Protein AF-A0A7S4BGG2-F1 (afdb_monomer_lite)

Sequence (531 aa):
MSLPVRWYLPIGGPGSCRDGPGGQSNHGKYQLTTASLSGECRAVCLLEPECLAYEFYSIRHFAKCTIFYEAITHSIRRPGYECYIKGVPIRPPVASPNPTPPPSPPNLLWIPTAWATAHVDVFPPDERHWRGTMLQSSSCGAYGHLLGGYRLFGADAWLARTYDSLPKHNRLRVSFDFVKIDAWNNDLAVAKVDGKTVWSHRFRPTDSILMCGHPLFKDDVQTVDTAFLHSKPTATLSISTTLKLGADKQAWGIQNVHLYTADEPMPPPSPPPPPAVCSALRASLSATSRVICRGDDGFATSATTFNALRQATRTPVVVVFPASKEDVWSAMAVAAATRTRMSVRNGGHGPNGLSLVPDGMVLDTALYKMTRLVPMPARDSSEATDTGTETGEESMATEESMATEAGVTTEAGVALAVGAGALWGEVYSALRGTGLYAVGGGCPGVGVAGLVLNGGISWSSRHRGLASESVLQLTLLTPRGGEMRVDSKDGALSRLLGGGGGLSGVVWSLLLKVYAAPAGHLMGRLEWTDG

Foldseek 3Di:
DDDPWDKDDPDDDFWDLADDDPGPPDPFDKDKDDDPDPVVLVVVLVVVPQFFKKKWADDDRDIIIMTGNDDRPHTGHDPRMHIIGTDDDDDDDDDDDDDDDDDDDPDDDPDPFDWDWQDWDAPPPRLVQKDWFQQHWDQWAPVGIFRWAFQGAAQRTKMKGKDAQGDFFFKKKKKKKKKWAAAFDQKKKFKDKPNHTFDMDGDHQPDAACTDADPPTGMDIDIDIGMDTDGDNMMMIMIHMNGDDGSNHTIIGMGGITMTGHHDPDPPPDPQLDCQLQVQLVVQADPPKDKAFDVRPCLLVLLDAPQNVVSVVQPEGIEIAHQDLSSQLSNLVSCVVSVFDEAEDALRHPNNRSCGHHHGYRHYPQNFWDKAKDADDDDPPPPPDDPDDDDDDDDDDDDPDDPDDDDDDFPVRIWIKGFQRHFQLSNCVRCPPVQKDAFADPDRSHGLCVQLQQFHHGPCCVPQNTSVSFFQWWWFQANVRDIDIDGPVHPVSVVCHNRNVSPGGRTTMTIGGMHGHDPDDDDDDDDDDDD

Radius of gyration: 30.71 Å; chains: 1; bounding box: 74×66×92 Å

Organism: Chrysotila carterae (NCBI:txid13221)

Secondary structure (DSSP, 8-state):
-PPP--EE-SSSSS-BSSBSTTS-B----EEEE--SSHHHHHHHHHH-TT--EEEEEEETTEEEEEEE-S-----B--TTEEEEEEP-PPPPPPP----PPPPPPS----PPPPPEEEEEE-TTTGGGG-EESS--EEEEGGGEEEEE-TTTSSTT-EEEEEE-SPPS-SEEEEEEEEEEEE--SSEEEEEEETTEEEEEEEE-TT-SB--SS-TTS-BEEEEEEEEEE---S-EEEEEEE---S-TTTEEEEEEEEEEEEE---PPPPPPP--HHHHHHHHHHS-TTSEEEETTSTTHHHHT--S-HHHHTTS--SEEEE-SSHHHHHHHHHHHHHTT--EEEESS---TT-TT--TTSEEEEGGG---EEEEEPPPPP------------------------------TTSEEEEEETT-BHHHHHHHHTTTTEE----SSTTSBHHHHHTT----TTHHHH--GGGGEEEEEEE-TTS-EEEEETTSTHHHHHTTTTGGGS-EEEEEEEE-EEPPS------------

InterPro domains:
  IPR006094 FAD linked oxidase, N-terminal [PF01565] (317-372)
  IPR006094 FAD linked oxidase, N-terminal [PF01565] (414-484)
  IPR016166 FAD-binding domain, PCMH-type [PS51387] (312-517)
  IPR016167 FAD-binding, type PCMH, subdomain 1 [G3DSA:3.30.43.10] (290-368)
  IPR016169 FAD-binding, type PCMH, subdomain 2 [G3DSA:3.30.465.10] (411-526)
  IPR036318 FAD-binding, type PCMH-like superfamily [SSF56176] (269-518)
  IPR050416 FAD-linked Oxidoreductases in Biosynthetic Pathways [PTHR42973] (249-523)

Structure (mmCIF, N/CA/C/O backbone):
data_AF-A0A7S4BGG2-F1
#
_entry.id   AF-A0A7S4BGG2-F1
#
loop_
_atom_site.group_PDB
_atom_site.id
_atom_site.type_symbol
_atom_site.label_atom_id
_atom_site.label_alt_id
_atom_site.label_comp_id
_atom_site.label_asym_id
_atom_site.label_entity_id
_atom_site.label_seq_id
_atom_site.pdbx_PDB_ins_code
_atom_site.Cartn_x
_atom_site.Cartn_y
_atom_site.Cartn_z
_atom_site.occupancy
_atom_site.B_iso_or_equiv
_atom_site.auth_seq_id
_atom_site.auth_comp_id
_atom_site.auth_asym_id
_atom_site.auth_atom_id
_atom_site.pdbx_PDB_model_num
ATOM 1 N N . MET A 1 1 ? 31.360 24.803 -25.522 1.00 36.19 1 MET A N 1
ATOM 2 C CA . MET A 1 1 ? 30.050 24.124 -25.429 1.00 36.19 1 MET A CA 1
ATOM 3 C C . MET A 1 1 ? 29.575 24.236 -23.991 1.00 36.19 1 MET A C 1
ATOM 5 O O . MET A 1 1 ? 30.220 23.691 -23.106 1.00 36.19 1 MET A O 1
ATOM 9 N N . SER A 1 2 ? 28.551 25.048 -23.742 1.00 36.50 2 SER A N 1
ATOM 10 C CA . SER A 1 2 ? 27.957 25.254 -22.417 1.00 36.50 2 SER A CA 1
ATOM 11 C C . SER A 1 2 ? 27.162 24.010 -22.009 1.00 36.50 2 SER A C 1
ATOM 13 O O . SER A 1 2 ? 26.379 23.487 -22.796 1.00 36.50 2 SER A O 1
ATOM 15 N N . LEU A 1 3 ? 27.387 23.512 -20.791 1.00 44.44 3 LEU A N 1
ATOM 16 C CA . LEU A 1 3 ? 26.597 22.420 -20.213 1.00 44.44 3 LEU A CA 1
ATOM 17 C C . LEU A 1 3 ? 25.104 22.805 -20.176 1.00 44.44 3 LEU A C 1
ATOM 19 O O . LEU A 1 3 ? 24.799 23.984 -19.967 1.00 44.44 3 LEU A O 1
ATOM 23 N N . PRO A 1 4 ? 24.168 21.846 -20.325 1.00 53.97 4 PRO A N 1
ATOM 24 C CA . PRO A 1 4 ? 22.749 22.130 -20.166 1.00 53.97 4 PRO A CA 1
ATOM 25 C C . PRO A 1 4 ? 22.493 22.645 -18.747 1.00 53.97 4 PRO A C 1
ATOM 27 O O . PRO A 1 4 ? 22.805 21.975 -17.759 1.00 53.97 4 PRO A O 1
ATOM 30 N N . VAL A 1 5 ? 21.945 23.857 -18.657 1.00 62.84 5 VAL A N 1
ATOM 31 C CA . VAL A 1 5 ? 21.574 24.496 -17.391 1.00 62.84 5 VAL A CA 1
ATOM 32 C C . VAL A 1 5 ? 20.555 23.606 -16.682 1.00 62.84 5 VAL A C 1
ATOM 34 O O . VAL A 1 5 ? 19.442 23.399 -17.177 1.00 62.84 5 VAL A O 1
ATOM 37 N N . ARG A 1 6 ? 20.944 23.049 -15.531 1.00 68.81 6 ARG A N 1
ATOM 38 C CA . ARG A 1 6 ? 20.074 22.188 -14.724 1.00 68.81 6 ARG A CA 1
ATOM 39 C C . ARG A 1 6 ? 19.197 23.043 -13.827 1.00 68.81 6 ARG A C 1
ATOM 41 O O . ARG A 1 6 ? 19.683 23.982 -13.210 1.00 68.81 6 ARG A O 1
ATOM 48 N N . TRP A 1 7 ? 17.926 22.680 -13.736 1.00 73.00 7 TRP A N 1
ATOM 49 C CA . TRP A 1 7 ? 16.964 23.318 -12.846 1.00 73.00 7 TRP A CA 1
ATOM 50 C C . TRP A 1 7 ? 16.630 22.363 -11.712 1.00 73.00 7 TRP A C 1
ATOM 52 O O . TRP A 1 7 ? 16.413 21.177 -11.960 1.00 73.00 7 TRP A O 1
ATOM 62 N N . TYR A 1 8 ? 16.596 22.858 -10.480 1.00 71.75 8 TYR A N 1
ATOM 63 C CA . TYR A 1 8 ? 16.218 22.048 -9.326 1.00 71.75 8 TYR A CA 1
ATOM 64 C C . TYR A 1 8 ? 15.278 22.799 -8.386 1.00 71.75 8 TYR A C 1
ATOM 66 O O . TYR A 1 8 ? 15.205 24.028 -8.377 1.00 71.75 8 TYR A O 1
ATOM 74 N N . LEU A 1 9 ? 14.545 22.010 -7.604 1.00 66.44 9 LEU A N 1
ATOM 75 C CA . LEU A 1 9 ? 13.644 22.442 -6.545 1.00 66.44 9 LEU A CA 1
ATOM 76 C C . LEU A 1 9 ? 14.292 22.090 -5.198 1.00 66.44 9 LEU A C 1
ATOM 78 O O . LEU A 1 9 ? 14.617 20.918 -4.996 1.00 66.44 9 LEU A O 1
ATOM 82 N N . PRO A 1 10 ? 14.486 23.049 -4.277 1.00 56.50 10 PRO A N 1
ATOM 83 C CA . PRO A 1 10 ? 15.146 22.782 -2.997 1.00 56.50 10 PRO A CA 1
ATOM 84 C C . PRO A 1 10 ? 14.293 21.900 -2.067 1.00 56.50 10 PRO A C 1
ATOM 86 O O . PRO A 1 10 ? 14.841 21.159 -1.256 1.00 56.50 10 PRO A O 1
ATOM 89 N N . ILE A 1 11 ? 12.964 21.906 -2.233 1.00 53.44 11 ILE A N 1
ATOM 90 C CA . ILE A 1 11 ? 12.035 20.949 -1.620 1.00 53.44 11 ILE A CA 1
ATOM 91 C C . ILE A 1 11 ? 11.118 20.361 -2.707 1.00 53.44 11 ILE A C 1
ATOM 93 O O . ILE A 1 11 ? 10.507 21.086 -3.484 1.00 53.44 11 ILE A O 1
ATOM 97 N N . GLY A 1 12 ? 11.039 19.035 -2.827 1.00 49.38 12 GLY A N 1
ATOM 98 C CA . GLY A 1 12 ? 10.349 18.383 -3.950 1.00 49.38 12 GLY A CA 1
ATOM 99 C C . GLY A 1 12 ? 8.857 18.754 -4.103 1.00 49.38 12 GLY A C 1
ATOM 100 O O . GLY A 1 12 ? 8.049 18.520 -3.194 1.00 49.38 12 GLY A O 1
ATOM 101 N N . GLY A 1 13 ? 8.482 19.257 -5.289 1.00 58.97 13 GLY A N 1
ATOM 102 C CA . GLY A 1 13 ? 7.099 19.494 -5.746 1.00 58.97 13 GLY A CA 1
ATOM 103 C C . GLY A 1 13 ? 6.778 20.948 -6.163 1.00 58.97 13 GLY A C 1
ATOM 104 O O . GLY A 1 13 ? 7.645 21.809 -6.048 1.00 58.97 13 GLY A O 1
ATOM 105 N N . PRO A 1 14 ? 5.541 21.235 -6.636 1.00 64.62 14 PRO A N 1
ATOM 106 C CA . PRO A 1 14 ? 5.078 22.596 -6.941 1.00 64.62 14 PRO A CA 1
ATOM 107 C C . PRO A 1 14 ? 5.128 23.485 -5.693 1.00 64.62 14 PRO A C 1
ATOM 109 O O . PRO A 1 14 ? 4.747 23.057 -4.598 1.00 64.62 14 PRO A O 1
ATOM 112 N N . GLY A 1 15 ? 5.609 24.716 -5.843 1.00 70.88 15 GLY A N 1
ATOM 113 C CA . GLY A 1 15 ? 5.922 25.593 -4.724 1.00 70.88 15 GLY A CA 1
ATOM 114 C C . GLY A 1 15 ? 6.159 27.039 -5.135 1.00 70.88 15 GLY A C 1
ATOM 115 O O . GLY A 1 15 ? 6.448 27.333 -6.287 1.00 70.88 15 GLY A O 1
ATOM 116 N N . SER A 1 16 ? 6.017 27.933 -4.165 1.00 78.44 16 SER A N 1
ATOM 117 C CA . SER A 1 16 ? 6.347 29.354 -4.260 1.00 78.44 16 SER A CA 1
ATOM 118 C C . SER A 1 16 ? 7.812 29.552 -3.875 1.00 78.44 16 SER A C 1
ATOM 120 O O . SER A 1 16 ? 8.266 28.969 -2.889 1.00 78.44 16 SER A O 1
ATOM 122 N N . CYS A 1 17 ? 8.533 30.396 -4.616 1.00 76.00 17 CYS A N 1
ATOM 123 C CA . CYS A 1 17 ? 9.875 30.872 -4.266 1.00 76.00 17 CYS A CA 1
ATOM 124 C C . CYS A 1 17 ? 9.837 31.907 -3.121 1.00 76.00 17 CYS A C 1
ATOM 126 O O . CYS A 1 17 ? 10.837 32.564 -2.842 1.00 76.00 17 CYS A O 1
ATOM 128 N N . ARG A 1 18 ? 8.670 32.110 -2.494 1.00 72.88 18 ARG A N 1
ATOM 129 C CA . ARG A 1 18 ? 8.399 33.086 -1.429 1.00 72.88 18 ARG A CA 1
ATOM 130 C C . ARG A 1 18 ? 7.610 32.459 -0.282 1.00 72.88 18 ARG A C 1
ATOM 132 O O . ARG A 1 18 ? 6.697 31.661 -0.538 1.00 72.88 18 ARG A O 1
ATOM 139 N N . ASP A 1 19 ? 7.866 32.924 0.939 1.00 60.81 19 ASP A N 1
ATOM 140 C CA . ASP A 1 19 ? 7.187 32.442 2.141 1.00 60.81 19 ASP A CA 1
ATOM 141 C C . ASP A 1 19 ? 5.974 33.302 2.553 1.00 60.81 19 ASP A C 1
ATOM 143 O O . ASP A 1 19 ? 5.988 34.527 2.453 1.00 60.81 19 ASP A O 1
ATOM 147 N N . GLY A 1 20 ? 4.908 32.643 3.036 1.00 51.81 20 GLY A N 1
ATOM 148 C CA . GLY A 1 20 ? 3.784 33.273 3.758 1.00 51.81 20 GLY A CA 1
ATOM 149 C C . GLY A 1 20 ? 2.575 33.794 2.936 1.00 51.81 20 GLY A C 1
ATOM 150 O O . GLY A 1 20 ? 2.704 34.187 1.773 1.00 51.81 20 GLY A O 1
ATOM 151 N N . PRO A 1 21 ? 1.333 33.729 3.477 1.00 40.53 21 PRO A N 1
ATOM 152 C CA . PRO A 1 21 ? 0.153 34.322 2.844 1.00 40.53 21 PRO A CA 1
ATOM 153 C C . PRO A 1 21 ? 0.268 35.850 2.923 1.00 40.53 21 PRO A C 1
ATOM 155 O O . PRO A 1 21 ? 0.326 36.406 4.011 1.00 40.53 21 PRO A O 1
ATOM 158 N N . GLY A 1 22 ? 0.356 36.514 1.767 1.00 48.00 22 GLY A N 1
ATOM 159 C CA . GLY A 1 22 ? 0.583 37.965 1.675 1.00 48.00 22 GLY A CA 1
ATOM 160 C C . GLY A 1 22 ? 1.891 38.380 0.985 1.00 48.00 22 GLY A C 1
ATOM 161 O O . GLY A 1 22 ? 2.046 39.552 0.667 1.00 48.00 22 GLY A O 1
ATOM 162 N N . GLY A 1 23 ? 2.798 37.444 0.670 1.00 49.25 23 GLY A N 1
ATOM 163 C CA . GLY A 1 23 ? 3.909 37.683 -0.266 1.00 49.25 23 GLY A CA 1
ATOM 164 C C . GLY A 1 23 ? 5.017 38.632 0.209 1.00 49.25 23 GLY A C 1
ATOM 165 O O . GLY A 1 23 ? 5.608 39.306 -0.632 1.00 49.25 23 GLY A O 1
ATOM 166 N N . GLN A 1 24 ? 5.310 38.692 1.512 1.00 51.31 24 GLN A N 1
ATOM 167 C CA . GLN A 1 24 ? 6.228 39.689 2.086 1.00 51.31 24 GLN A CA 1
ATOM 168 C C . GLN A 1 24 ? 7.584 39.188 2.616 1.00 51.31 24 GLN A C 1
ATOM 170 O O . GLN A 1 24 ? 8.265 39.951 3.285 1.00 51.31 24 GLN A O 1
ATOM 175 N N . SER A 1 25 ? 8.077 37.992 2.284 1.00 52.16 25 SER A N 1
ATOM 176 C CA . SER A 1 25 ? 9.470 37.666 2.654 1.00 52.16 25 SER A CA 1
ATOM 177 C C . SER A 1 25 ? 10.157 36.692 1.697 1.00 52.16 25 SER A C 1
ATOM 179 O O . SER A 1 25 ? 10.273 35.501 1.954 1.00 52.16 25 SER A O 1
ATOM 181 N N . ASN A 1 26 ? 10.591 37.252 0.568 1.00 50.66 26 ASN A N 1
ATOM 182 C CA . ASN A 1 26 ? 11.911 37.070 -0.046 1.00 50.66 26 ASN A CA 1
ATOM 183 C C . ASN A 1 26 ? 12.162 38.385 -0.804 1.00 50.66 26 ASN A C 1
ATOM 185 O O . ASN A 1 26 ? 11.625 38.589 -1.890 1.00 50.66 26 ASN A O 1
ATOM 189 N N . HIS A 1 27 ? 12.876 39.325 -0.175 1.00 53.03 27 HIS A N 1
ATOM 190 C CA . HIS A 1 27 ? 13.134 40.686 -0.684 1.00 53.03 27 HIS A CA 1
ATOM 191 C C . HIS A 1 27 ? 14.188 40.743 -1.796 1.00 53.03 27 HIS A C 1
ATOM 193 O O . HIS A 1 27 ? 14.724 41.813 -2.073 1.00 53.03 27 HIS A O 1
ATOM 199 N N . GLY A 1 28 ? 14.509 39.611 -2.418 1.00 58.66 28 GLY A N 1
ATOM 200 C CA . GLY A 1 28 ? 15.537 39.607 -3.442 1.00 58.66 28 GLY A CA 1
ATOM 201 C C . GLY A 1 28 ? 15.118 40.412 -4.663 1.00 58.66 28 GLY A C 1
ATOM 202 O O . GLY A 1 28 ? 13.929 40.503 -4.974 1.00 58.66 28 GLY A O 1
ATOM 203 N N . LYS A 1 29 ? 16.080 41.006 -5.370 1.00 70.12 29 LYS A N 1
ATOM 204 C CA . LYS A 1 29 ? 15.809 41.705 -6.628 1.00 70.12 29 LYS A CA 1
ATOM 205 C C . LYS A 1 29 ? 15.085 40.756 -7.590 1.00 70.12 29 LYS A C 1
ATOM 207 O O . LYS A 1 29 ? 15.602 39.693 -7.939 1.00 70.12 29 LYS A O 1
ATOM 212 N N . TYR A 1 30 ? 13.885 41.138 -8.019 1.00 78.75 30 TYR A N 1
ATOM 213 C CA . TYR A 1 30 ? 13.103 40.392 -8.999 1.00 78.75 30 TYR A CA 1
ATOM 214 C C . TYR A 1 30 ? 12.443 41.330 -10.003 1.00 78.75 30 TYR A C 1
ATOM 216 O O . TYR A 1 30 ? 12.212 42.506 -9.721 1.00 78.75 30 TYR A O 1
ATOM 224 N N . GLN A 1 31 ? 12.103 40.793 -11.170 1.00 83.69 31 GLN A N 1
ATOM 225 C CA . GLN A 1 31 ? 11.358 41.502 -12.200 1.00 83.69 31 GLN A CA 1
ATOM 226 C C . GLN A 1 31 ? 10.117 40.710 -12.599 1.00 83.69 31 GLN A C 1
ATOM 228 O O . GLN A 1 31 ? 10.134 39.482 -12.694 1.00 83.69 31 GLN A O 1
ATOM 233 N N . LEU A 1 32 ? 9.020 41.431 -12.821 1.00 81.06 32 LEU A N 1
ATOM 234 C CA . LEU A 1 32 ? 7.797 40.867 -13.372 1.00 81.06 32 LEU A CA 1
ATOM 235 C C . LEU A 1 32 ? 7.841 40.931 -14.888 1.00 81.06 32 LEU A C 1
ATOM 237 O O . LEU A 1 32 ? 8.168 41.970 -15.458 1.00 81.06 32 LEU A O 1
ATOM 241 N N . THR A 1 33 ? 7.477 39.825 -15.522 1.00 78.31 33 THR A N 1
ATOM 242 C CA . THR A 1 33 ? 7.402 39.727 -16.976 1.00 78.31 33 THR A CA 1
ATOM 243 C C . THR A 1 33 ? 6.117 39.029 -17.405 1.00 78.31 33 THR A C 1
ATOM 245 O O . THR A 1 33 ? 5.447 38.354 -16.615 1.00 78.31 33 THR A O 1
ATOM 248 N N . THR A 1 34 ? 5.746 39.226 -18.663 1.00 72.12 34 THR A N 1
ATOM 249 C CA . THR A 1 34 ? 4.580 38.596 -19.276 1.00 72.12 34 THR A CA 1
ATOM 250 C C . THR A 1 34 ? 4.938 37.193 -19.742 1.00 72.12 34 THR A C 1
ATOM 252 O O . THR A 1 34 ? 5.807 37.024 -20.592 1.00 72.12 34 THR A O 1
ATOM 255 N N . ALA A 1 35 ? 4.244 36.193 -19.208 1.00 71.44 35 ALA A N 1
ATOM 256 C CA . ALA A 1 35 ? 4.273 34.827 -19.713 1.00 71.44 35 ALA A CA 1
ATOM 257 C C . ALA A 1 35 ? 2.916 34.173 -19.451 1.00 71.44 35 ALA A C 1
ATOM 259 O O . ALA A 1 35 ? 2.318 34.378 -18.391 1.00 71.44 35 ALA A O 1
ATOM 260 N N . SER A 1 36 ? 2.447 33.377 -20.404 1.00 74.75 36 SER A N 1
ATOM 261 C CA . SER A 1 36 ? 1.173 32.658 -20.322 1.00 74.75 36 SER A CA 1
ATOM 262 C C . SER A 1 36 ? 1.356 31.254 -19.744 1.00 74.75 36 SER A C 1
ATOM 264 O O . SER A 1 36 ? 0.400 30.658 -19.248 1.00 74.75 36 SER A O 1
ATOM 266 N N . LEU A 1 37 ? 2.587 30.728 -19.793 1.00 77.25 37 LEU A N 1
ATOM 267 C CA . LEU A 1 37 ? 2.956 29.379 -19.364 1.00 77.25 37 LEU A CA 1
ATOM 268 C C . LEU A 1 37 ? 4.302 29.369 -18.618 1.00 77.25 37 LEU A C 1
ATOM 270 O O . LEU A 1 37 ? 5.194 30.174 -18.887 1.00 77.25 37 LEU A O 1
ATOM 274 N N . SER A 1 38 ? 4.488 28.394 -17.727 1.00 77.06 38 SER A N 1
ATOM 275 C CA . SER A 1 38 ? 5.730 28.223 -16.953 1.00 77.06 38 SER A CA 1
ATOM 276 C C . SER A 1 38 ? 6.974 28.043 -17.836 1.00 77.06 38 SER A C 1
ATOM 278 O O . SER A 1 38 ? 8.026 28.627 -17.578 1.00 77.06 38 SER A O 1
ATOM 280 N N . GLY A 1 39 ? 6.844 27.317 -18.954 1.00 75.56 39 GLY A N 1
ATOM 281 C CA . GLY A 1 39 ? 7.934 27.127 -19.918 1.00 75.56 39 GLY A CA 1
ATOM 282 C C . GLY A 1 39 ? 8.406 28.423 -20.590 1.00 75.56 39 GLY A C 1
ATOM 283 O O . GLY A 1 39 ? 9.601 28.586 -20.826 1.00 75.56 39 GLY A O 1
ATOM 284 N N . GLU A 1 40 ? 7.501 29.373 -20.833 1.00 80.38 40 GLU A N 1
ATOM 285 C CA . GLU A 1 40 ? 7.851 30.707 -21.340 1.00 80.38 40 GLU A CA 1
ATOM 286 C C . GLU A 1 40 ? 8.596 31.509 -20.267 1.00 80.38 40 GLU A C 1
ATOM 288 O O . GLU A 1 40 ? 9.618 32.130 -20.551 1.00 80.38 40 GLU A O 1
ATOM 293 N N . CYS A 1 41 ? 8.152 31.413 -19.011 1.00 82.00 41 CYS A N 1
ATOM 294 C CA . CYS A 1 41 ? 8.828 32.032 -17.870 1.00 82.00 41 CYS A CA 1
ATOM 295 C C . CYS A 1 41 ? 10.272 31.516 -17.707 1.00 82.00 41 CYS A C 1
ATOM 297 O O . CYS A 1 41 ? 11.212 32.291 -17.508 1.00 82.00 41 CYS A O 1
ATOM 299 N N . ARG A 1 42 ? 10.473 30.205 -17.901 1.00 85.94 42 ARG A N 1
ATOM 300 C CA . ARG A 1 42 ? 11.800 29.577 -17.953 1.00 85.94 42 ARG A CA 1
ATOM 301 C C . ARG A 1 42 ? 12.651 30.110 -19.103 1.00 85.94 42 ARG A C 1
ATOM 303 O O . ARG A 1 42 ? 13.835 30.369 -18.899 1.00 85.94 42 ARG A O 1
ATOM 310 N N . ALA A 1 43 ? 12.081 30.237 -20.300 1.00 78.19 43 ALA A N 1
ATOM 311 C CA . ALA A 1 43 ? 12.800 30.729 -21.472 1.00 78.19 43 ALA A CA 1
ATOM 312 C C . ALA A 1 43 ? 13.289 32.170 -21.266 1.00 78.19 43 ALA A C 1
ATOM 314 O O . ALA A 1 43 ? 14.452 32.455 -21.549 1.00 78.19 43 ALA A O 1
ATOM 315 N N . VAL A 1 44 ? 12.457 33.037 -20.677 1.00 81.69 44 VAL A N 1
ATOM 316 C CA . VAL A 1 44 ? 12.859 34.401 -20.295 1.00 81.69 44 VAL A CA 1
ATOM 317 C C . VAL A 1 44 ? 14.050 34.361 -19.331 1.00 81.69 44 VAL A C 1
ATOM 319 O O . VAL A 1 44 ? 15.076 34.974 -19.598 1.00 81.69 44 VAL A O 1
ATOM 322 N N . CYS A 1 45 ? 13.986 33.560 -18.265 1.00 84.12 45 CYS A N 1
ATOM 323 C CA . CYS A 1 45 ? 15.096 33.428 -17.314 1.00 84.12 45 CYS A CA 1
ATOM 324 C C . CYS A 1 45 ? 16.381 32.812 -17.919 1.00 84.12 45 CYS A C 1
ATOM 326 O O . CYS A 1 45 ? 17.485 33.042 -17.426 1.00 84.12 45 CYS A O 1
ATOM 328 N N . LEU A 1 46 ? 16.279 32.001 -18.977 1.00 80.94 46 LEU A N 1
ATOM 329 C CA . LEU A 1 46 ? 17.453 31.468 -19.681 1.00 80.94 46 LEU A CA 1
ATOM 330 C C . LEU A 1 46 ? 18.133 32.515 -20.568 1.00 80.94 46 LEU A C 1
ATOM 332 O O . LEU A 1 46 ? 19.353 32.453 -20.724 1.00 80.94 46 LEU A O 1
ATOM 336 N N . LEU A 1 47 ? 17.359 33.447 -21.127 1.00 80.56 47 LEU A N 1
ATOM 337 C CA . LEU A 1 47 ? 17.865 34.568 -21.920 1.00 80.56 47 LEU A CA 1
ATOM 338 C C . LEU A 1 47 ? 18.452 35.679 -21.039 1.00 80.56 47 LEU A C 1
ATOM 340 O O . LEU A 1 47 ? 19.377 36.357 -21.473 1.00 80.56 47 LEU A O 1
ATOM 344 N N . GLU A 1 48 ? 17.974 35.810 -19.800 1.00 83.56 48 GLU A N 1
ATOM 345 C CA . GLU A 1 48 ? 18.502 36.736 -18.795 1.00 83.56 48 GLU A CA 1
ATOM 346 C C . GLU A 1 48 ? 19.755 36.159 -18.094 1.00 83.56 48 GLU A C 1
ATOM 348 O O . GLU A 1 48 ? 19.652 35.205 -17.308 1.00 83.56 48 GLU A O 1
ATOM 353 N N . PRO A 1 49 ? 20.965 36.713 -18.325 1.00 80.44 49 PRO A N 1
ATOM 354 C CA . PRO A 1 49 ? 22.209 36.132 -17.812 1.00 80.44 49 PRO A CA 1
ATOM 355 C C . PRO A 1 49 ? 22.277 36.106 -16.282 1.00 80.44 49 PRO A C 1
ATOM 357 O O . PRO A 1 49 ? 22.760 35.130 -15.706 1.00 80.44 49 PRO A O 1
ATOM 360 N N . GLU A 1 50 ? 21.751 37.152 -15.639 1.00 84.75 50 GLU A N 1
ATOM 361 C CA . GLU A 1 50 ? 21.744 37.332 -14.182 1.00 84.75 50 GLU A CA 1
ATOM 362 C C . GLU A 1 50 ? 20.598 36.588 -13.482 1.00 84.75 50 GLU A C 1
ATOM 364 O O . GLU A 1 50 ? 20.529 36.584 -12.254 1.00 84.75 50 GLU A O 1
ATOM 369 N N . CYS A 1 51 ? 19.683 35.957 -14.225 1.00 86.81 51 CYS A N 1
ATOM 370 C CA . CYS A 1 51 ? 18.589 35.222 -13.604 1.00 86.81 51 CYS A CA 1
ATOM 371 C C . CYS A 1 51 ? 19.112 33.988 -12.855 1.00 86.81 51 CYS A C 1
ATOM 373 O O . CYS A 1 51 ? 19.822 33.156 -13.430 1.00 86.81 51 CYS A O 1
ATOM 375 N N . LEU A 1 52 ? 18.706 33.843 -11.592 1.00 86.25 52 LEU A N 1
ATOM 376 C CA . LEU A 1 52 ? 19.055 32.732 -10.702 1.00 86.25 52 LEU A CA 1
ATOM 377 C C . LEU A 1 52 ? 17.876 31.792 -10.429 1.00 86.25 52 LEU A C 1
ATOM 379 O O . LEU A 1 52 ? 18.092 30.623 -10.111 1.00 86.25 52 LEU A O 1
ATOM 383 N N . ALA A 1 53 ? 16.636 32.260 -10.564 1.00 87.00 53 ALA A N 1
ATOM 384 C CA . ALA A 1 53 ? 15.434 31.444 -10.415 1.00 87.00 53 ALA A CA 1
ATOM 385 C C . ALA A 1 53 ? 14.235 32.091 -11.121 1.00 87.00 53 ALA A C 1
ATOM 387 O O . ALA A 1 53 ? 14.234 33.294 -11.374 1.00 87.00 53 ALA A O 1
ATOM 388 N N . TYR A 1 54 ? 13.188 31.315 -11.393 1.00 89.19 54 TYR A N 1
ATOM 389 C CA . TYR A 1 54 ? 11.896 31.865 -11.800 1.00 89.19 54 TYR A CA 1
ATOM 390 C C . TYR A 1 54 ? 10.754 31.278 -10.970 1.00 89.19 54 TYR A C 1
ATOM 392 O O . TYR A 1 54 ? 10.817 30.129 -10.526 1.00 89.19 54 TYR A O 1
ATOM 400 N N . GLU A 1 55 ? 9.706 32.078 -10.783 1.00 88.56 55 GLU A N 1
ATOM 401 C CA . GLU A 1 55 ? 8.426 31.644 -10.231 1.00 88.56 55 GLU A CA 1
ATOM 402 C C . GLU A 1 55 ? 7.314 31.908 -11.242 1.00 88.56 55 GLU A C 1
ATOM 404 O O . GLU A 1 55 ? 7.143 33.035 -11.718 1.00 88.56 55 GLU A O 1
ATOM 409 N N . PHE A 1 56 ? 6.532 30.875 -11.533 1.00 87.62 56 PHE A N 1
ATOM 410 C CA . PHE A 1 56 ? 5.330 30.972 -12.343 1.00 87.62 56 PHE A CA 1
ATOM 411 C C . PHE A 1 56 ? 4.092 30.699 -11.489 1.00 87.62 56 PHE A C 1
ATOM 413 O O . PHE A 1 56 ? 4.038 29.737 -10.726 1.00 87.62 56 PHE A O 1
ATOM 420 N N . TYR A 1 57 ? 3.089 31.555 -11.629 1.00 83.56 57 TYR A N 1
ATOM 421 C CA . TYR A 1 57 ? 1.810 31.455 -10.941 1.00 83.56 57 TYR A CA 1
ATOM 422 C C . TYR A 1 57 ? 0.678 31.531 -11.958 1.00 83.56 57 TYR A C 1
ATOM 424 O O . TYR A 1 57 ? 0.645 32.469 -12.754 1.00 83.56 57 TYR A O 1
ATOM 432 N N . SER A 1 58 ? -0.261 30.584 -11.917 1.00 78.12 58 SER A N 1
ATOM 433 C CA . SER A 1 58 ? -1.437 30.599 -12.792 1.00 78.12 58 SER A CA 1
ATOM 434 C C . SER A 1 58 ? -2.703 30.160 -12.059 1.00 78.12 58 SER A C 1
ATOM 436 O O . SER A 1 58 ? -2.800 29.028 -11.582 1.00 78.12 58 SER A O 1
ATOM 438 N N . ILE A 1 59 ? -3.695 31.056 -11.986 1.00 69.88 59 ILE A N 1
ATOM 439 C CA . ILE A 1 59 ? -5.058 30.740 -11.538 1.00 69.88 59 ILE A CA 1
ATOM 440 C C . ILE A 1 59 ? -6.064 31.292 -12.552 1.00 69.88 59 ILE A C 1
ATOM 442 O O . ILE A 1 59 ? -6.156 32.500 -12.774 1.00 69.88 59 ILE A O 1
ATOM 446 N N . ARG A 1 60 ? -6.877 30.393 -13.124 1.00 72.75 60 ARG A N 1
ATOM 447 C CA . ARG A 1 60 ? -7.910 30.681 -14.139 1.00 72.75 60 ARG A CA 1
ATOM 448 C C . ARG A 1 60 ? -7.368 31.469 -15.345 1.00 72.75 60 ARG A C 1
ATOM 450 O O . ARG A 1 60 ? -6.776 30.864 -16.226 1.00 72.75 60 ARG A O 1
ATOM 457 N N . HIS A 1 61 ? -7.593 32.787 -15.385 1.00 63.81 61 HIS A N 1
ATOM 458 C CA . HIS A 1 61 ? -7.220 33.692 -16.486 1.00 63.81 61 HIS A CA 1
ATOM 459 C C . HIS A 1 61 ? -6.042 34.611 -16.138 1.00 63.81 61 HIS A C 1
ATOM 461 O O . HIS A 1 61 ? -5.720 35.515 -16.904 1.00 63.81 61 HIS A O 1
ATOM 467 N N . PHE A 1 62 ? -5.423 34.423 -14.971 1.00 67.62 62 PHE A N 1
ATOM 468 C CA . PHE A 1 62 ? -4.322 35.251 -14.506 1.00 67.62 62 PHE A CA 1
ATOM 469 C C . PHE A 1 62 ? -3.053 34.408 -14.404 1.00 67.62 62 PHE A C 1
ATOM 471 O O . PHE A 1 62 ? -2.964 33.524 -13.551 1.00 67.62 62 PHE A O 1
ATOM 478 N N . ALA A 1 63 ? -2.086 34.702 -15.274 1.00 79.56 63 ALA A N 1
ATOM 479 C CA . ALA A 1 63 ? -0.748 34.132 -15.255 1.00 79.56 63 ALA A CA 1
ATOM 480 C C . ALA A 1 63 ? 0.267 35.221 -14.891 1.00 79.56 63 ALA A C 1
ATOM 482 O O . ALA A 1 63 ? 0.179 36.357 -15.361 1.00 79.56 63 ALA A O 1
ATOM 483 N N . LYS A 1 64 ? 1.222 34.886 -14.027 1.00 83.94 64 LYS A N 1
ATOM 484 C CA . LYS A 1 64 ? 2.261 35.801 -13.559 1.00 83.94 64 LYS A CA 1
ATOM 485 C C . LYS A 1 64 ? 3.601 35.085 -13.565 1.00 83.94 64 LYS A C 1
ATOM 487 O O . LYS A 1 64 ? 3.743 34.040 -12.935 1.00 83.94 64 LYS A O 1
ATOM 492 N N . CYS A 1 65 ? 4.578 35.679 -14.241 1.00 87.56 65 CYS A N 1
ATOM 493 C CA . CYS A 1 65 ? 5.960 35.221 -14.247 1.00 87.56 65 CYS A CA 1
ATOM 494 C C . CYS A 1 65 ? 6.848 36.213 -13.499 1.00 87.56 65 CYS A C 1
ATOM 496 O O . CYS A 1 65 ? 6.770 37.427 -13.710 1.00 87.56 65 CYS A O 1
ATOM 498 N N . THR A 1 66 ? 7.682 35.681 -12.611 1.00 88.69 66 THR A N 1
ATOM 499 C CA . THR A 1 66 ? 8.616 36.448 -11.789 1.00 88.69 66 THR A CA 1
ATOM 500 C C . THR A 1 66 ? 10.020 35.888 -11.974 1.00 88.69 66 THR A C 1
ATOM 502 O O . THR A 1 66 ? 10.238 34.695 -11.782 1.00 88.69 66 THR A O 1
ATOM 505 N N . ILE A 1 67 ? 10.963 36.749 -12.340 1.00 89.25 67 ILE A N 1
ATOM 506 C CA . ILE A 1 67 ? 12.373 36.431 -12.582 1.00 89.25 67 ILE A CA 1
ATOM 507 C C . ILE A 1 67 ? 13.172 36.916 -11.375 1.00 89.25 67 ILE A C 1
ATOM 509 O O . ILE A 1 67 ? 13.070 38.089 -11.029 1.00 89.25 67 ILE A O 1
ATOM 513 N N . PHE A 1 68 ? 13.940 36.042 -10.729 1.00 86.94 68 PHE A N 1
ATOM 514 C CA . PHE A 1 68 ? 14.728 36.365 -9.537 1.00 86.94 68 PHE A CA 1
ATOM 515 C C . PHE A 1 68 ? 16.213 36.463 -9.876 1.00 86.94 68 PHE A C 1
ATOM 517 O O . PHE A 1 68 ? 16.761 35.592 -10.552 1.00 86.94 68 PHE A O 1
ATOM 524 N N . TYR A 1 69 ? 16.865 37.493 -9.343 1.00 86.12 69 TYR A N 1
ATOM 525 C CA . TYR A 1 69 ? 18.296 37.772 -9.518 1.00 86.12 69 TYR A CA 1
ATOM 526 C C . TYR A 1 69 ? 19.110 37.493 -8.247 1.00 86.12 69 TYR A C 1
ATOM 528 O O . TYR A 1 69 ? 20.315 37.720 -8.207 1.00 86.12 69 TYR A O 1
ATOM 536 N N . GLU A 1 70 ? 18.458 36.984 -7.202 1.00 79.88 70 GLU A N 1
ATOM 537 C CA . GLU A 1 70 ? 19.080 36.597 -5.938 1.00 79.88 70 GLU A CA 1
ATOM 538 C C . GLU A 1 70 ? 18.816 35.124 -5.621 1.00 79.88 70 GLU A C 1
ATOM 540 O O . GLU A 1 70 ? 17.878 34.508 -6.133 1.00 79.88 70 GLU A O 1
ATOM 545 N N . ALA A 1 71 ? 19.688 34.544 -4.796 1.00 73.31 71 ALA A N 1
ATOM 546 C CA . ALA A 1 71 ? 19.641 33.127 -4.476 1.00 73.31 71 ALA A CA 1
ATOM 547 C C . ALA A 1 71 ? 18.390 32.782 -3.655 1.00 73.31 71 ALA A C 1
ATOM 549 O O . ALA A 1 71 ? 18.180 33.296 -2.558 1.00 73.31 71 ALA A O 1
ATOM 550 N N . ILE A 1 72 ? 17.592 31.846 -4.168 1.00 76.25 72 ILE A N 1
ATOM 551 C CA . ILE A 1 72 ? 16.447 31.285 -3.451 1.00 76.25 72 ILE A CA 1
ATOM 552 C C . ILE A 1 72 ? 16.954 30.192 -2.507 1.00 76.25 72 ILE A C 1
ATOM 554 O O . ILE A 1 72 ? 17.465 29.163 -2.947 1.00 76.25 72 ILE A O 1
ATOM 558 N N . THR A 1 73 ? 16.835 30.418 -1.200 1.00 66.12 73 THR A N 1
ATOM 559 C CA . THR A 1 73 ? 17.352 29.504 -0.164 1.00 66.12 73 THR A CA 1
ATOM 560 C C . THR A 1 73 ? 16.302 28.528 0.364 1.00 66.12 73 THR A C 1
ATOM 562 O O . THR A 1 73 ? 16.649 27.539 1.005 1.00 66.12 73 THR A O 1
ATOM 565 N N . HIS A 1 74 ? 15.025 28.774 0.075 1.00 67.38 74 HIS A N 1
ATOM 566 C CA . HIS A 1 74 ? 13.892 27.975 0.529 1.00 67.38 74 HIS A CA 1
ATOM 567 C C . HIS A 1 74 ? 12.716 28.108 -0.452 1.00 67.38 74 HIS A C 1
ATOM 569 O O . HIS A 1 74 ? 12.624 29.077 -1.204 1.00 67.38 74 HIS A O 1
ATOM 575 N N . SER A 1 75 ? 11.809 27.135 -0.453 1.00 73.00 75 SER A N 1
ATOM 576 C CA . SER A 1 75 ? 10.509 27.257 -1.116 1.00 73.00 75 SER A CA 1
ATOM 577 C C . SER A 1 75 ? 9.418 26.654 -0.236 1.00 73.00 75 SER A C 1
ATOM 579 O O . SER A 1 75 ? 9.702 25.845 0.647 1.00 73.00 75 SER A O 1
ATOM 581 N N . ILE A 1 76 ? 8.161 27.040 -0.467 1.00 71.75 76 ILE A N 1
ATOM 582 C CA . ILE A 1 76 ? 6.994 26.476 0.227 1.00 71.75 76 ILE A CA 1
ATOM 583 C C . ILE A 1 76 ? 6.056 25.850 -0.788 1.00 71.75 76 ILE A C 1
ATOM 585 O O . ILE A 1 76 ? 5.692 26.471 -1.786 1.00 71.75 76 ILE A O 1
ATOM 589 N N . ARG A 1 77 ? 5.584 24.635 -0.497 1.00 75.06 77 ARG A N 1
ATOM 590 C CA . ARG A 1 77 ? 4.579 23.955 -1.317 1.00 75.06 77 ARG A CA 1
ATOM 591 C C . ARG A 1 77 ? 3.286 24.780 -1.365 1.00 75.06 77 ARG A C 1
ATOM 593 O O . ARG A 1 77 ? 2.607 24.932 -0.351 1.00 75.06 77 ARG A O 1
ATOM 600 N N . ARG A 1 78 ? 2.929 25.284 -2.550 1.00 74.06 78 ARG A N 1
ATOM 601 C CA . ARG A 1 78 ? 1.702 26.054 -2.809 1.00 74.06 78 ARG A CA 1
ATOM 602 C C . ARG A 1 78 ? 1.050 25.590 -4.113 1.00 74.06 78 ARG A C 1
ATOM 604 O O . ARG A 1 78 ? 1.700 25.648 -5.154 1.00 74.06 78 ARG A O 1
ATOM 611 N N . PRO A 1 79 ? -0.220 25.151 -4.088 1.00 73.44 79 PRO A N 1
ATOM 612 C CA . PRO A 1 79 ? -0.949 24.814 -5.308 1.00 73.44 79 PRO A CA 1
ATOM 613 C C . PRO A 1 79 ? -1.043 26.015 -6.262 1.00 73.44 79 PRO A C 1
ATOM 615 O O . PRO A 1 79 ? -1.337 27.123 -5.821 1.00 73.44 79 PRO A O 1
ATOM 618 N N . GLY A 1 80 ? -0.800 25.793 -7.557 1.00 76.00 80 GLY A N 1
ATOM 619 C CA . GLY A 1 80 ? -0.844 26.839 -8.592 1.00 76.00 80 GLY A CA 1
ATOM 620 C C . GLY A 1 80 ? 0.429 27.686 -8.728 1.00 76.00 80 GLY A C 1
ATOM 621 O O . GLY A 1 80 ? 0.445 28.600 -9.551 1.00 76.00 80 GLY A O 1
ATOM 622 N N . TYR A 1 81 ? 1.476 27.384 -7.949 1.00 83.06 81 TYR A N 1
ATOM 623 C CA . TYR A 1 81 ? 2.800 28.004 -8.041 1.00 83.06 81 TYR A CA 1
ATOM 624 C C . TYR A 1 81 ? 3.858 26.978 -8.458 1.00 83.06 81 TYR A C 1
ATOM 626 O O . TYR A 1 81 ? 3.859 25.835 -7.994 1.00 83.06 81 TYR A O 1
ATOM 634 N N . GLU A 1 82 ? 4.792 27.419 -9.289 1.00 86.00 82 GLU A N 1
ATOM 635 C CA . GLU A 1 82 ? 5.979 26.679 -9.698 1.00 86.00 82 GLU A CA 1
ATOM 636 C C . GLU A 1 82 ? 7.216 27.536 -9.442 1.00 86.00 82 GLU A C 1
ATOM 638 O O . GLU A 1 82 ? 7.269 28.680 -9.881 1.00 86.00 82 GLU A O 1
ATOM 643 N N . CYS A 1 83 ? 8.210 26.982 -8.751 1.00 86.25 83 CYS A N 1
ATOM 644 C CA . CYS A 1 83 ? 9.462 27.650 -8.412 1.00 86.25 83 CYS A CA 1
ATOM 645 C C . CYS A 1 83 ? 10.619 26.802 -8.931 1.00 86.25 83 CYS A C 1
ATOM 647 O O . CYS A 1 83 ? 10.672 25.611 -8.644 1.00 86.25 83 CYS A O 1
ATOM 649 N N . TYR A 1 84 ? 11.561 27.378 -9.669 1.00 83.88 84 TYR A N 1
ATOM 650 C CA . TYR A 1 84 ? 12.708 26.630 -10.186 1.00 83.88 84 TYR A CA 1
ATOM 651 C C . TYR A 1 84 ? 13.991 27.443 -10.061 1.00 83.88 84 TYR A C 1
ATOM 653 O O . TYR A 1 84 ? 14.041 28.599 -10.476 1.00 83.88 84 TYR A O 1
ATOM 661 N N . ILE A 1 85 ? 15.041 26.813 -9.526 1.00 83.69 85 ILE A N 1
ATOM 662 C CA . ILE A 1 85 ? 16.352 27.433 -9.297 1.00 83.69 85 ILE A CA 1
ATOM 663 C C . ILE A 1 85 ? 17.339 26.984 -10.372 1.00 83.69 85 ILE A C 1
ATOM 665 O O . ILE A 1 85 ? 17.428 25.792 -10.685 1.00 83.69 85 ILE A O 1
ATOM 669 N N . LYS A 1 86 ? 18.084 27.941 -10.930 1.00 83.38 86 LYS A N 1
ATOM 670 C CA . LYS A 1 86 ? 19.122 27.741 -11.944 1.00 83.38 86 LYS A CA 1
ATOM 671 C C . LYS A 1 86 ? 20.378 27.190 -11.273 1.00 83.38 86 LYS A C 1
ATOM 673 O O . LYS A 1 86 ? 20.974 27.842 -10.422 1.00 83.38 86 LYS A O 1
ATOM 678 N N . GLY A 1 87 ? 20.798 25.990 -11.650 1.00 71.94 87 GLY A N 1
ATOM 679 C CA . GLY A 1 87 ? 22.008 25.363 -11.127 1.00 71.94 87 GLY A CA 1
ATOM 680 C C . GLY A 1 87 ? 23.274 25.727 -11.898 1.00 71.94 87 GLY A C 1
ATOM 681 O O . GLY A 1 87 ? 23.256 25.854 -13.122 1.00 71.94 87 GLY A O 1
ATOM 682 N N . VAL A 1 88 ? 24.390 25.824 -11.170 1.00 56.47 88 VAL A N 1
ATOM 683 C CA . VAL A 1 88 ? 25.749 26.037 -11.702 1.00 56.47 88 VAL A CA 1
ATOM 684 C C . VAL A 1 88 ? 26.578 24.751 -11.518 1.00 56.47 88 VAL A C 1
ATOM 686 O O . VAL A 1 88 ? 26.407 24.068 -10.504 1.00 56.47 88 VAL A O 1
ATOM 689 N N . PRO A 1 89 ? 27.483 24.379 -12.447 1.00 40.59 89 PRO A N 1
ATOM 690 C CA . PRO A 1 89 ? 28.464 23.320 -12.208 1.00 40.59 89 PRO A CA 1
ATOM 691 C C . PRO A 1 89 ? 29.420 23.716 -11.069 1.00 40.59 89 PRO A C 1
ATOM 693 O O . PRO A 1 89 ? 30.065 24.761 -11.110 1.00 40.59 89 PRO A O 1
ATOM 696 N N . ILE A 1 90 ? 29.496 22.878 -10.037 1.00 34.75 90 ILE A N 1
ATOM 697 C CA . ILE A 1 90 ? 30.222 23.157 -8.792 1.00 34.75 90 ILE A CA 1
ATOM 698 C C . ILE A 1 90 ? 31.740 23.072 -9.042 1.00 34.75 90 ILE A C 1
ATOM 700 O O . ILE A 1 90 ? 32.244 22.019 -9.429 1.00 34.75 90 ILE A O 1
ATOM 704 N N . ARG A 1 91 ? 32.486 24.155 -8.781 1.00 34.31 91 ARG A N 1
ATOM 705 C CA . ARG A 1 91 ? 33.943 24.105 -8.538 1.00 34.31 91 ARG A CA 1
ATOM 706 C C . ARG A 1 91 ? 34.154 23.902 -7.024 1.00 34.31 91 ARG A C 1
ATOM 708 O O . ARG A 1 91 ? 33.460 24.565 -6.254 1.00 34.31 91 ARG A O 1
ATOM 715 N N . PRO A 1 92 ? 35.042 22.996 -6.572 1.00 32.97 92 PRO A N 1
ATOM 716 C CA . PRO A 1 92 ? 35.151 22.666 -5.151 1.00 32.97 92 PRO A CA 1
ATOM 717 C C . PRO A 1 92 ? 35.733 23.841 -4.339 1.00 32.97 92 PRO A C 1
ATOM 719 O O . PRO A 1 92 ? 36.627 24.527 -4.847 1.00 32.97 92 PRO A O 1
ATOM 722 N N . PRO A 1 93 ? 35.272 24.086 -3.094 1.00 34.19 93 PRO A N 1
ATOM 723 C CA . PRO A 1 93 ? 35.809 25.155 -2.261 1.00 34.19 93 PRO A CA 1
ATOM 724 C C . PRO A 1 93 ? 37.128 24.755 -1.589 1.00 34.19 93 PRO A C 1
ATOM 726 O O . PRO A 1 93 ? 37.315 23.618 -1.155 1.00 34.19 93 PRO A O 1
ATOM 729 N N . VAL A 1 94 ? 38.023 25.737 -1.484 1.00 33.38 94 VAL A N 1
ATOM 730 C CA . VAL A 1 94 ? 39.271 25.700 -0.712 1.00 33.38 94 VAL A CA 1
ATOM 731 C C . VAL A 1 94 ? 38.950 25.704 0.786 1.00 33.38 94 VAL A C 1
ATOM 733 O O . VAL A 1 94 ? 38.078 26.446 1.236 1.00 33.38 94 VAL A O 1
ATOM 736 N N . ALA A 1 95 ? 39.654 24.867 1.548 1.00 32.81 95 ALA A N 1
ATOM 737 C CA . ALA A 1 95 ? 39.476 24.702 2.987 1.00 32.81 95 ALA A CA 1
ATOM 738 C C . ALA A 1 95 ? 40.100 25.850 3.804 1.00 32.81 95 ALA A C 1
ATOM 740 O O . ALA A 1 95 ? 41.179 26.338 3.474 1.00 32.81 95 ALA A O 1
ATOM 741 N N . SER A 1 96 ? 39.455 26.198 4.919 1.00 29.48 96 SER A N 1
ATOM 742 C CA . SER A 1 96 ? 40.054 26.913 6.054 1.00 29.48 96 SER A CA 1
ATOM 743 C C . SER A 1 96 ? 39.476 26.365 7.374 1.00 29.48 96 SER A C 1
ATOM 745 O O . SER A 1 96 ? 38.439 25.698 7.337 1.00 29.48 96 SER A O 1
ATOM 747 N N . PRO A 1 97 ? 40.177 26.531 8.514 1.00 40.66 97 PRO A N 1
ATOM 748 C CA . PRO A 1 97 ? 40.359 25.445 9.474 1.00 40.66 97 PRO A CA 1
ATOM 749 C C . PRO A 1 97 ? 39.295 25.340 10.577 1.00 40.66 97 PRO A C 1
ATOM 751 O O . PRO A 1 97 ? 38.647 26.306 10.967 1.00 40.66 97 PRO A O 1
ATOM 754 N N . ASN A 1 98 ? 39.195 24.102 11.067 1.00 33.59 98 ASN A N 1
ATOM 755 C CA . ASN A 1 98 ? 38.338 23.541 12.114 1.00 33.59 98 ASN A CA 1
ATOM 756 C C . ASN A 1 98 ? 38.059 24.415 13.349 1.00 33.59 98 ASN A C 1
ATOM 758 O O . ASN A 1 98 ? 38.972 25.027 13.904 1.00 33.59 98 ASN A O 1
ATOM 762 N N . PRO A 1 99 ? 36.891 24.166 13.967 1.00 35.88 99 PRO A N 1
ATOM 763 C CA . PRO A 1 99 ? 36.806 23.797 15.371 1.00 35.88 99 PRO A CA 1
ATOM 764 C C . PRO A 1 99 ? 36.486 22.296 15.541 1.00 35.88 99 PRO A C 1
ATOM 766 O O . PRO A 1 99 ? 36.000 21.618 14.639 1.00 35.88 99 PRO A O 1
ATOM 769 N N . THR A 1 100 ? 36.852 21.777 16.708 1.00 35.50 100 THR A N 1
ATOM 770 C CA . THR A 1 100 ? 36.895 20.371 17.142 1.00 35.50 100 THR A CA 1
ATOM 771 C C . THR A 1 100 ? 35.583 19.577 16.979 1.00 35.50 100 THR A C 1
ATOM 773 O O . THR A 1 100 ? 34.499 20.141 17.127 1.00 35.50 100 THR A O 1
ATOM 776 N N . PRO A 1 101 ? 35.651 18.252 16.713 1.00 34.53 101 PRO A N 1
ATOM 777 C CA . PRO A 1 101 ? 34.477 17.451 16.370 1.00 34.53 101 PRO A CA 1
ATOM 778 C C . PRO A 1 101 ? 33.696 16.962 17.610 1.00 34.53 101 PRO A C 1
ATOM 780 O O . PRO A 1 101 ? 34.313 16.560 18.599 1.00 34.53 101 PRO A O 1
ATOM 783 N N . PRO A 1 102 ? 32.350 16.910 17.558 1.00 38.31 102 PRO A N 1
ATOM 784 C CA . PRO A 1 102 ? 31.544 16.124 18.491 1.00 38.31 102 PRO A CA 1
ATOM 785 C C . PRO A 1 102 ? 31.662 14.611 18.193 1.00 38.31 102 PRO A C 1
ATOM 787 O O . PRO A 1 102 ? 32.072 14.229 17.091 1.00 38.31 102 PRO A O 1
ATOM 790 N N . PRO A 1 103 ? 31.322 13.730 19.158 1.00 35.22 103 PRO A N 1
ATOM 791 C CA . PRO A 1 103 ? 31.506 12.287 19.025 1.00 35.22 103 PRO A CA 1
ATOM 792 C C . PRO A 1 103 ? 30.695 11.707 17.860 1.00 35.22 103 PRO A C 1
ATOM 794 O O . PRO A 1 103 ? 29.565 12.112 17.587 1.00 35.22 103 PRO A O 1
ATOM 797 N N . SER A 1 104 ? 31.315 10.756 17.164 1.00 35.44 104 SER A N 1
ATOM 798 C CA . SER A 1 104 ? 30.884 10.216 15.877 1.00 35.44 104 SER A CA 1
ATOM 799 C C . SER A 1 104 ? 29.467 9.617 15.908 1.00 35.44 104 SER A C 1
ATOM 801 O O . SER A 1 104 ? 29.215 8.712 16.707 1.00 35.44 104 SER A O 1
ATOM 803 N N . PRO A 1 105 ? 28.553 10.016 15.001 1.00 36.56 105 PRO A N 1
ATOM 804 C CA . PRO A 1 105 ? 27.385 9.203 14.686 1.00 36.56 105 PRO A CA 1
ATOM 805 C C . PRO A 1 105 ? 27.813 7.954 13.886 1.00 36.56 105 PRO A C 1
ATOM 807 O O . PRO A 1 105 ? 28.838 7.980 13.197 1.00 36.56 105 PRO A O 1
ATOM 810 N N . PRO A 1 106 ? 27.055 6.844 13.956 1.00 37.59 106 PRO A N 1
ATOM 811 C CA . PRO A 1 106 ? 27.395 5.618 13.246 1.00 37.59 106 PRO A CA 1
ATOM 812 C C . PRO A 1 106 ? 27.353 5.850 11.730 1.00 37.59 106 PRO A C 1
ATOM 814 O O . PRO A 1 106 ? 26.334 6.277 11.193 1.00 37.59 106 PRO A O 1
ATOM 817 N N . ASN A 1 107 ? 28.488 5.573 11.079 1.00 43.06 107 ASN A N 1
ATOM 818 C CA . ASN A 1 107 ? 28.731 5.459 9.637 1.00 43.06 107 ASN A CA 1
ATOM 819 C C . ASN A 1 107 ? 27.510 5.665 8.722 1.00 43.06 107 ASN A C 1
ATOM 821 O O . ASN A 1 107 ? 26.840 4.711 8.330 1.00 43.06 107 ASN A O 1
ATOM 825 N N . LEU A 1 108 ? 27.308 6.909 8.289 1.00 41.47 108 LEU A N 1
ATOM 826 C CA . LEU A 1 108 ? 26.511 7.257 7.114 1.00 41.47 108 LEU A CA 1
ATOM 827 C C . LEU A 1 108 ? 27.251 8.331 6.311 1.00 41.47 108 LEU A C 1
ATOM 829 O O . LEU A 1 108 ? 26.896 9.502 6.324 1.00 41.47 108 LEU A O 1
ATOM 833 N N . LEU A 1 109 ? 28.289 7.910 5.592 1.00 36.88 109 LEU A N 1
ATOM 834 C CA . LEU A 1 109 ? 28.774 8.613 4.405 1.00 36.88 109 LEU A CA 1
ATOM 835 C C . LEU A 1 109 ? 28.984 7.578 3.298 1.00 36.88 109 LEU A C 1
ATOM 837 O O . LEU A 1 109 ? 30.101 7.190 2.974 1.00 36.88 109 LEU A O 1
ATOM 841 N N . TRP A 1 110 ? 27.876 7.098 2.731 1.00 32.59 110 TRP A N 1
ATOM 842 C CA . TRP A 1 110 ? 27.907 6.503 1.400 1.00 32.59 110 TRP A CA 1
ATOM 843 C C . TRP A 1 110 ? 28.018 7.657 0.403 1.00 32.59 110 TRP A C 1
ATOM 845 O O . TRP A 1 110 ? 27.056 8.392 0.181 1.00 32.59 110 TRP A O 1
ATOM 855 N N . ILE A 1 111 ? 29.197 7.847 -0.180 1.00 35.75 111 ILE A N 1
ATOM 856 C CA . ILE A 1 111 ? 29.354 8.692 -1.364 1.00 35.75 111 ILE A CA 1
ATOM 857 C C . ILE A 1 111 ? 28.668 7.934 -2.513 1.00 35.75 111 ILE A C 1
ATOM 859 O O . ILE A 1 111 ? 29.037 6.783 -2.747 1.00 35.75 111 ILE A O 1
ATOM 863 N N . PRO A 1 112 ? 27.658 8.491 -3.211 1.00 36.50 112 PRO A N 1
ATOM 864 C CA . PRO A 1 112 ? 27.035 7.796 -4.331 1.00 36.50 112 PRO A CA 1
ATOM 865 C C . PRO A 1 112 ? 28.095 7.495 -5.392 1.00 36.50 112 PRO A C 1
ATOM 867 O O . PRO A 1 112 ? 28.779 8.401 -5.873 1.00 36.50 112 PRO A O 1
ATOM 870 N N . THR A 1 113 ? 28.242 6.218 -5.744 1.00 56.41 113 THR A N 1
ATOM 871 C CA . THR A 1 113 ? 29.075 5.782 -6.861 1.00 56.41 113 THR A CA 1
ATOM 872 C C . THR A 1 113 ? 28.579 6.484 -8.125 1.00 56.41 113 THR A C 1
ATOM 874 O O . THR A 1 113 ? 27.381 6.502 -8.414 1.00 56.41 113 THR A O 1
ATOM 877 N N . ALA A 1 114 ? 29.485 7.124 -8.862 1.00 70.56 114 ALA A N 1
ATOM 878 C CA . ALA A 1 114 ? 29.132 7.834 -10.081 1.00 70.56 114 ALA A CA 1
ATOM 879 C C . ALA A 1 114 ? 28.639 6.840 -11.145 1.00 70.56 114 ALA A C 1
ATOM 881 O O . ALA A 1 114 ? 29.315 5.859 -11.450 1.00 70.56 114 ALA A O 1
ATOM 882 N N . TRP A 1 115 ? 27.468 7.105 -11.724 1.00 81.69 115 TRP A N 1
ATOM 883 C CA . TRP A 1 115 ? 26.997 6.403 -12.916 1.00 81.69 115 TRP A CA 1
ATOM 884 C C . TRP A 1 115 ? 27.996 6.600 -14.058 1.00 81.69 115 TRP A C 1
ATOM 886 O O . TRP A 1 115 ? 28.288 7.737 -14.430 1.00 81.69 115 TRP A O 1
ATOM 896 N N . ALA A 1 116 ? 28.487 5.505 -14.636 1.00 86.19 116 ALA A N 1
ATOM 897 C CA . ALA A 1 116 ? 29.306 5.547 -15.839 1.00 86.19 116 ALA A CA 1
ATOM 898 C C . ALA A 1 116 ? 28.409 5.407 -17.072 1.00 86.19 116 ALA A C 1
ATOM 900 O O . ALA A 1 116 ? 27.571 4.506 -17.132 1.00 86.19 116 ALA A O 1
ATOM 901 N N . THR A 1 117 ? 28.574 6.289 -18.057 1.00 90.94 117 THR A N 1
ATOM 902 C CA . THR A 1 117 ? 27.894 6.161 -19.352 1.00 90.94 117 THR A CA 1
ATOM 903 C C . THR A 1 117 ? 28.411 4.918 -20.068 1.00 90.94 117 THR A C 1
ATOM 905 O O . THR A 1 117 ? 29.598 4.835 -20.368 1.00 90.94 117 THR A O 1
ATOM 908 N N . ALA A 1 118 ? 27.521 3.966 -20.341 1.00 90.19 118 ALA A N 1
ATOM 909 C CA . ALA A 1 118 ? 27.824 2.763 -21.107 1.00 90.19 118 ALA A CA 1
ATOM 910 C C . ALA A 1 118 ? 27.528 2.971 -22.598 1.00 90.19 118 ALA A C 1
ATOM 912 O O . ALA A 1 118 ? 28.364 2.657 -23.438 1.00 90.19 118 ALA A O 1
ATOM 913 N N . HIS A 1 119 ? 26.367 3.548 -22.926 1.00 93.12 119 HIS A N 1
ATOM 914 C CA . HIS A 1 119 ? 25.967 3.830 -24.305 1.00 93.12 119 HIS A CA 1
ATOM 915 C C . HIS A 1 119 ? 25.182 5.134 -24.412 1.00 93.12 119 HIS A C 1
ATOM 917 O O . HIS A 1 119 ? 24.506 5.553 -23.470 1.00 93.12 119 HIS A O 1
ATOM 923 N N . VAL A 1 120 ? 25.265 5.747 -25.589 1.00 93.19 120 VAL A N 1
ATOM 924 C CA . VAL A 1 120 ? 24.460 6.894 -26.002 1.00 93.19 120 VAL A CA 1
ATOM 925 C C . VAL A 1 120 ? 24.018 6.625 -27.432 1.00 93.19 120 VAL A C 1
ATOM 927 O O . VAL A 1 120 ? 24.880 6.362 -28.266 1.00 93.19 120 VAL A O 1
ATOM 930 N N . ASP A 1 121 ? 22.716 6.687 -27.694 1.00 91.25 121 ASP A N 1
ATOM 931 C CA . ASP A 1 121 ? 22.181 6.667 -29.054 1.00 91.25 121 ASP A CA 1
ATOM 932 C C . ASP A 1 121 ? 21.595 8.050 -29.374 1.00 91.25 121 ASP A C 1
ATOM 934 O O . ASP A 1 121 ? 20.766 8.583 -28.625 1.00 91.25 121 ASP A O 1
ATOM 938 N N . VAL A 1 122 ? 22.026 8.624 -30.498 1.00 88.25 122 VAL A N 1
ATOM 939 C CA . VAL A 1 122 ? 21.493 9.871 -31.060 1.00 88.25 122 VAL A CA 1
ATOM 940 C C . VAL A 1 122 ? 20.955 9.623 -32.467 1.00 88.25 122 VAL A C 1
ATOM 942 O O . VAL A 1 122 ? 21.507 8.840 -33.239 1.00 88.25 122 VAL A O 1
ATOM 945 N N . PHE A 1 123 ? 19.856 10.288 -32.812 1.00 91.50 123 PHE A N 1
ATOM 946 C CA . PHE A 1 123 ? 19.156 10.057 -34.073 1.00 91.50 123 PHE A CA 1
ATOM 947 C C . PHE A 1 123 ? 19.149 11.338 -34.897 1.00 91.50 123 PHE A C 1
ATOM 949 O O . PHE A 1 123 ? 18.668 12.346 -34.387 1.00 91.50 123 PHE A O 1
ATOM 956 N N . PRO A 1 124 ? 19.635 11.330 -36.150 1.00 88.75 124 PRO A N 1
ATOM 957 C CA . PRO A 1 124 ? 20.519 10.325 -36.761 1.00 88.75 124 PRO A CA 1
ATOM 958 C C . PRO A 1 124 ? 21.932 10.296 -36.132 1.00 88.75 124 PRO A C 1
ATOM 960 O O . PRO A 1 124 ? 22.310 11.267 -35.471 1.00 88.75 124 PRO A O 1
ATOM 963 N N . PRO A 1 125 ? 22.755 9.243 -36.349 1.00 90.75 125 PRO A N 1
ATOM 964 C CA . PRO A 1 125 ? 22.560 8.123 -37.282 1.00 90.75 125 PRO A CA 1
ATOM 965 C C . PRO A 1 125 ? 22.254 6.770 -36.615 1.00 90.75 125 PRO A C 1
ATOM 967 O O . PRO A 1 125 ? 22.345 5.717 -37.263 1.00 90.75 125 PRO A O 1
ATOM 970 N N . ASP A 1 126 ? 22.006 6.737 -35.305 1.00 93.25 126 ASP A N 1
ATOM 971 C CA . ASP A 1 126 ? 21.971 5.483 -34.550 1.00 93.25 126 ASP A CA 1
ATOM 972 C C . ASP A 1 126 ? 20.696 4.659 -34.753 1.00 93.25 126 ASP A C 1
ATOM 974 O O . ASP A 1 126 ? 20.592 3.571 -34.210 1.00 93.25 126 ASP A O 1
ATOM 978 N N . GLU A 1 127 ? 19.762 5.053 -35.617 1.00 93.69 127 GLU A N 1
ATOM 979 C CA . GLU A 1 127 ? 18.610 4.225 -35.999 1.00 93.69 127 GLU A CA 1
ATOM 980 C C . GLU A 1 127 ? 19.020 2.845 -36.543 1.00 93.69 127 GLU A C 1
ATOM 982 O O . GLU A 1 127 ? 18.337 1.853 -36.289 1.00 93.69 127 GLU A O 1
ATOM 987 N N . ARG A 1 128 ? 20.190 2.748 -37.197 1.00 93.12 128 ARG A N 1
ATOM 988 C CA . ARG A 1 128 ? 20.767 1.499 -37.745 1.00 93.12 128 ARG A CA 1
ATOM 989 C C . ARG A 1 128 ? 21.015 0.413 -36.696 1.00 93.12 128 ARG A C 1
ATOM 991 O O . ARG A 1 128 ? 21.189 -0.759 -37.014 1.00 93.12 128 ARG A O 1
ATOM 998 N N . HIS A 1 129 ? 21.113 0.827 -35.443 1.00 93.81 129 HIS A N 1
ATOM 999 C CA . HIS A 1 129 ? 21.383 -0.023 -34.301 1.00 93.81 129 HIS A CA 1
ATOM 1000 C C . HIS A 1 129 ? 20.100 -0.599 -33.684 1.00 93.81 129 HIS A C 1
ATOM 1002 O O . HIS A 1 129 ? 20.152 -1.547 -32.893 1.00 93.81 129 HIS A O 1
ATOM 1008 N N . TRP A 1 130 ? 18.951 -0.034 -34.030 1.00 96.38 130 TRP A N 1
ATOM 1009 C CA . TRP A 1 130 ? 17.658 -0.427 -33.503 1.00 96.38 130 TRP A CA 1
ATOM 1010 C C . TRP A 1 130 ? 16.997 -1.468 -34.406 1.00 96.38 130 TRP A C 1
ATOM 1012 O O . TRP A 1 130 ? 17.357 -1.669 -35.561 1.00 96.38 130 TRP A O 1
ATOM 1022 N N . ARG A 1 131 ? 16.025 -2.175 -33.843 1.00 96.44 131 ARG A N 1
ATOM 1023 C CA . ARG A 1 131 ? 15.087 -3.061 -34.531 1.00 96.44 131 ARG A CA 1
ATOM 1024 C C . ARG A 1 131 ? 13.694 -2.521 -34.271 1.00 96.44 131 ARG A C 1
ATOM 1026 O O . ARG A 1 131 ? 13.434 -2.029 -33.178 1.00 96.44 131 ARG A O 1
ATOM 1033 N N . GLY A 1 132 ? 12.802 -2.591 -35.244 1.00 91.19 132 GLY A N 1
ATOM 1034 C CA . GLY A 1 132 ? 11.473 -2.030 -35.065 1.00 91.19 132 GLY A CA 1
ATOM 1035 C C . GLY A 1 132 ? 10.758 -1.763 -36.371 1.00 91.19 132 GLY A C 1
ATOM 1036 O O . GLY A 1 132 ? 11.214 -2.150 -37.447 1.00 91.19 132 GLY A O 1
ATOM 1037 N N . THR A 1 133 ? 9.625 -1.086 -36.254 1.00 86.38 133 THR A N 1
ATOM 1038 C CA . THR A 1 133 ? 8.799 -0.688 -37.400 1.00 86.38 133 THR A CA 1
ATOM 1039 C C . THR A 1 133 ? 9.328 0.616 -37.984 1.00 86.38 133 THR A C 1
ATOM 1041 O O . THR A 1 133 ? 9.549 1.546 -37.225 1.00 86.38 133 THR A O 1
ATOM 1044 N N . MET A 1 134 ? 9.525 0.692 -39.307 1.00 83.81 134 MET A N 1
ATOM 1045 C CA . MET A 1 134 ? 9.916 1.913 -40.042 1.00 83.81 134 MET A CA 1
ATOM 1046 C C . MET A 1 134 ? 11.026 2.748 -39.369 1.00 83.81 134 MET A C 1
ATOM 1048 O O . MET A 1 134 ? 10.823 3.923 -39.085 1.00 83.81 134 MET A O 1
ATOM 1052 N N . LEU A 1 135 ? 12.196 2.143 -39.114 1.00 88.56 135 LEU A N 1
ATOM 1053 C CA . LEU A 1 135 ? 13.360 2.768 -38.457 1.00 88.56 135 LEU A CA 1
ATOM 1054 C C . LEU A 1 135 ? 13.922 3.965 -39.243 1.00 88.56 135 LEU A C 1
ATOM 1056 O O . LEU A 1 135 ? 14.920 3.863 -39.952 1.00 88.56 135 LEU A O 1
ATOM 1060 N N . GLN A 1 136 ? 13.257 5.102 -39.115 1.00 92.12 136 GLN A N 1
ATOM 1061 C CA . GLN A 1 136 ? 13.611 6.371 -39.725 1.00 92.12 136 GLN A CA 1
ATOM 1062 C C . GLN A 1 136 ? 13.595 7.446 -38.650 1.00 92.12 136 GLN A C 1
ATOM 1064 O O . GLN A 1 136 ? 12.760 7.422 -37.742 1.00 92.12 136 GLN A O 1
ATOM 1069 N N . SER A 1 137 ? 14.531 8.383 -38.753 1.00 91.44 137 SER A N 1
ATOM 1070 C CA . SER A 1 137 ? 14.548 9.567 -37.910 1.00 91.44 137 SER A CA 1
ATOM 1071 C C . SER A 1 137 ? 13.776 10.713 -38.568 1.00 91.44 137 SER A C 1
ATOM 1073 O O . SER A 1 137 ? 13.727 10.835 -39.793 1.00 91.44 137 SER A O 1
ATOM 1075 N N . SER A 1 138 ? 13.146 11.554 -37.754 1.00 92.69 138 SER A N 1
ATOM 1076 C CA . SER A 1 138 ? 12.439 12.759 -38.196 1.00 92.69 138 SER A CA 1
ATOM 1077 C C . SER A 1 138 ? 12.764 13.942 -37.288 1.00 92.69 138 SER A C 1
ATOM 1079 O O . SER A 1 138 ? 13.416 13.784 -36.257 1.00 92.69 138 SER A O 1
ATOM 1081 N N . SER A 1 139 ? 12.344 15.145 -37.675 1.00 90.44 139 SER A N 1
ATOM 1082 C CA . SER A 1 139 ? 12.436 16.340 -36.837 1.00 90.44 139 SER A CA 1
ATOM 1083 C C . SER A 1 139 ? 11.058 16.758 -36.322 1.00 90.44 139 SER A C 1
ATOM 1085 O O . SER A 1 139 ? 10.061 16.691 -37.040 1.00 90.44 139 SER A O 1
ATOM 1087 N N . CYS A 1 140 ? 11.004 17.219 -35.073 1.00 83.94 140 CYS A N 1
ATOM 1088 C CA . CYS A 1 140 ? 9.781 17.680 -34.420 1.00 83.94 140 CYS A CA 1
ATOM 1089 C C . CYS A 1 140 ? 10.027 19.018 -33.714 1.00 83.94 140 CYS A C 1
ATOM 1091 O O . CYS A 1 140 ? 10.284 19.072 -32.511 1.00 83.94 140 CYS A O 1
ATOM 1093 N N . GLY A 1 141 ? 9.988 20.109 -34.485 1.00 82.50 141 GLY A N 1
ATOM 1094 C CA . GLY A 1 141 ? 10.103 21.476 -33.971 1.00 82.50 141 GLY A CA 1
ATOM 1095 C C . GLY A 1 141 ? 11.253 21.663 -32.969 1.00 82.50 141 GLY A C 1
ATOM 1096 O O . GLY A 1 141 ? 12.387 21.258 -33.222 1.00 82.50 141 GLY A O 1
ATOM 1097 N N . ALA A 1 142 ? 10.945 22.254 -31.812 1.00 78.38 142 ALA A N 1
ATOM 1098 C CA . ALA A 1 142 ? 11.902 22.495 -30.729 1.00 78.38 142 ALA A CA 1
ATOM 1099 C C . ALA A 1 142 ? 12.331 21.226 -29.968 1.00 78.38 142 ALA A C 1
ATOM 1101 O O . ALA A 1 142 ? 13.290 21.283 -29.200 1.00 78.38 142 ALA A O 1
ATOM 1102 N N . TYR A 1 143 ? 11.647 20.092 -30.161 1.00 79.75 143 TYR A N 1
ATOM 1103 C CA . TYR A 1 143 ? 12.052 18.825 -29.552 1.00 79.75 143 TYR A CA 1
ATOM 1104 C C . TYR A 1 143 ? 13.279 18.228 -30.235 1.00 79.75 143 TYR A C 1
ATOM 1106 O O . TYR A 1 143 ? 14.024 17.520 -29.572 1.00 79.75 143 TYR A O 1
ATOM 1114 N N . GLY A 1 144 ? 13.562 18.602 -31.485 1.00 85.38 144 GLY A N 1
ATOM 1115 C CA . GLY A 1 144 ? 14.765 18.179 -32.195 1.00 85.38 144 GLY A CA 1
ATOM 1116 C C . GLY A 1 144 ? 14.531 16.924 -33.029 1.00 85.38 144 GLY A C 1
ATOM 1117 O O . GLY A 1 144 ? 13.498 16.809 -33.692 1.00 85.38 144 GLY A O 1
ATOM 1118 N N . HIS A 1 145 ? 15.519 16.029 -33.055 1.00 89.81 145 HIS A N 1
ATOM 1119 C CA . HIS A 1 145 ? 15.506 14.841 -33.902 1.00 89.81 145 HIS A CA 1
ATOM 1120 C C . HIS A 1 145 ? 15.105 13.586 -33.127 1.00 89.81 145 HIS A C 1
ATOM 1122 O O . HIS A 1 145 ? 15.706 13.235 -32.113 1.00 89.81 145 HIS A O 1
ATOM 1128 N N . LEU A 1 146 ? 14.105 12.888 -33.655 1.00 93.56 146 LEU A N 1
ATOM 1129 C CA . LEU A 1 146 ? 13.485 11.716 -33.054 1.00 93.56 146 LEU A CA 1
ATOM 1130 C C . LEU A 1 146 ? 13.777 10.486 -33.904 1.00 93.56 146 LEU A C 1
ATOM 1132 O O . LEU A 1 146 ? 13.726 10.571 -35.127 1.00 93.56 146 LEU A O 1
ATOM 1136 N N . LEU A 1 147 ? 13.977 9.327 -33.279 1.00 96.12 147 LEU A N 1
ATOM 1137 C CA . LEU A 1 147 ? 13.688 8.052 -33.934 1.00 96.12 147 LEU A CA 1
ATOM 1138 C C . LEU A 1 147 ? 12.170 7.857 -33.928 1.00 96.12 147 LEU A C 1
ATOM 1140 O O . LEU A 1 147 ? 11.552 7.850 -32.860 1.00 96.12 147 LEU A O 1
ATOM 1144 N N . GLY A 1 148 ? 11.579 7.709 -35.112 1.00 95.25 148 GLY A N 1
ATOM 1145 C CA . GLY A 1 148 ? 10.133 7.749 -35.300 1.00 95.25 148 GLY A CA 1
ATOM 1146 C C . GLY A 1 148 ? 9.622 9.160 -35.522 1.00 95.25 148 GLY A C 1
ATOM 1147 O O . GLY A 1 148 ? 10.316 9.996 -36.091 1.00 95.25 148 GLY A O 1
ATOM 1148 N N . GLY A 1 149 ? 8.401 9.425 -35.071 1.00 92.88 149 GLY A N 1
ATOM 1149 C CA . GLY A 1 149 ? 7.719 10.703 -35.225 1.00 92.88 149 GLY A CA 1
ATOM 1150 C C . GLY A 1 149 ? 6.426 10.599 -36.031 1.00 92.88 149 GLY A C 1
ATOM 1151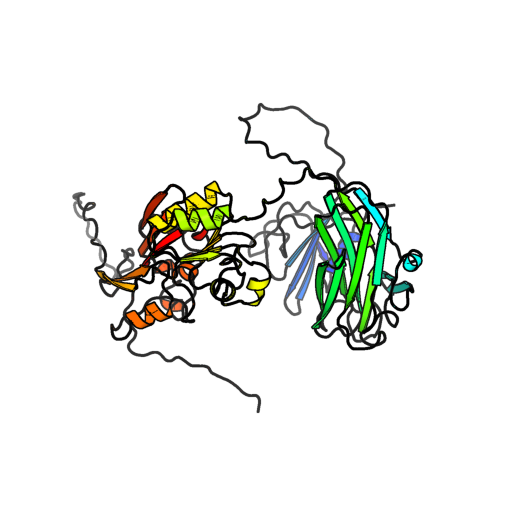 O O . GLY A 1 149 ? 5.937 9.508 -36.347 1.00 92.88 149 GLY A O 1
ATOM 1152 N N . TYR A 1 150 ? 5.865 11.762 -36.362 1.00 92.25 150 TYR A N 1
ATOM 1153 C CA . TYR A 1 150 ? 4.639 11.878 -37.150 1.00 92.25 150 TYR A CA 1
ATOM 1154 C C . TYR A 1 150 ? 4.747 11.137 -38.489 1.00 92.25 150 TYR A C 1
ATOM 1156 O O . TYR A 1 150 ? 5.750 11.255 -39.191 1.00 92.25 150 TYR A O 1
ATOM 1164 N N . ARG A 1 151 ? 3.705 10.371 -38.841 1.00 91.56 151 ARG A N 1
ATOM 1165 C CA . ARG A 1 151 ? 3.621 9.469 -40.011 1.00 91.56 151 ARG A CA 1
ATOM 1166 C C . ARG A 1 151 ? 4.617 8.306 -40.035 1.00 91.56 151 ARG A C 1
ATOM 1168 O O . ARG A 1 151 ? 4.577 7.519 -40.976 1.00 91.56 151 ARG A O 1
ATOM 1175 N N . LEU A 1 152 ? 5.441 8.153 -38.999 1.00 93.06 152 LEU A N 1
ATOM 1176 C CA . LEU A 1 152 ? 6.376 7.041 -38.862 1.00 93.06 152 LEU A CA 1
ATOM 1177 C C . LEU A 1 152 ? 5.892 6.037 -37.814 1.00 93.06 152 LEU A C 1
ATOM 1179 O O . LEU A 1 152 ? 5.632 4.889 -38.159 1.00 93.06 152 LEU A O 1
ATOM 1183 N N . PHE A 1 153 ? 5.715 6.429 -36.548 1.00 95.69 153 PHE A N 1
ATOM 1184 C CA . PHE A 1 153 ? 5.353 5.468 -35.492 1.00 95.69 153 PHE A CA 1
ATOM 1185 C C . PHE A 1 153 ? 3.928 5.662 -34.986 1.00 95.69 153 PHE A C 1
ATOM 1187 O O . PHE A 1 153 ? 3.684 6.578 -34.214 1.00 95.69 153 PHE A O 1
ATOM 1194 N N . GLY A 1 154 ? 3.010 4.772 -35.377 1.00 92.12 154 GLY A N 1
ATOM 1195 C CA . GLY A 1 154 ? 1.612 4.740 -34.918 1.00 92.12 154 GLY A CA 1
ATOM 1196 C C . GLY A 1 154 ? 1.269 3.475 -34.124 1.00 92.12 154 GLY A C 1
ATOM 1197 O O . GLY A 1 154 ? 2.117 2.972 -33.386 1.00 92.12 154 GLY A O 1
ATOM 1198 N N . ALA A 1 155 ? 0.046 2.954 -34.293 1.00 90.88 155 ALA A N 1
ATOM 1199 C CA . ALA A 1 155 ? -0.489 1.768 -33.602 1.00 90.88 155 ALA A CA 1
ATOM 1200 C C . ALA A 1 155 ? 0.456 0.558 -33.539 1.00 90.88 155 ALA A C 1
ATOM 1202 O O . ALA A 1 155 ? 0.730 0.041 -32.458 1.00 90.88 155 ALA A O 1
ATOM 1203 N N . ASP A 1 156 ? 0.990 0.140 -34.684 1.00 86.44 156 ASP A N 1
ATOM 1204 C CA . ASP A 1 156 ? 1.787 -1.090 -34.786 1.00 86.44 156 ASP A CA 1
ATOM 1205 C C . ASP A 1 156 ? 3.280 -0.869 -34.516 1.00 86.44 156 ASP A C 1
ATOM 1207 O O . ASP A 1 156 ? 4.091 -1.794 -34.609 1.00 86.44 156 ASP A O 1
ATOM 1211 N N . ALA A 1 157 ? 3.671 0.368 -34.201 1.00 94.62 157 ALA A N 1
ATOM 1212 C CA . ALA A 1 157 ? 5.069 0.701 -34.043 1.00 94.62 157 ALA A CA 1
ATOM 1213 C C . ALA A 1 157 ? 5.633 0.163 -32.727 1.00 94.62 157 ALA A C 1
ATOM 1215 O O . ALA A 1 157 ? 5.053 0.283 -31.644 1.00 94.62 157 ALA A O 1
ATOM 1216 N N . TRP A 1 158 ? 6.835 -0.384 -32.833 1.00 95.81 158 TRP A N 1
ATOM 1217 C CA . TRP A 1 158 ? 7.636 -0.848 -31.716 1.00 95.81 158 TRP A CA 1
ATOM 1218 C C . TRP A 1 158 ? 9.110 -0.660 -32.045 1.00 95.81 158 TRP A C 1
ATOM 1220 O O . TRP A 1 158 ? 9.506 -0.633 -33.214 1.00 95.81 158 TRP A O 1
ATOM 1230 N N . LEU A 1 159 ? 9.910 -0.559 -30.993 1.00 96.94 159 LEU A N 1
ATOM 1231 C CA . LEU A 1 159 ? 11.351 -0.398 -31.047 1.00 96.94 159 LEU A CA 1
ATOM 1232 C C . LEU A 1 159 ? 12.016 -1.381 -30.096 1.00 96.94 159 LEU A C 1
ATOM 1234 O O . LEU A 1 159 ? 11.501 -1.646 -29.009 1.00 96.94 159 LEU A O 1
ATOM 1238 N N . ALA A 1 160 ? 13.191 -1.869 -30.468 1.00 97.19 160 ALA A N 1
ATOM 1239 C CA . ALA A 1 160 ? 14.096 -2.552 -29.569 1.00 97.19 160 ALA A CA 1
ATOM 1240 C C . ALA A 1 160 ? 15.560 -2.300 -29.929 1.00 97.19 160 ALA A C 1
ATOM 1242 O O . ALA A 1 160 ? 15.952 -2.376 -31.092 1.00 97.19 160 ALA A O 1
ATOM 1243 N N . ARG A 1 161 ? 16.393 -2.102 -28.914 1.00 96.56 161 ARG A N 1
ATOM 1244 C CA . ARG A 1 161 ? 17.847 -2.020 -29.018 1.00 96.56 161 ARG A CA 1
ATOM 1245 C C . ARG A 1 161 ? 18.468 -2.988 -28.033 1.00 96.56 161 ARG A C 1
ATOM 1247 O O . ARG A 1 161 ? 18.146 -2.960 -26.848 1.00 96.56 161 ARG A O 1
ATOM 1254 N N . THR A 1 162 ? 19.352 -3.841 -28.536 1.00 97.19 162 THR A N 1
ATOM 1255 C CA . THR A 1 162 ? 20.188 -4.706 -27.704 1.00 97.19 162 THR A CA 1
ATOM 1256 C C . THR A 1 162 ? 21.560 -4.057 -27.581 1.00 97.19 162 THR A C 1
ATOM 1258 O O . THR A 1 162 ? 22.187 -3.734 -28.588 1.00 97.19 162 THR A O 1
ATOM 1261 N N . TYR A 1 163 ? 21.974 -3.819 -26.342 1.00 95.75 163 TYR A N 1
ATOM 1262 C CA . TYR A 1 163 ? 23.290 -3.325 -25.972 1.00 95.75 163 TYR A CA 1
ATOM 1263 C C . TYR A 1 163 ? 24.122 -4.516 -25.521 1.00 95.75 163 TYR A C 1
ATOM 1265 O O . TYR A 1 163 ? 23.781 -5.152 -24.522 1.00 95.75 163 TYR A O 1
ATOM 1273 N N . ASP A 1 164 ? 25.181 -4.815 -26.262 1.00 93.00 164 ASP A N 1
ATOM 1274 C CA . ASP A 1 164 ? 26.124 -5.885 -25.954 1.00 93.00 164 ASP A CA 1
ATOM 1275 C C . ASP A 1 164 ? 27.399 -5.312 -25.327 1.00 93.00 164 ASP A C 1
ATOM 1277 O O . ASP A 1 164 ? 27.724 -4.141 -25.517 1.00 93.00 164 ASP A O 1
ATOM 1281 N N . SER A 1 165 ? 28.161 -6.149 -24.622 1.00 91.56 165 SER A N 1
ATOM 1282 C CA . SER A 1 165 ? 29.441 -5.769 -23.998 1.00 91.56 165 SER A CA 1
ATOM 1283 C C . SER A 1 165 ? 29.332 -4.662 -22.936 1.00 91.56 165 SER A C 1
ATOM 1285 O O . SER A 1 165 ? 30.215 -3.811 -22.825 1.00 91.56 165 SER A O 1
ATOM 1287 N N . LEU A 1 166 ? 28.274 -4.679 -22.121 1.00 93.00 166 LEU A N 1
ATOM 1288 C CA . LEU A 1 166 ? 28.136 -3.754 -20.996 1.00 93.00 166 LEU A CA 1
ATOM 1289 C C . LEU A 1 166 ? 29.288 -3.940 -19.990 1.00 93.00 166 LEU A C 1
ATOM 1291 O O . LEU A 1 166 ? 29.601 -5.086 -19.641 1.00 93.00 166 LEU A O 1
ATOM 1295 N N . PRO A 1 167 ? 29.885 -2.846 -19.469 1.00 91.56 167 PRO A N 1
ATOM 1296 C CA . PRO A 1 167 ? 30.879 -2.920 -18.399 1.00 91.56 167 PRO A CA 1
ATOM 1297 C C . PRO A 1 167 ? 30.359 -3.727 -17.211 1.00 91.56 167 PRO A C 1
ATOM 1299 O O . PRO A 1 167 ? 29.153 -3.773 -16.985 1.00 91.56 167 PRO A O 1
ATOM 1302 N N . LYS A 1 168 ? 31.237 -4.337 -16.408 1.00 90.88 168 LYS A N 1
ATOM 1303 C CA . LYS A 1 168 ? 30.806 -5.030 -15.183 1.00 90.88 168 LYS A CA 1
ATOM 1304 C C . LYS A 1 168 ? 30.017 -4.068 -14.288 1.00 90.88 168 LYS A C 1
ATOM 1306 O O . LYS A 1 168 ? 30.477 -2.968 -13.999 1.00 90.88 168 LYS A O 1
ATOM 1311 N N . HIS A 1 169 ? 28.832 -4.494 -13.866 1.00 90.38 169 HIS A N 1
ATOM 1312 C CA . HIS A 1 169 ? 27.921 -3.677 -13.079 1.00 90.38 169 HIS A CA 1
ATOM 1313 C C . HIS A 1 169 ? 26.945 -4.547 -12.291 1.00 90.38 169 HIS A C 1
ATOM 1315 O O . HIS A 1 169 ? 26.801 -5.746 -12.545 1.00 90.38 169 HIS A O 1
ATOM 1321 N N . ASN A 1 170 ? 26.251 -3.920 -11.349 1.00 84.62 170 ASN A N 1
ATOM 1322 C CA . ASN A 1 170 ? 25.114 -4.514 -10.645 1.00 84.62 170 ASN A CA 1
ATOM 1323 C C . ASN A 1 170 ? 23.860 -3.629 -10.673 1.00 84.62 170 ASN A C 1
ATOM 1325 O O . ASN A 1 170 ? 22.781 -4.044 -10.234 1.00 84.62 170 ASN A O 1
ATOM 1329 N N . ARG A 1 171 ? 23.975 -2.435 -11.262 1.00 87.94 171 ARG A N 1
ATOM 1330 C CA . ARG A 1 171 ? 22.855 -1.563 -11.587 1.00 87.94 171 ARG A CA 1
ATOM 1331 C C . ARG A 1 171 ? 22.956 -1.055 -13.008 1.00 87.94 171 ARG A C 1
ATOM 1333 O O . ARG A 1 171 ? 24.033 -0.686 -13.477 1.00 87.94 171 ARG A O 1
ATOM 1340 N N . LEU A 1 172 ? 21.798 -0.976 -13.644 1.00 89.12 172 LEU A N 1
ATOM 1341 C CA . LEU A 1 172 ? 21.622 -0.355 -14.943 1.00 89.12 172 LEU A CA 1
ATOM 1342 C C . LEU A 1 172 ? 20.625 0.789 -14.797 1.00 89.12 172 LEU A C 1
ATOM 1344 O O . LEU A 1 172 ? 19.627 0.672 -14.079 1.00 89.12 172 LEU A O 1
ATOM 1348 N N . ARG A 1 173 ? 20.905 1.899 -15.469 1.00 89.56 173 ARG A N 1
ATOM 1349 C CA . ARG A 1 173 ? 20.008 3.042 -15.578 1.00 89.56 173 ARG A CA 1
ATOM 1350 C C . ARG A 1 173 ? 19.775 3.348 -17.043 1.00 89.56 173 ARG A C 1
ATOM 1352 O O . ARG A 1 173 ? 20.724 3.425 -17.817 1.00 89.56 173 ARG A O 1
ATOM 1359 N N . VAL A 1 174 ? 18.512 3.518 -17.404 1.00 88.88 174 VAL A N 1
ATOM 1360 C CA . VAL A 1 174 ? 18.087 3.877 -18.755 1.00 88.88 174 VAL A CA 1
ATOM 1361 C C . VAL A 1 174 ? 17.418 5.235 -18.683 1.00 88.88 174 VAL A C 1
ATOM 1363 O O . VAL A 1 174 ? 16.472 5.411 -17.911 1.00 88.88 174 VAL A O 1
ATOM 1366 N N . SER A 1 175 ? 17.921 6.167 -19.486 1.00 91.75 175 SER A N 1
ATOM 1367 C CA . SER A 1 175 ? 17.360 7.501 -19.652 1.00 91.75 175 SER A CA 1
ATOM 1368 C C . SER A 1 175 ? 17.022 7.726 -21.119 1.00 91.75 175 SER A C 1
ATOM 1370 O O . SER A 1 175 ? 17.831 7.384 -21.970 1.00 91.75 175 SER A O 1
ATOM 1372 N N . PHE A 1 176 ? 15.852 8.271 -21.428 1.00 93.00 176 PHE A N 1
ATOM 1373 C CA . PHE A 1 176 ? 15.477 8.695 -22.781 1.00 93.00 176 PHE A CA 1
ATOM 1374 C C . PHE A 1 176 ? 14.282 9.636 -22.722 1.00 93.00 176 PHE A C 1
ATOM 1376 O O . PHE A 1 176 ? 13.513 9.601 -21.765 1.00 93.00 176 PHE A O 1
ATOM 1383 N N . ASP A 1 177 ? 14.082 10.435 -23.759 1.00 90.50 177 ASP A N 1
ATOM 1384 C CA . ASP A 1 177 ? 12.864 11.222 -23.911 1.00 90.50 177 ASP A CA 1
ATOM 1385 C C . ASP A 1 177 ? 11.868 10.455 -24.777 1.00 90.50 177 ASP A C 1
ATOM 1387 O O . ASP A 1 177 ? 12.186 10.045 -25.895 1.00 90.50 177 ASP A O 1
ATOM 1391 N N . PHE A 1 178 ? 10.659 10.257 -24.256 1.00 94.31 178 PHE A N 1
ATOM 1392 C CA . PHE A 1 178 ? 9.520 9.750 -25.009 1.00 94.31 178 PHE A CA 1
ATOM 1393 C C . PHE A 1 178 ? 8.688 10.928 -25.507 1.00 94.31 178 PHE A C 1
ATOM 1395 O O . PHE A 1 178 ? 8.210 11.725 -24.699 1.00 94.31 178 PHE A O 1
ATOM 1402 N N . VAL A 1 179 ? 8.482 11.017 -26.817 1.00 92.75 179 VAL A N 1
ATOM 1403 C CA . VAL A 1 179 ? 7.713 12.095 -27.441 1.00 92.75 179 VAL A CA 1
ATOM 1404 C C . VAL A 1 179 ? 6.369 11.548 -27.893 1.00 92.75 179 VAL A C 1
ATOM 1406 O O . VAL A 1 179 ? 6.297 10.714 -28.793 1.00 92.75 179 VAL A O 1
ATOM 1409 N N . LYS A 1 180 ? 5.304 12.015 -27.250 1.00 92.56 180 LYS A N 1
ATOM 1410 C CA . LYS A 1 180 ? 3.912 11.781 -27.625 1.00 92.56 180 LYS A CA 1
ATOM 1411 C C . LYS A 1 180 ? 3.524 12.813 -28.675 1.00 92.56 180 LYS A C 1
ATOM 1413 O O . LYS A 1 180 ? 3.694 14.002 -28.429 1.00 92.56 180 LYS A O 1
ATOM 1418 N N . ILE A 1 181 ? 2.974 12.367 -29.802 1.00 91.06 181 ILE A N 1
ATOM 1419 C CA . ILE A 1 181 ? 2.572 13.237 -30.911 1.00 91.06 181 ILE A CA 1
ATOM 1420 C C . ILE A 1 181 ? 1.098 12.985 -31.245 1.00 91.06 181 ILE A C 1
ATOM 1422 O O . ILE A 1 181 ? 0.646 11.836 -31.315 1.00 91.06 181 ILE A O 1
ATOM 1426 N N . ASP A 1 182 ? 0.341 14.056 -31.447 1.00 88.94 182 ASP A N 1
ATOM 1427 C CA . ASP A 1 182 ? -1.072 14.031 -31.834 1.00 88.94 182 ASP A CA 1
ATOM 1428 C C . ASP A 1 182 ? -2.052 13.395 -30.814 1.00 88.94 182 ASP A C 1
ATOM 1430 O O . ASP A 1 182 ? -1.926 13.521 -29.589 1.00 88.94 182 ASP A O 1
ATOM 1434 N N . ALA A 1 183 ? -3.127 12.776 -31.316 1.00 85.62 183 ALA A N 1
ATOM 1435 C CA . ALA A 1 183 ? -4.385 12.541 -30.617 1.00 85.62 183 ALA A CA 1
ATOM 1436 C C . ALA A 1 183 ? -4.384 11.259 -29.771 1.00 85.62 183 ALA A C 1
ATOM 1438 O O . ALA A 1 183 ? -5.092 10.295 -30.066 1.00 85.62 183 ALA A O 1
ATOM 1439 N N . TRP A 1 184 ? -3.598 11.227 -28.699 1.00 89.94 184 TRP A N 1
ATOM 1440 C CA . TRP A 1 184 ? -3.610 10.104 -27.755 1.00 89.94 184 TRP A CA 1
ATOM 1441 C C . TRP A 1 184 ? -4.849 10.130 -26.855 1.00 89.94 184 TRP A C 1
ATOM 1443 O O . TRP A 1 184 ? -5.141 11.140 -26.216 1.00 89.94 184 TRP A O 1
ATOM 1453 N N . ASN A 1 185 ? -5.549 8.997 -26.747 1.00 86.56 185 ASN A N 1
ATOM 1454 C CA . ASN A 1 185 ? -6.852 8.900 -26.088 1.00 86.56 185 ASN A CA 1
ATOM 1455 C C . ASN A 1 185 ? -6.812 7.916 -24.915 1.00 86.56 185 ASN A C 1
ATOM 1457 O O . ASN A 1 185 ? -7.418 6.846 -24.960 1.00 86.56 185 ASN A O 1
ATOM 1461 N N . ASN A 1 186 ? -6.117 8.292 -23.835 1.00 86.50 186 ASN A N 1
ATOM 1462 C CA . ASN A 1 186 ? -5.828 7.403 -22.702 1.00 86.50 186 ASN A CA 1
ATOM 1463 C C . ASN A 1 186 ? -5.004 6.170 -23.104 1.00 86.50 186 ASN A C 1
ATOM 1465 O O . ASN A 1 186 ? -5.097 5.127 -22.453 1.00 86.50 186 ASN A O 1
ATOM 1469 N N . ASP A 1 187 ? -4.179 6.289 -24.139 1.00 90.38 187 ASP A N 1
ATOM 1470 C CA . ASP A 1 187 ? -3.290 5.229 -24.604 1.00 90.38 187 ASP A CA 1
ATOM 1471 C C . ASP A 1 187 ? -2.018 5.151 -23.739 1.00 90.38 187 ASP A C 1
ATOM 1473 O O . ASP A 1 187 ? -1.613 6.123 -23.093 1.00 90.38 187 ASP A O 1
ATOM 1477 N N . LEU A 1 188 ? -1.415 3.965 -23.672 1.00 92.56 188 LEU A N 1
ATOM 1478 C CA . LEU A 1 188 ? -0.274 3.661 -22.813 1.00 92.56 188 LEU A CA 1
ATOM 1479 C C . LEU A 1 188 ? 1.008 3.571 -23.645 1.00 92.56 188 LEU A C 1
ATOM 1481 O O . LEU A 1 188 ? 1.058 2.821 -24.615 1.00 92.56 188 LEU A O 1
ATOM 1485 N N . ALA A 1 189 ? 2.056 4.268 -23.218 1.00 93.19 189 ALA A N 1
ATOM 1486 C CA . ALA A 1 189 ? 3.427 4.022 -23.646 1.00 93.19 189 ALA A CA 1
ATOM 1487 C C . ALA A 1 189 ? 4.123 3.120 -22.620 1.00 93.19 189 ALA A C 1
ATOM 1489 O O . ALA A 1 189 ? 3.940 3.294 -21.412 1.00 93.19 189 ALA A O 1
ATOM 1490 N N . VAL A 1 190 ? 4.906 2.147 -23.085 1.00 94.12 190 VAL A N 1
ATOM 1491 C CA . VAL A 1 190 ? 5.585 1.162 -22.233 1.00 94.12 190 VAL A CA 1
ATOM 1492 C C . VAL A 1 190 ? 7.019 0.976 -22.698 1.00 94.12 190 VAL A C 1
ATOM 1494 O O . VAL A 1 190 ? 7.259 0.675 -23.866 1.00 94.12 190 VAL A O 1
ATOM 1497 N N . ALA A 1 191 ? 7.958 1.066 -21.757 1.00 92.81 191 ALA A N 1
ATOM 1498 C CA . ALA A 1 191 ? 9.349 0.697 -21.960 1.00 92.81 191 ALA A CA 1
ATOM 1499 C C . ALA A 1 191 ? 9.725 -0.493 -21.073 1.00 92.81 191 ALA A C 1
ATOM 1501 O O . ALA A 1 191 ? 9.412 -0.543 -19.877 1.00 92.81 191 ALA A O 1
ATOM 1502 N N . LYS A 1 192 ? 10.410 -1.464 -21.670 1.00 94.56 192 LYS A N 1
ATOM 1503 C CA . LYS A 1 192 ? 10.870 -2.686 -21.019 1.00 94.56 192 LYS A CA 1
ATOM 1504 C C . LYS A 1 192 ? 12.363 -2.867 -21.226 1.00 94.56 192 LYS A C 1
ATOM 1506 O O . LYS A 1 192 ? 12.857 -2.624 -22.321 1.00 94.56 192 LYS A O 1
ATOM 1511 N N . VAL A 1 193 ? 13.051 -3.375 -20.211 1.00 93.00 193 VAL A N 1
ATOM 1512 C CA . VAL A 1 193 ? 14.436 -3.845 -20.322 1.00 93.00 193 VAL A CA 1
ATOM 1513 C C . VAL A 1 193 ? 14.455 -5.337 -20.041 1.00 93.00 193 VAL A C 1
ATOM 1515 O O . VAL A 1 193 ? 13.884 -5.788 -19.047 1.00 93.00 193 VAL A O 1
ATOM 1518 N N . ASP A 1 194 ? 15.035 -6.115 -20.952 1.00 93.25 194 ASP A N 1
ATOM 1519 C CA . ASP A 1 194 ? 15.030 -7.582 -20.904 1.00 93.25 194 ASP A CA 1
ATOM 1520 C C . ASP A 1 194 ? 13.613 -8.167 -20.741 1.00 93.25 194 ASP A C 1
ATOM 1522 O O . ASP A 1 194 ? 13.379 -9.122 -19.998 1.00 93.25 194 ASP A O 1
ATOM 1526 N N . GLY A 1 195 ? 12.628 -7.543 -21.394 1.00 87.19 195 GLY A N 1
ATOM 1527 C CA . GLY A 1 195 ? 11.219 -7.938 -21.322 1.00 87.19 195 GLY A CA 1
ATOM 1528 C C . GLY A 1 195 ? 10.484 -7.533 -20.036 1.00 87.19 195 GLY A C 1
ATOM 1529 O O . GLY A 1 195 ? 9.263 -7.692 -19.975 1.00 87.19 195 GLY A O 1
ATOM 1530 N N . LYS A 1 196 ? 11.163 -6.957 -19.034 1.00 86.56 196 LYS A N 1
ATOM 1531 C CA . LYS A 1 196 ? 10.537 -6.430 -17.809 1.00 86.56 196 LYS A CA 1
ATOM 1532 C C . LYS A 1 196 ? 10.191 -4.956 -17.967 1.00 86.56 196 LYS A C 1
ATOM 1534 O O . LYS A 1 196 ? 11.054 -4.166 -18.327 1.00 86.56 196 LYS A O 1
ATOM 1539 N N . THR A 1 197 ? 8.955 -4.569 -17.661 1.00 88.81 197 THR A N 1
ATOM 1540 C CA . THR A 1 197 ? 8.534 -3.160 -17.688 1.00 88.81 197 THR A CA 1
ATOM 1541 C C . THR A 1 197 ? 9.308 -2.341 -16.661 1.00 88.81 197 THR A C 1
ATOM 1543 O O . THR A 1 197 ? 9.222 -2.614 -15.466 1.00 88.81 197 THR A O 1
ATOM 1546 N N . VAL A 1 198 ? 10.038 -1.333 -17.138 1.00 83.69 198 VAL A N 1
ATOM 1547 C CA . VAL A 1 198 ? 10.800 -0.386 -16.304 1.00 83.69 198 VAL A CA 1
ATOM 1548 C C . VAL A 1 198 ? 10.116 0.975 -16.227 1.00 83.69 198 VAL A C 1
ATOM 1550 O O . VAL A 1 198 ? 10.278 1.691 -15.245 1.00 83.69 198 VAL A O 1
ATOM 1553 N N . TRP A 1 199 ? 9.296 1.305 -17.225 1.00 92.50 199 TRP A N 1
ATOM 1554 C CA . TRP A 1 199 ? 8.501 2.524 -17.256 1.00 92.50 199 TRP A CA 1
ATOM 1555 C C . TRP A 1 199 ? 7.211 2.309 -18.048 1.00 92.50 199 TRP A C 1
ATOM 1557 O O . TRP A 1 199 ? 7.174 1.554 -19.023 1.00 92.50 199 TRP A O 1
ATOM 1567 N N . SER A 1 200 ? 6.147 2.989 -17.633 1.00 90.56 200 SER A N 1
ATOM 1568 C CA . SER A 1 200 ? 4.917 3.098 -18.409 1.00 90.56 200 SER A CA 1
ATOM 1569 C C . SER A 1 200 ? 4.194 4.392 -18.071 1.00 90.56 200 SER A C 1
ATOM 1571 O O . SER A 1 200 ? 4.147 4.766 -16.897 1.00 90.56 200 SER A O 1
ATOM 1573 N N . HIS A 1 201 ? 3.567 5.022 -19.056 1.00 88.12 201 HIS A N 1
ATOM 1574 C CA . HIS A 1 201 ? 2.802 6.247 -18.855 1.00 88.12 201 HIS A CA 1
ATOM 1575 C C . HIS A 1 201 ? 1.550 6.267 -19.726 1.00 88.12 201 HIS A C 1
ATOM 1577 O O . HIS A 1 201 ? 1.573 5.793 -20.861 1.00 88.12 201 HIS A O 1
ATOM 1583 N N . ARG A 1 202 ? 0.447 6.793 -19.181 1.00 89.94 202 ARG A N 1
ATOM 1584 C CA . ARG A 1 202 ? -0.830 6.917 -19.889 1.00 89.94 202 ARG A CA 1
ATOM 1585 C C . ARG A 1 202 ? -1.064 8.376 -20.257 1.00 89.94 202 ARG A C 1
ATOM 1587 O O . ARG A 1 202 ? -1.273 9.180 -19.354 1.00 89.94 202 ARG A O 1
ATOM 1594 N N . PHE A 1 203 ? -1.089 8.670 -21.551 1.00 84.50 203 PHE A N 1
ATOM 1595 C CA . PHE A 1 203 ? -1.271 10.029 -22.062 1.00 84.50 203 PHE A CA 1
ATOM 1596 C C . PHE A 1 203 ? -2.741 10.347 -22.323 1.00 84.50 203 PHE A C 1
ATOM 1598 O O . PHE A 1 203 ? -3.512 9.491 -22.767 1.00 84.50 203 PHE A O 1
ATOM 1605 N N . ARG A 1 204 ? -3.130 11.593 -22.053 1.00 77.25 204 ARG A N 1
ATOM 1606 C CA . ARG A 1 204 ? -4.480 12.125 -22.248 1.00 77.25 204 ARG A CA 1
ATOM 1607 C C . ARG A 1 204 ? -4.539 13.051 -23.476 1.00 77.25 204 ARG A C 1
ATOM 1609 O O . ARG A 1 204 ? -3.513 13.579 -23.906 1.00 77.25 204 ARG A O 1
ATOM 1616 N N . PRO A 1 205 ? -5.744 13.317 -24.017 1.00 66.88 205 PRO A N 1
ATOM 1617 C CA . PRO A 1 205 ? -5.903 14.156 -25.211 1.00 66.88 205 PRO A CA 1
ATOM 1618 C C . PRO A 1 205 ? -5.405 15.599 -25.048 1.00 66.88 205 PRO A C 1
ATOM 1620 O O . PRO A 1 205 ? -5.049 16.247 -26.027 1.00 66.88 205 PRO A O 1
ATOM 1623 N N . THR A 1 206 ? -5.394 16.116 -23.818 1.00 60.56 206 THR A N 1
ATOM 1624 C CA . THR A 1 206 ? -5.130 17.530 -23.509 1.00 60.56 206 THR A CA 1
ATOM 1625 C C . THR A 1 206 ? -3.680 17.843 -23.150 1.00 60.56 206 THR A C 1
ATOM 1627 O O . THR A 1 206 ? -3.385 18.993 -22.822 1.00 60.56 206 THR A O 1
ATOM 1630 N N . ASP A 1 207 ? -2.787 16.856 -23.161 1.00 56.00 207 ASP A N 1
ATOM 1631 C CA . ASP A 1 207 ? -1.436 17.040 -22.637 1.00 56.00 207 ASP A CA 1
ATOM 1632 C C . ASP A 1 207 ? -0.597 17.915 -23.598 1.00 56.00 207 ASP A C 1
ATOM 1634 O O . ASP A 1 207 ? -0.373 17.545 -24.748 1.00 56.00 207 ASP A O 1
ATOM 1638 N N . SER A 1 208 ? -0.161 19.080 -23.087 1.00 61.06 208 SER A N 1
ATOM 1639 C CA . SER A 1 208 ? 0.975 19.906 -23.551 1.00 61.06 208 SER A CA 1
ATOM 1640 C C . SER A 1 208 ? 0.792 20.815 -24.803 1.00 61.06 208 SER A C 1
ATOM 1642 O O . SER A 1 208 ? -0.226 21.520 -24.903 1.00 61.06 208 SER A O 1
ATOM 1644 N N . ILE A 1 209 ? 1.824 20.960 -25.648 1.00 65.31 209 ILE A N 1
ATOM 1645 C CA . ILE A 1 209 ? 2.069 22.034 -26.638 1.00 65.31 209 ILE A CA 1
ATOM 1646 C C . ILE A 1 209 ? 2.023 21.446 -28.051 1.00 65.31 209 ILE A C 1
ATOM 1648 O O . ILE A 1 209 ? 2.559 20.376 -28.285 1.00 65.31 209 ILE A O 1
ATOM 1652 N N . LEU A 1 210 ? 1.424 22.145 -29.016 1.00 80.62 210 LEU A N 1
ATOM 1653 C CA . LEU A 1 210 ? 1.504 21.753 -30.427 1.00 80.62 210 LEU A CA 1
ATOM 1654 C C . LEU A 1 210 ? 2.915 22.038 -30.964 1.00 80.62 210 LEU A C 1
ATOM 1656 O O . LEU A 1 210 ? 3.313 23.203 -31.008 1.00 80.62 210 LEU A O 1
ATOM 1660 N N . MET A 1 211 ? 3.653 21.010 -31.377 1.00 83.25 211 MET A N 1
ATOM 1661 C CA . MET A 1 211 ? 5.047 21.140 -31.806 1.00 83.25 211 MET A CA 1
ATOM 1662 C C . MET A 1 211 ? 5.347 20.467 -33.148 1.00 83.25 211 MET A C 1
ATOM 1664 O O . MET A 1 211 ? 6.123 21.005 -33.941 1.00 83.25 211 MET A O 1
ATOM 1668 N N . CYS A 1 212 ? 4.715 19.339 -33.451 1.00 82.31 212 CYS A N 1
ATOM 1669 C CA . CYS A 1 212 ? 4.731 18.708 -34.764 1.00 82.31 212 CYS A CA 1
ATOM 1670 C C . CYS A 1 212 ? 3.456 17.873 -34.981 1.00 82.31 212 CYS A C 1
ATOM 1672 O O . CYS A 1 212 ? 2.588 17.814 -34.127 1.00 82.31 212 CYS A O 1
ATOM 1674 N N . GLY A 1 213 ? 3.298 17.267 -36.159 1.00 84.62 213 GLY A N 1
ATOM 1675 C CA . GLY A 1 213 ? 2.079 16.518 -36.470 1.00 84.62 213 GLY A CA 1
ATOM 1676 C C . GLY A 1 213 ? 0.905 17.404 -36.893 1.00 84.62 213 GLY A C 1
ATOM 1677 O O . GLY A 1 213 ? 1.062 18.345 -37.676 1.00 84.62 213 GLY A O 1
ATOM 1678 N N . HIS A 1 214 ? -0.295 17.044 -36.461 1.00 82.31 214 HIS A N 1
ATOM 1679 C CA . HIS A 1 214 ? -1.554 17.658 -36.846 1.00 82.31 214 HIS A CA 1
ATOM 1680 C C . HIS A 1 214 ? -1.852 18.922 -36.016 1.00 82.31 214 HIS A C 1
ATOM 1682 O O . HIS A 1 214 ? -1.862 18.875 -34.789 1.00 82.31 214 HIS A O 1
ATOM 1688 N N . PRO A 1 215 ? -2.265 20.044 -36.640 1.00 77.81 215 PRO A N 1
ATOM 1689 C CA . PRO A 1 215 ? -2.357 21.365 -35.995 1.00 77.81 215 PRO A CA 1
ATOM 1690 C C . PRO A 1 215 ? -3.422 21.523 -34.892 1.00 77.81 215 PRO A C 1
ATOM 1692 O O . PRO A 1 215 ? -3.593 22.613 -34.356 1.00 77.81 215 PRO A O 1
ATOM 1695 N N . LEU A 1 216 ? -4.171 20.468 -34.569 1.00 78.88 216 LEU A N 1
ATOM 1696 C CA . LEU A 1 216 ? -5.255 20.492 -33.574 1.00 78.88 216 LEU A CA 1
ATOM 1697 C C . LEU A 1 216 ? -4.951 19.658 -32.329 1.00 78.88 216 LEU A C 1
ATOM 1699 O O . LEU A 1 216 ? -5.669 19.775 -31.336 1.00 78.88 216 LEU A O 1
ATOM 1703 N N . PHE A 1 217 ? -3.922 18.814 -32.370 1.00 81.12 217 PHE A N 1
ATOM 1704 C CA . PHE A 1 217 ? -3.604 17.895 -31.288 1.00 81.12 217 PHE A CA 1
ATOM 1705 C C . PHE A 1 217 ? -2.251 18.260 -30.701 1.00 81.12 217 PHE A C 1
ATOM 1707 O O . PHE A 1 217 ? -1.309 18.557 -31.415 1.00 81.12 217 PHE A O 1
ATOM 1714 N N . LYS A 1 218 ? -2.189 18.312 -29.377 1.00 81.19 218 LYS A N 1
ATOM 1715 C CA . LYS A 1 218 ? -0.994 18.745 -28.656 1.00 81.19 218 LYS A CA 1
ATOM 1716 C C . LYS A 1 218 ? -0.012 17.590 -28.517 1.00 81.19 218 LYS A C 1
ATOM 1718 O O . LYS A 1 218 ? -0.439 16.441 -28.440 1.00 81.19 218 LYS A O 1
ATOM 1723 N N . ASP A 1 219 ? 1.266 17.901 -28.404 1.00 85.38 219 ASP A N 1
ATOM 1724 C CA . ASP A 1 219 ? 2.360 16.950 -28.236 1.00 85.38 219 ASP A CA 1
ATOM 1725 C C . ASP A 1 219 ? 2.948 17.084 -26.840 1.00 85.38 219 ASP A C 1
ATOM 1727 O O . ASP A 1 219 ? 2.858 18.145 -26.227 1.00 85.38 219 ASP A O 1
ATOM 1731 N N . ASP A 1 220 ? 3.566 16.021 -26.336 1.00 84.06 220 ASP A N 1
ATOM 1732 C CA . ASP A 1 220 ? 4.190 16.022 -25.016 1.00 84.06 220 ASP A CA 1
ATOM 1733 C C . ASP A 1 220 ? 5.528 15.287 -25.021 1.00 84.06 220 ASP A C 1
ATOM 1735 O O . ASP A 1 220 ? 5.746 14.367 -25.809 1.00 84.06 220 ASP A O 1
ATOM 1739 N N . VAL A 1 221 ? 6.421 15.669 -24.109 1.00 85.06 221 VAL A N 1
ATOM 1740 C CA . VAL A 1 221 ? 7.717 15.011 -23.926 1.00 85.06 221 VAL A CA 1
ATOM 1741 C C . VAL A 1 221 ? 7.852 14.567 -22.483 1.00 85.06 221 VAL A C 1
ATOM 1743 O O . VAL A 1 221 ? 7.818 15.377 -21.559 1.00 85.06 221 VAL A O 1
ATOM 1746 N N . GLN A 1 222 ? 8.059 13.268 -22.295 1.00 84.69 222 GLN A N 1
ATOM 1747 C CA . GLN A 1 222 ? 8.322 12.669 -20.995 1.00 84.69 222 GLN A CA 1
ATOM 1748 C C . GLN A 1 222 ? 9.762 12.173 -20.951 1.00 84.69 222 GLN A C 1
ATOM 1750 O O . GLN A 1 222 ? 10.108 11.196 -21.616 1.00 84.69 222 GLN A O 1
ATOM 1755 N N . THR A 1 223 ? 10.592 12.816 -20.131 1.00 85.88 223 THR A N 1
ATOM 1756 C CA . THR A 1 223 ? 11.928 12.303 -19.820 1.00 85.88 223 THR A CA 1
ATOM 1757 C C . THR A 1 223 ? 11.793 11.101 -18.894 1.00 85.88 223 THR A C 1
ATOM 1759 O O . THR A 1 223 ? 11.424 11.212 -17.722 1.00 85.88 223 THR A O 1
ATOM 1762 N N . VAL A 1 224 ? 12.088 9.929 -19.437 1.00 80.00 224 VAL A N 1
ATOM 1763 C CA . VAL A 1 224 ? 12.171 8.669 -18.713 1.00 80.00 224 VAL A CA 1
ATOM 1764 C C . VAL A 1 224 ? 13.566 8.554 -18.134 1.00 80.00 224 VAL A C 1
ATOM 1766 O O . VAL A 1 224 ? 14.542 8.649 -18.865 1.00 80.00 224 VAL A O 1
ATOM 1769 N N . ASP A 1 225 ? 13.659 8.321 -16.829 1.00 84.62 225 ASP A N 1
ATOM 1770 C CA . ASP A 1 225 ? 14.929 8.108 -16.147 1.00 84.62 225 ASP A CA 1
ATOM 1771 C C . ASP A 1 225 ? 14.751 7.084 -15.023 1.00 84.62 225 ASP A C 1
ATOM 1773 O O . ASP A 1 225 ? 14.167 7.371 -13.976 1.00 84.62 225 ASP A O 1
ATOM 1777 N N . THR A 1 226 ? 15.183 5.846 -15.266 1.00 73.75 226 THR A N 1
ATOM 1778 C CA . THR A 1 226 ? 14.921 4.719 -14.358 1.00 73.75 226 THR A CA 1
ATOM 1779 C C . THR A 1 226 ? 16.189 3.931 -14.085 1.00 73.75 226 THR A C 1
ATOM 1781 O O . THR A 1 226 ? 16.962 3.664 -15.000 1.00 73.75 226 THR A O 1
ATOM 1784 N N . ALA A 1 227 ? 16.393 3.530 -12.830 1.00 81.38 227 ALA A N 1
ATOM 1785 C CA . ALA A 1 227 ? 17.523 2.713 -12.400 1.00 81.38 227 ALA A CA 1
ATOM 1786 C C . ALA A 1 227 ? 17.034 1.449 -11.686 1.00 81.38 227 ALA A C 1
ATOM 1788 O O . ALA A 1 227 ? 16.159 1.516 -10.822 1.00 81.38 227 ALA A O 1
ATOM 1789 N N . PHE A 1 228 ? 17.621 0.300 -12.005 1.00 83.19 228 PHE A N 1
ATOM 1790 C CA . PHE A 1 228 ? 17.220 -1.004 -11.471 1.00 83.19 228 PHE A CA 1
ATOM 1791 C C . PHE A 1 228 ? 18.417 -1.961 -11.381 1.00 83.19 228 PHE A C 1
ATOM 1793 O O . PHE A 1 228 ? 19.497 -1.690 -11.906 1.00 83.19 228 PHE A O 1
ATOM 1800 N N . LEU A 1 229 ? 18.234 -3.076 -10.669 1.00 83.75 229 LEU A N 1
ATOM 1801 C CA . LEU A 1 229 ? 19.250 -4.123 -10.550 1.00 83.75 229 LEU A CA 1
ATOM 1802 C C . LEU A 1 229 ? 19.401 -4.868 -11.877 1.00 83.75 229 LEU A C 1
ATOM 1804 O O . LEU A 1 229 ? 18.413 -5.321 -12.458 1.00 83.75 229 LEU A O 1
ATOM 1808 N N . HIS A 1 230 ? 20.640 -5.012 -12.330 1.00 88.00 230 HIS A N 1
ATOM 1809 C CA . HIS A 1 230 ? 20.988 -5.684 -13.575 1.00 88.00 230 HIS A CA 1
ATOM 1810 C C . HIS A 1 230 ? 22.485 -6.004 -13.562 1.00 88.00 230 HIS A C 1
ATOM 1812 O O . HIS A 1 230 ? 23.274 -5.191 -13.095 1.00 88.00 230 HIS A O 1
ATOM 1818 N N . SER A 1 231 ? 22.874 -7.180 -14.047 1.00 91.38 231 SER A N 1
ATOM 1819 C CA . SER A 1 231 ? 24.275 -7.629 -14.042 1.00 91.38 231 SER A CA 1
ATOM 1820 C C . SER A 1 231 ? 24.678 -8.393 -15.300 1.00 91.38 231 SER A C 1
ATOM 1822 O O . SER A 1 231 ? 25.820 -8.838 -15.419 1.00 91.38 231 SER A O 1
ATOM 1824 N N . LYS A 1 232 ? 23.747 -8.582 -16.245 1.00 91.62 232 LYS A N 1
ATOM 1825 C CA . LYS A 1 232 ? 24.063 -9.259 -17.500 1.00 91.62 232 LYS A CA 1
ATOM 1826 C C . LYS A 1 232 ? 24.992 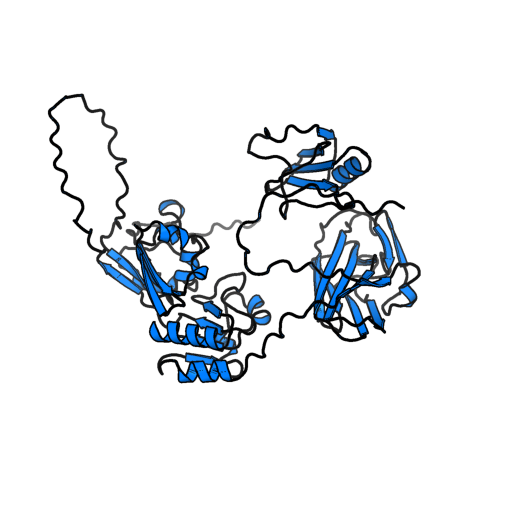-8.373 -18.335 1.00 91.62 232 LYS A C 1
ATOM 1828 O O . LYS A 1 232 ? 24.819 -7.155 -18.338 1.00 91.62 232 LYS A O 1
ATOM 1833 N N . PRO A 1 233 ? 25.909 -8.966 -19.113 1.00 94.00 233 PRO A N 1
ATOM 1834 C CA . PRO A 1 233 ? 26.755 -8.218 -20.043 1.00 94.00 233 PRO A CA 1
ATOM 1835 C C . PRO A 1 233 ? 25.972 -7.658 -21.244 1.00 94.00 233 PRO A C 1
ATOM 1837 O O . PRO A 1 233 ? 26.539 -6.947 -22.066 1.00 94.00 233 PRO A O 1
ATOM 1840 N N . THR A 1 234 ? 24.684 -7.982 -21.359 1.00 96.31 234 THR A N 1
ATOM 1841 C CA . THR A 1 234 ? 23.788 -7.538 -22.427 1.00 96.31 234 THR A CA 1
ATOM 1842 C C . THR A 1 234 ? 22.492 -7.003 -21.828 1.00 96.31 234 THR A C 1
ATOM 1844 O O . THR A 1 234 ? 21.995 -7.607 -20.877 1.00 96.31 234 THR A O 1
ATOM 1847 N N . ALA A 1 235 ? 21.901 -5.960 -22.409 1.00 96.56 235 ALA A N 1
ATOM 1848 C CA . ALA A 1 235 ? 20.563 -5.482 -22.048 1.00 96.56 235 ALA A CA 1
ATOM 1849 C C . ALA A 1 235 ? 19.750 -5.149 -23.301 1.00 96.56 235 ALA A C 1
ATOM 1851 O O . ALA A 1 235 ? 20.265 -4.517 -24.220 1.00 96.56 235 ALA A O 1
ATOM 1852 N N . THR A 1 236 ? 18.473 -5.532 -23.346 1.00 98.00 236 THR A N 1
ATOM 1853 C CA . THR A 1 236 ? 17.579 -5.159 -24.456 1.00 98.00 236 THR A CA 1
ATOM 1854 C C . THR A 1 236 ? 16.511 -4.177 -24.001 1.00 98.00 236 THR A C 1
ATOM 1856 O O . THR A 1 236 ? 15.577 -4.571 -23.305 1.00 98.00 236 THR A O 1
ATOM 1859 N N . LEU A 1 237 ? 16.620 -2.917 -24.425 1.00 97.75 237 LEU A N 1
ATOM 1860 C CA . LEU A 1 237 ? 15.567 -1.913 -24.283 1.00 97.75 237 LEU A CA 1
ATOM 1861 C C . LEU A 1 237 ? 14.530 -2.128 -25.384 1.00 97.75 237 LEU A C 1
ATOM 1863 O O . LEU A 1 237 ? 14.891 -2.219 -26.549 1.00 97.75 237 LEU A O 1
ATOM 1867 N N . SER A 1 238 ? 13.251 -2.197 -25.031 1.00 97.62 238 SER A N 1
ATOM 1868 C CA . SER A 1 238 ? 12.138 -2.250 -25.980 1.00 97.62 238 SER A CA 1
ATOM 1869 C C . SER A 1 238 ? 11.052 -1.260 -25.592 1.00 97.62 238 SER A C 1
ATOM 1871 O O . SER A 1 238 ? 10.749 -1.104 -24.410 1.00 97.62 238 SER A O 1
ATOM 1873 N N . ILE A 1 239 ? 10.487 -0.573 -26.579 1.00 97.69 239 ILE A N 1
ATOM 1874 C CA . ILE A 1 239 ? 9.502 0.492 -26.390 1.00 97.69 239 ILE A CA 1
ATOM 1875 C C . ILE A 1 239 ? 8.335 0.237 -27.339 1.00 97.69 239 ILE A C 1
ATOM 1877 O O . ILE A 1 239 ? 8.526 -0.104 -28.505 1.00 97.69 239 ILE A O 1
ATOM 1881 N N . SER A 1 240 ? 7.121 0.353 -26.814 1.00 96.38 240 SER A N 1
ATOM 1882 C CA . SER A 1 240 ? 5.877 0.086 -27.540 1.00 96.38 240 SER A CA 1
ATOM 1883 C C . SER A 1 240 ? 4.737 0.918 -26.964 1.00 96.38 240 SER A C 1
ATOM 1885 O O . SER A 1 240 ? 4.861 1.487 -25.873 1.00 96.38 240 SER A O 1
ATOM 1887 N N . THR A 1 241 ? 3.619 0.970 -27.681 1.00 96.38 241 THR A N 1
ATOM 1888 C CA . THR A 1 241 ? 2.429 1.713 -27.261 1.00 96.38 241 THR A CA 1
ATOM 1889 C C . THR A 1 241 ? 1.166 0.868 -27.416 1.00 96.38 241 THR A C 1
ATOM 1891 O O . THR A 1 241 ? 1.212 -0.228 -27.970 1.00 96.38 241 THR A O 1
ATOM 1894 N N . THR A 1 242 ? 0.036 1.358 -26.906 1.00 94.69 242 THR A N 1
ATOM 1895 C CA . THR A 1 242 ? -1.295 0.769 -27.146 1.00 94.69 242 THR A CA 1
ATOM 1896 C C . THR A 1 242 ? -2.125 1.582 -28.136 1.00 94.69 242 THR A C 1
ATOM 1898 O O . THR A 1 242 ? -3.355 1.511 -28.086 1.00 94.69 242 THR A O 1
ATOM 1901 N N . LEU A 1 243 ? -1.472 2.404 -28.964 1.00 92.94 243 LEU A N 1
ATOM 1902 C CA . LEU A 1 243 ? -2.142 3.215 -29.973 1.00 92.94 243 LEU A CA 1
ATOM 1903 C C . LEU A 1 243 ? -2.986 2.332 -30.900 1.00 92.94 243 LEU A C 1
ATOM 1905 O O . LEU A 1 243 ? -2.658 1.175 -31.152 1.00 92.94 243 LEU A O 1
ATOM 1909 N N . LYS A 1 244 ? -4.093 2.884 -31.399 1.00 91.19 244 LYS A N 1
ATOM 1910 C CA . LYS A 1 244 ? -5.048 2.148 -32.248 1.00 91.19 244 LYS A CA 1
ATOM 1911 C C . LYS A 1 244 ? -5.142 2.701 -33.660 1.00 91.19 244 LYS A C 1
ATOM 1913 O O . LYS A 1 244 ? -5.688 2.040 -34.536 1.00 91.19 244 LYS A O 1
ATOM 1918 N N . LEU A 1 245 ? -4.667 3.926 -33.867 1.00 90.44 245 LEU A N 1
ATOM 1919 C CA . LEU A 1 245 ? -4.736 4.614 -35.147 1.00 90.44 245 LEU A CA 1
ATOM 1920 C C . LEU A 1 245 ? -3.353 4.710 -35.798 1.00 90.44 245 LEU A C 1
ATOM 1922 O O . LEU A 1 245 ? -2.315 4.571 -35.148 1.00 90.44 245 LEU A O 1
ATOM 1926 N N . GLY A 1 246 ? -3.360 4.945 -37.110 1.00 88.62 246 GLY A N 1
ATOM 1927 C CA . GLY A 1 246 ? -2.151 5.140 -37.900 1.00 88.62 246 GLY A CA 1
ATOM 1928 C C . GLY A 1 246 ? -1.329 6.349 -37.450 1.00 88.62 246 GLY A C 1
ATOM 1929 O O . GLY A 1 246 ? -1.821 7.250 -36.765 1.00 88.62 246 GLY A O 1
ATOM 1930 N N . ALA A 1 247 ? -0.066 6.364 -37.878 1.00 90.56 247 ALA A N 1
ATOM 1931 C CA . ALA A 1 247 ? 0.919 7.385 -37.524 1.00 90.56 247 ALA A CA 1
ATOM 1932 C C . ALA A 1 247 ? 0.569 8.801 -38.033 1.00 90.56 247 ALA A C 1
ATOM 1934 O O . ALA A 1 247 ? 1.226 9.768 -37.666 1.00 90.56 247 ALA A O 1
ATOM 1935 N N . ASP A 1 248 ? -0.441 8.938 -38.893 1.00 88.69 248 ASP A N 1
ATOM 1936 C CA . ASP A 1 248 ? -1.025 10.204 -39.351 1.00 88.69 248 ASP A CA 1
ATOM 1937 C C . ASP A 1 248 ? -2.042 10.806 -38.363 1.00 88.69 248 ASP A C 1
ATOM 1939 O O . ASP A 1 248 ? -2.459 11.949 -38.535 1.00 88.69 248 ASP A O 1
ATOM 1943 N N . LYS A 1 249 ? -2.466 10.040 -37.348 1.00 88.88 249 LYS A N 1
ATOM 1944 C CA . LYS A 1 249 ? -3.466 10.452 -36.346 1.00 88.88 249 LYS A CA 1
ATOM 1945 C C . LYS A 1 249 ? -2.965 10.335 -34.913 1.00 88.88 249 LYS A C 1
ATOM 1947 O O . LYS A 1 249 ? -3.349 11.127 -34.058 1.00 88.88 249 LYS A O 1
ATOM 1952 N N . GLN A 1 250 ? -2.180 9.300 -34.638 1.00 91.50 250 GLN A N 1
ATOM 1953 C CA . GLN A 1 250 ? -1.574 9.037 -33.341 1.00 91.50 250 GLN A CA 1
ATOM 1954 C C . GLN A 1 250 ? -0.126 8.652 -33.583 1.00 91.50 250 GLN A C 1
ATOM 1956 O O . GLN A 1 250 ? 0.125 7.631 -34.220 1.00 91.50 250 GLN A O 1
ATOM 1961 N N . ALA A 1 251 ? 0.809 9.457 -33.087 1.00 94.31 251 ALA A N 1
ATOM 1962 C CA . ALA A 1 251 ? 2.218 9.243 -33.356 1.00 94.31 251 ALA A CA 1
ATOM 1963 C C . ALA A 1 251 ? 3.091 9.308 -32.102 1.00 94.31 251 ALA A C 1
ATOM 1965 O O . ALA A 1 251 ? 2.672 9.785 -31.045 1.00 94.31 251 ALA A O 1
ATOM 1966 N N . TRP A 1 252 ? 4.319 8.808 -32.209 1.00 95.44 252 TRP A N 1
ATOM 1967 C CA . TRP A 1 252 ? 5.339 8.974 -31.177 1.00 95.44 252 TRP A CA 1
ATOM 1968 C C . TRP A 1 252 ? 6.757 8.882 -31.720 1.00 95.44 252 TRP A C 1
ATOM 1970 O O . TRP A 1 252 ? 6.984 8.483 -32.856 1.00 95.44 252 TRP A O 1
ATOM 1980 N N . GLY A 1 253 ? 7.725 9.233 -30.888 1.00 96.00 253 GLY A N 1
ATOM 1981 C CA . GLY A 1 253 ? 9.138 9.008 -31.153 1.00 96.00 253 GLY A CA 1
ATOM 1982 C C . GLY A 1 253 ? 9.942 8.959 -29.863 1.00 96.00 253 GLY A C 1
ATOM 1983 O O . GLY A 1 253 ? 9.406 9.173 -28.773 1.00 96.00 253 GLY A O 1
ATOM 1984 N N . ILE A 1 254 ? 11.234 8.671 -29.986 1.00 96.88 254 ILE A N 1
ATOM 1985 C CA . ILE A 1 254 ? 12.180 8.732 -28.868 1.00 96.88 254 ILE A CA 1
ATOM 1986 C C . ILE A 1 254 ? 13.432 9.514 -29.247 1.00 96.88 254 ILE A C 1
ATOM 1988 O O . ILE A 1 254 ? 13.814 9.555 -30.417 1.00 96.88 254 ILE A O 1
ATOM 1992 N N . GLN A 1 255 ? 14.103 10.077 -28.250 1.00 92.69 255 GLN A N 1
ATOM 1993 C CA . GLN A 1 255 ? 15.416 10.699 -28.412 1.00 92.69 255 GLN A CA 1
ATOM 1994 C C . GLN A 1 255 ? 16.225 10.654 -27.112 1.00 92.69 255 GLN A C 1
ATOM 1996 O O . GLN A 1 255 ? 15.728 10.197 -26.082 1.00 92.69 255 GLN A O 1
ATOM 2001 N N . ASN A 1 256 ? 17.468 11.141 -27.163 1.00 88.50 256 ASN A N 1
ATOM 2002 C CA . ASN A 1 256 ? 18.355 11.281 -26.004 1.00 88.50 256 ASN A CA 1
ATOM 2003 C C . ASN A 1 256 ? 18.503 9.978 -25.203 1.00 88.50 256 ASN A C 1
ATOM 2005 O O . ASN A 1 256 ? 18.388 9.977 -23.977 1.00 88.50 256 ASN A O 1
ATOM 2009 N N . VAL A 1 257 ? 18.708 8.849 -25.891 1.00 94.75 257 VAL A N 1
ATOM 2010 C CA . VAL A 1 257 ? 18.781 7.546 -25.228 1.00 94.75 257 VAL A CA 1
ATOM 2011 C C . VAL A 1 257 ? 20.171 7.363 -24.631 1.00 94.75 257 VAL A C 1
ATOM 2013 O O . VAL A 1 257 ? 21.176 7.327 -25.337 1.00 94.75 257 VAL A O 1
ATOM 2016 N N . HIS A 1 258 ? 20.223 7.203 -23.316 1.00 92.12 258 HIS A N 1
ATOM 2017 C CA . HIS A 1 258 ? 21.429 6.941 -22.555 1.00 92.12 258 HIS A CA 1
ATOM 2018 C C . HIS A 1 258 ? 21.270 5.683 -21.711 1.00 92.12 258 HIS A C 1
ATOM 2020 O O . HIS A 1 258 ? 20.279 5.492 -20.999 1.00 92.12 258 HIS A O 1
ATOM 2026 N N . LEU A 1 259 ? 22.311 4.860 -21.733 1.00 93.69 259 LEU A N 1
ATOM 2027 C CA . LEU A 1 259 ? 22.459 3.712 -20.860 1.00 93.69 259 LEU A CA 1
ATOM 2028 C C . LEU A 1 259 ? 23.636 3.955 -19.922 1.00 93.69 259 LEU A C 1
ATOM 2030 O O . LEU A 1 259 ? 24.743 4.246 -20.377 1.00 93.69 259 LEU A O 1
ATOM 2034 N N . TYR A 1 260 ? 23.412 3.806 -18.621 1.00 91.31 260 TYR A N 1
ATOM 2035 C CA . TYR A 1 260 ? 24.448 3.942 -17.605 1.00 91.31 260 TYR A CA 1
ATOM 2036 C C . TYR A 1 260 ? 24.573 2.672 -16.780 1.00 91.31 260 TYR A C 1
ATOM 2038 O O . TYR A 1 260 ? 23.578 2.026 -16.452 1.00 91.31 260 TYR A O 1
ATOM 2046 N N . THR A 1 261 ? 25.795 2.371 -16.370 1.00 92.38 261 THR A N 1
ATOM 2047 C CA . THR A 1 261 ? 26.122 1.260 -15.481 1.00 92.38 261 THR A CA 1
ATOM 2048 C C . THR A 1 261 ? 26.729 1.779 -14.187 1.00 92.38 261 THR A C 1
ATOM 2050 O O . THR A 1 261 ? 27.494 2.746 -14.200 1.00 92.38 261 THR A O 1
ATOM 2053 N N . ALA A 1 262 ? 26.422 1.121 -13.073 1.00 85.50 262 ALA A N 1
ATOM 2054 C CA . ALA A 1 262 ? 27.103 1.339 -11.803 1.00 85.50 262 ALA A CA 1
ATOM 2055 C C . ALA A 1 262 ? 27.405 -0.003 -11.125 1.00 85.50 262 ALA A C 1
ATOM 2057 O O . ALA A 1 262 ? 26.597 -0.937 -11.167 1.00 85.50 262 ALA A O 1
ATOM 2058 N N . ASP A 1 263 ? 28.581 -0.086 -10.508 1.00 82.50 263 ASP A N 1
ATOM 2059 C CA . ASP A 1 263 ? 28.978 -1.185 -9.629 1.00 82.50 263 ASP A CA 1
ATOM 2060 C C . ASP A 1 263 ? 28.947 -0.649 -8.190 1.00 82.50 263 ASP A C 1
ATOM 2062 O O . ASP A 1 263 ? 29.925 -0.119 -7.665 1.00 82.50 263 ASP A O 1
ATOM 2066 N N . GLU A 1 264 ? 27.757 -0.659 -7.590 1.00 69.81 264 GLU A N 1
ATOM 2067 C CA . GLU A 1 264 ? 27.545 -0.221 -6.207 1.00 69.81 264 GLU A CA 1
ATOM 2068 C C . GLU A 1 264 ? 27.758 -1.407 -5.261 1.00 69.81 264 GLU A C 1
ATOM 2070 O O . GLU A 1 264 ? 27.281 -2.489 -5.576 1.00 69.81 264 GLU A O 1
ATOM 2075 N N . PRO A 1 265 ? 28.405 -1.279 -4.091 1.00 61.75 265 PRO A N 1
ATOM 2076 C CA . PRO A 1 265 ? 28.418 -2.357 -3.101 1.00 61.75 265 PRO A CA 1
ATOM 2077 C C . PRO A 1 265 ? 26.991 -2.868 -2.867 1.00 61.75 265 PRO A C 1
ATOM 2079 O O . PRO A 1 265 ? 26.161 -2.155 -2.308 1.00 61.75 265 PRO A O 1
ATOM 2082 N N . MET A 1 266 ? 26.651 -4.060 -3.370 1.00 51.91 266 MET A N 1
ATOM 2083 C CA . MET A 1 266 ? 25.253 -4.474 -3.327 1.00 51.91 266 MET A CA 1
ATOM 2084 C C . MET A 1 266 ? 24.797 -4.468 -1.865 1.00 51.91 266 MET A C 1
ATOM 2086 O O . MET A 1 266 ? 25.501 -5.040 -1.022 1.00 51.91 266 MET A O 1
ATOM 2090 N N . PRO A 1 267 ? 23.637 -3.867 -1.531 1.00 52.91 267 PRO A N 1
ATOM 2091 C CA . PRO A 1 267 ? 22.992 -4.240 -0.288 1.00 52.91 267 PRO A CA 1
ATOM 2092 C C . PRO A 1 267 ? 22.898 -5.771 -0.302 1.00 52.91 267 PRO A C 1
ATOM 2094 O O . PRO A 1 267 ? 22.638 -6.343 -1.371 1.00 52.91 267 PRO A O 1
ATOM 2097 N N . PRO A 1 268 ? 23.184 -6.446 0.825 1.00 47.81 268 PRO A N 1
ATOM 2098 C CA . PRO A 1 268 ? 23.188 -7.901 0.861 1.00 47.81 268 PRO A CA 1
ATOM 2099 C C . PRO A 1 268 ? 21.902 -8.411 0.199 1.00 47.81 268 PRO A C 1
ATOM 2101 O O . PRO A 1 268 ? 20.842 -7.815 0.439 1.00 47.81 268 PRO A O 1
ATOM 2104 N N . PRO A 1 269 ? 21.979 -9.438 -0.674 1.00 46.25 269 PRO A N 1
ATOM 2105 C CA . PRO A 1 269 ? 20.805 -9.941 -1.371 1.00 46.25 269 PRO A CA 1
ATOM 2106 C C . PRO A 1 269 ? 19.704 -10.166 -0.342 1.00 46.25 269 PRO A C 1
ATOM 2108 O O . PRO A 1 269 ? 19.960 -10.735 0.723 1.00 46.25 269 PRO A O 1
ATOM 2111 N N . SER A 1 270 ? 18.496 -9.674 -0.628 1.00 48.97 270 SER A N 1
ATOM 2112 C CA . SER A 1 270 ? 17.348 -10.010 0.210 1.00 48.97 270 SER A CA 1
ATOM 2113 C C . SER A 1 270 ? 17.310 -11.536 0.282 1.00 48.97 270 SER A C 1
ATOM 2115 O O . SER A 1 270 ? 17.292 -12.164 -0.783 1.00 48.97 270 SER A O 1
ATOM 2117 N N . PRO A 1 271 ? 17.385 -12.144 1.480 1.00 49.84 271 PRO A N 1
ATOM 2118 C CA . PRO A 1 271 ? 17.322 -13.590 1.564 1.00 49.84 271 PRO A CA 1
ATOM 2119 C C . PRO A 1 271 ? 16.011 -14.031 0.900 1.00 49.84 271 PRO A C 1
ATOM 2121 O O . PRO A 1 271 ? 15.005 -13.319 1.029 1.00 49.84 271 PRO A O 1
ATOM 2124 N N . PRO A 1 272 ? 15.983 -15.168 0.179 1.00 47.53 272 PRO A N 1
ATOM 2125 C CA . PRO A 1 272 ? 14.697 -15.753 -0.178 1.00 47.53 272 PRO A CA 1
ATOM 2126 C C . PRO A 1 272 ? 13.919 -15.905 1.135 1.00 47.53 272 PRO A C 1
ATOM 2128 O O . PRO A 1 272 ? 14.550 -16.281 2.116 1.00 47.53 272 PRO A O 1
ATOM 2131 N N . PRO A 1 273 ? 12.620 -15.596 1.232 1.00 55.66 273 PRO A N 1
ATOM 2132 C CA . PRO A 1 273 ? 11.851 -15.951 2.417 1.00 55.66 273 PRO A CA 1
ATOM 2133 C C . PRO A 1 273 ? 11.569 -17.460 2.343 1.00 55.66 273 PRO A C 1
ATOM 2135 O O . PRO A 1 273 ? 10.735 -17.872 1.532 1.00 55.66 273 PRO A O 1
ATOM 2138 N N . PRO A 1 274 ? 12.272 -18.316 3.112 1.00 54.84 274 PRO A N 1
ATOM 2139 C CA . PRO A 1 274 ? 12.183 -19.759 2.974 1.00 54.84 274 PRO A CA 1
ATOM 2140 C C . PRO A 1 274 ? 11.306 -20.347 4.098 1.00 54.84 274 PRO A C 1
ATOM 2142 O O . PRO A 1 274 ? 10.917 -19.623 5.022 1.00 54.84 274 PRO A O 1
ATOM 2145 N N . PRO A 1 275 ? 11.041 -21.670 4.068 1.00 58.00 275 PRO A N 1
ATOM 2146 C CA . PRO A 1 275 ? 10.258 -22.426 5.052 1.00 58.00 275 PRO A CA 1
ATOM 2147 C C . PRO A 1 275 ? 10.461 -22.047 6.522 1.00 58.00 275 PRO A C 1
ATOM 2149 O O . PRO A 1 275 ? 9.518 -22.180 7.288 1.00 58.00 275 PRO A O 1
ATOM 2152 N N . ALA A 1 276 ? 11.633 -21.520 6.894 1.00 78.62 276 ALA A N 1
ATOM 2153 C CA . ALA A 1 276 ? 11.972 -21.081 8.242 1.00 78.62 276 ALA A CA 1
ATOM 2154 C C . ALA A 1 276 ? 10.951 -20.120 8.876 1.00 78.62 276 ALA A C 1
ATOM 2156 O O . ALA A 1 276 ? 10.581 -20.344 10.022 1.00 78.62 276 ALA A O 1
ATOM 2157 N N . VAL A 1 277 ? 10.463 -19.082 8.174 1.00 90.19 277 VAL A N 1
ATOM 2158 C CA . VAL A 1 277 ? 9.483 -18.156 8.788 1.00 90.19 277 VAL A CA 1
ATOM 2159 C C . VAL A 1 277 ? 8.145 -18.853 9.019 1.00 90.19 277 VAL A C 1
ATOM 2161 O O . VAL A 1 277 ? 7.560 -18.738 10.088 1.00 90.19 277 VAL A O 1
ATOM 2164 N N . CYS A 1 278 ? 7.699 -19.654 8.054 1.00 91.88 278 CYS A N 1
ATOM 2165 C CA . CYS A 1 278 ? 6.456 -20.411 8.132 1.00 91.88 278 CYS A CA 1
ATOM 2166 C C . CYS A 1 278 ? 6.492 -21.496 9.210 1.00 91.88 278 CYS A C 1
ATOM 2168 O O . CYS A 1 278 ? 5.565 -21.601 10.010 1.00 91.88 278 CYS A O 1
ATOM 2170 N N . SER A 1 279 ? 7.562 -22.289 9.256 1.00 92.00 279 SER A N 1
ATOM 2171 C CA . SER A 1 279 ? 7.750 -23.328 10.265 1.00 92.00 279 SER A CA 1
ATOM 2172 C C . SER A 1 279 ? 7.934 -22.726 11.654 1.00 92.00 279 SER A C 1
ATOM 2174 O O . SER A 1 279 ? 7.343 -23.235 12.599 1.00 92.00 279 SER A O 1
ATOM 2176 N N . ALA A 1 280 ? 8.685 -21.624 11.784 1.00 93.25 280 ALA A N 1
ATOM 2177 C CA . ALA A 1 280 ? 8.846 -20.926 13.057 1.00 93.25 280 ALA A CA 1
ATOM 2178 C C . ALA A 1 280 ? 7.509 -20.368 13.556 1.00 93.25 280 ALA A C 1
ATOM 2180 O O . ALA A 1 280 ? 7.142 -20.612 14.697 1.00 93.25 280 ALA A O 1
ATOM 2181 N N . LEU A 1 281 ? 6.728 -19.706 12.697 1.00 95.56 281 LEU A N 1
ATOM 2182 C CA . LEU A 1 281 ? 5.397 -19.217 13.067 1.00 95.56 281 LEU A CA 1
ATOM 2183 C C . LEU A 1 281 ? 4.471 -20.361 13.501 1.00 95.56 281 LEU A C 1
ATOM 2185 O O . LEU A 1 281 ? 3.824 -20.260 14.536 1.00 95.56 281 LEU A O 1
ATOM 2189 N N . ARG A 1 282 ? 4.429 -21.474 12.758 1.00 95.06 282 ARG A N 1
ATOM 2190 C CA . ARG A 1 282 ? 3.599 -22.635 13.126 1.00 95.06 282 ARG A CA 1
ATOM 2191 C C . ARG A 1 282 ? 4.035 -23.298 14.438 1.00 95.06 282 ARG A C 1
ATOM 2193 O O . ARG A 1 282 ? 3.195 -23.873 15.114 1.00 95.06 282 ARG A O 1
ATOM 2200 N N . ALA A 1 283 ? 5.319 -23.225 14.787 1.00 94.50 283 ALA A N 1
ATOM 2201 C CA . ALA A 1 283 ? 5.849 -23.778 16.032 1.00 94.50 283 ALA A CA 1
ATOM 2202 C C . ALA A 1 283 ? 5.706 -22.827 17.235 1.00 94.50 283 ALA A C 1
ATOM 2204 O O . ALA A 1 283 ? 5.657 -23.289 18.370 1.00 94.50 283 ALA A O 1
ATOM 2205 N N . SER A 1 284 ? 5.683 -21.512 17.002 1.00 94.94 284 SER A N 1
ATOM 2206 C CA . SER A 1 284 ? 5.703 -20.492 18.061 1.00 94.94 284 SER A CA 1
ATOM 2207 C C . SER A 1 284 ? 4.335 -19.917 18.422 1.00 94.94 284 SER A C 1
ATOM 2209 O O . SER A 1 284 ? 4.231 -19.229 19.436 1.00 94.94 284 SER A O 1
ATOM 2211 N N . LEU A 1 285 ? 3.309 -20.138 17.598 1.00 96.44 285 LEU A N 1
ATOM 2212 C CA . LEU A 1 285 ? 1.967 -19.600 17.823 1.00 96.44 285 LEU A CA 1
ATOM 2213 C C . LEU A 1 285 ? 1.015 -20.648 18.398 1.00 96.44 285 LEU A C 1
ATOM 2215 O O . LEU A 1 285 ? 1.178 -21.850 18.192 1.00 96.44 285 LEU A O 1
ATOM 2219 N N . SER A 1 286 ? -0.005 -20.171 19.106 1.00 95.50 286 SER A N 1
ATOM 2220 C CA . SER A 1 286 ? -1.069 -21.002 19.657 1.00 95.50 286 SER A CA 1
ATOM 2221 C C . SER A 1 286 ? -1.830 -21.762 18.563 1.00 95.50 286 SER A C 1
ATOM 2223 O O . SER A 1 286 ? -1.963 -21.300 17.429 1.00 95.50 286 SER A O 1
ATOM 2225 N N . ALA A 1 287 ? -2.419 -22.908 18.917 1.00 92.75 287 ALA A N 1
ATOM 2226 C CA . ALA A 1 287 ? -3.224 -23.712 17.989 1.00 92.75 287 ALA A CA 1
ATOM 2227 C C . ALA A 1 287 ? -4.478 -22.983 17.462 1.00 92.75 287 ALA A C 1
ATOM 2229 O O . ALA A 1 287 ? -5.052 -23.378 16.450 1.00 92.75 287 ALA A O 1
ATOM 2230 N N . THR A 1 288 ? -4.914 -21.923 18.148 1.00 94.31 288 THR A N 1
ATOM 2231 C CA . THR A 1 288 ? -6.033 -21.066 17.732 1.00 94.31 288 THR A CA 1
ATOM 2232 C C . THR A 1 288 ? -5.631 -19.994 16.720 1.00 94.31 288 THR A C 1
ATOM 2234 O O . THR A 1 288 ? -6.502 -19.409 16.074 1.00 94.31 288 THR A O 1
ATOM 2237 N N . SER A 1 289 ? -4.330 -19.735 16.560 1.00 96.06 289 SER A N 1
ATOM 2238 C CA . SER A 1 289 ? -3.813 -18.869 15.503 1.00 96.06 289 SER A CA 1
ATOM 2239 C C . SER A 1 289 ? -3.849 -19.562 14.145 1.00 96.06 289 SER A C 1
ATOM 2241 O O . SER A 1 289 ? -3.773 -20.784 14.036 1.00 96.06 289 SER A O 1
ATOM 2243 N N . ARG A 1 290 ? -3.911 -18.772 13.069 1.00 96.88 290 ARG A N 1
ATOM 2244 C CA . ARG A 1 290 ? -3.781 -19.290 11.698 1.00 96.88 290 ARG A CA 1
ATOM 2245 C C . ARG A 1 290 ? -2.540 -18.726 11.031 1.00 96.88 290 ARG A C 1
ATOM 2247 O O . ARG A 1 290 ? -2.356 -17.515 10.986 1.00 96.88 290 ARG A O 1
ATOM 2254 N N . VAL A 1 291 ? -1.731 -19.601 10.445 1.00 96.75 291 VAL A N 1
ATOM 2255 C CA . VAL A 1 291 ? -0.542 -19.238 9.664 1.00 96.75 291 VAL A CA 1
ATOM 2256 C C . VAL A 1 291 ? -0.734 -19.770 8.253 1.00 96.75 291 VAL A C 1
ATOM 2258 O O . VAL A 1 291 ? -0.691 -20.981 8.050 1.00 96.75 291 VAL A O 1
ATOM 2261 N N . ILE A 1 292 ? -0.971 -18.873 7.295 1.00 95.62 292 ILE A N 1
ATOM 2262 C CA . ILE A 1 292 ? -1.242 -19.224 5.896 1.00 95.62 292 ILE A CA 1
ATOM 2263 C C . ILE A 1 292 ? -0.078 -18.737 5.046 1.00 95.62 292 ILE A C 1
ATOM 2265 O O . ILE A 1 292 ? 0.087 -17.540 4.800 1.00 95.62 292 ILE A O 1
ATOM 2269 N N . CYS A 1 293 ? 0.756 -19.673 4.631 1.00 93.50 293 CYS A N 1
ATOM 2270 C CA . CYS A 1 293 ? 1.951 -19.428 3.849 1.00 93.50 293 CYS A CA 1
ATOM 2271 C C . CYS A 1 293 ? 1.667 -19.453 2.353 1.00 93.50 293 CYS A C 1
ATOM 2273 O O . CYS A 1 293 ? 0.714 -20.068 1.881 1.00 93.50 293 CYS A O 1
ATOM 2275 N N . ARG A 1 294 ? 2.517 -18.774 1.582 1.00 87.44 294 ARG A N 1
ATOM 2276 C CA . ARG A 1 294 ? 2.472 -18.818 0.121 1.00 87.44 294 ARG A CA 1
ATOM 2277 C C . ARG A 1 294 ? 2.630 -20.274 -0.336 1.00 87.44 294 ARG A C 1
ATOM 2279 O O . ARG A 1 294 ? 3.655 -20.887 -0.061 1.00 87.44 294 ARG A O 1
ATOM 2286 N N . GLY A 1 295 ? 1.623 -20.797 -1.033 1.00 85.44 295 GLY A N 1
ATOM 2287 C CA . GLY A 1 295 ? 1.553 -22.201 -1.455 1.00 85.44 295 GLY A CA 1
ATOM 2288 C C . GLY A 1 295 ? 0.578 -23.054 -0.639 1.00 85.44 295 GLY A C 1
ATOM 2289 O O . GLY A 1 295 ? 0.192 -24.113 -1.118 1.00 85.44 295 GLY A O 1
ATOM 2290 N N . ASP A 1 296 ? 0.132 -22.585 0.531 1.00 87.12 296 ASP A N 1
ATOM 2291 C CA . ASP A 1 296 ? -0.967 -23.218 1.261 1.00 87.12 296 ASP A CA 1
ATOM 2292 C C . ASP A 1 296 ? -2.313 -22.944 0.568 1.00 87.12 296 ASP A C 1
ATOM 2294 O O . ASP A 1 296 ? -2.528 -21.888 -0.051 1.00 87.12 296 ASP A O 1
ATOM 2298 N N . ASP A 1 297 ? -3.264 -23.854 0.769 1.00 89.00 297 ASP A N 1
ATOM 2299 C CA . ASP A 1 297 ? -4.651 -23.651 0.366 1.00 89.00 297 ASP A CA 1
ATOM 2300 C C . ASP A 1 297 ? -5.242 -22.396 1.023 1.00 89.00 297 ASP A C 1
ATOM 2302 O O . ASP A 1 297 ? -5.058 -22.110 2.209 1.00 89.00 297 ASP A O 1
ATOM 2306 N N . GLY A 1 298 ? -5.964 -21.604 0.229 1.00 83.62 298 GLY A N 1
ATOM 2307 C CA . GLY A 1 298 ? -6.575 -20.360 0.698 1.00 83.62 298 GLY A CA 1
ATOM 2308 C C . GLY A 1 298 ? -5.607 -19.183 0.870 1.00 83.62 298 GLY A C 1
ATOM 2309 O O . GLY A 1 298 ? -6.055 -18.102 1.264 1.00 83.62 298 GLY A O 1
ATOM 2310 N N . PHE A 1 299 ? -4.319 -19.320 0.519 1.00 89.00 299 PHE A N 1
ATOM 2311 C CA . PHE A 1 299 ? -3.368 -18.204 0.567 1.00 89.00 299 PHE A CA 1
ATOM 2312 C C . PHE A 1 299 ? -3.836 -17.000 -0.262 1.00 89.00 299 PHE A C 1
ATOM 2314 O O . PHE A 1 299 ? -3.861 -15.880 0.250 1.00 89.00 299 PHE A O 1
ATOM 2321 N N . ALA A 1 300 ? -4.268 -17.218 -1.509 1.00 83.31 300 ALA A N 1
ATOM 2322 C CA . ALA A 1 300 ? -4.723 -16.142 -2.393 1.00 83.31 300 ALA A CA 1
ATOM 2323 C C . ALA A 1 300 ? -5.881 -15.336 -1.777 1.00 83.31 300 ALA A C 1
ATOM 2325 O O . ALA A 1 300 ? -5.837 -14.103 -1.737 1.00 83.31 300 ALA A O 1
ATOM 2326 N N . THR A 1 301 ? -6.871 -16.029 -1.210 1.00 86.31 301 THR A N 1
ATOM 2327 C CA . THR A 1 301 ? -7.990 -15.412 -0.486 1.00 86.31 301 THR A CA 1
ATOM 2328 C C . THR A 1 301 ? -7.495 -14.665 0.746 1.00 86.31 301 THR A C 1
ATOM 2330 O O . THR A 1 301 ? -7.849 -13.506 0.945 1.00 86.31 301 THR A O 1
ATOM 2333 N N . SER A 1 302 ? -6.608 -15.275 1.537 1.00 88.00 302 SER A N 1
ATOM 2334 C CA . SER A 1 302 ? -6.050 -14.637 2.731 1.00 88.00 302 SER A CA 1
ATOM 2335 C C . SER A 1 302 ? -5.263 -13.366 2.403 1.00 88.00 302 SER A C 1
ATOM 2337 O O . SER A 1 302 ? -5.341 -12.402 3.149 1.00 88.00 302 SER A O 1
ATOM 2339 N N . ALA A 1 303 ? -4.573 -13.292 1.266 1.00 87.81 303 ALA A N 1
ATOM 2340 C CA . ALA A 1 303 ? -3.813 -12.115 0.845 1.00 87.81 303 ALA A CA 1
ATOM 2341 C C . ALA A 1 303 ? -4.677 -11.028 0.168 1.00 87.81 303 ALA A C 1
ATOM 2343 O O . ALA A 1 303 ? -4.155 -9.983 -0.223 1.00 87.81 303 ALA A O 1
ATOM 2344 N N . THR A 1 304 ? -5.989 -11.249 0.029 1.00 87.06 304 THR A N 1
ATOM 2345 C CA . THR A 1 304 ? -6.895 -10.307 -0.641 1.00 87.06 304 THR A CA 1
ATOM 2346 C C . THR A 1 304 ? -7.121 -9.056 0.205 1.00 87.06 304 THR A C 1
ATOM 2348 O O . THR A 1 304 ? -7.193 -9.102 1.432 1.00 87.06 304 THR A O 1
ATOM 2351 N N . THR A 1 305 ? -7.194 -7.905 -0.460 1.00 86.94 305 THR A N 1
ATOM 2352 C CA . THR A 1 305 ? -7.498 -6.603 0.152 1.00 86.94 305 THR A CA 1
ATOM 2353 C C . THR A 1 305 ? -8.550 -5.884 -0.680 1.00 86.94 305 THR A C 1
ATOM 2355 O O . THR A 1 305 ? -8.829 -6.299 -1.803 1.00 86.94 305 THR A O 1
ATOM 2358 N N . PHE A 1 306 ? -9.116 -4.792 -0.158 1.00 84.38 306 PHE A N 1
ATOM 2359 C CA . PHE A 1 306 ? -10.125 -4.014 -0.882 1.00 84.38 306 PHE A CA 1
ATOM 2360 C C . PHE A 1 306 ? -9.618 -3.534 -2.251 1.00 84.38 306 PHE A C 1
ATOM 2362 O O . PHE A 1 306 ? -10.341 -3.584 -3.241 1.00 84.38 306 PHE A O 1
ATOM 2369 N N . ASN A 1 307 ? -8.353 -3.101 -2.324 1.00 80.50 307 ASN A N 1
ATOM 2370 C CA . ASN A 1 307 ? -7.724 -2.701 -3.578 1.00 80.50 307 ASN A CA 1
ATOM 2371 C C . ASN A 1 307 ? -6.934 -3.862 -4.202 1.00 80.50 307 ASN A C 1
ATOM 2373 O O . ASN A 1 307 ? -5.709 -3.948 -4.065 1.00 80.50 307 ASN A O 1
ATOM 2377 N N . ALA A 1 308 ? -7.636 -4.722 -4.942 1.00 73.00 308 ALA A N 1
ATOM 2378 C CA . ALA A 1 308 ? -7.056 -5.885 -5.617 1.00 73.00 308 ALA A CA 1
ATOM 2379 C C . ALA A 1 308 ? -5.897 -5.535 -6.577 1.00 73.00 308 ALA A C 1
ATOM 2381 O O . ALA A 1 308 ? -4.971 -6.328 -6.736 1.00 73.00 308 ALA A O 1
ATOM 2382 N N . LEU A 1 309 ? -5.863 -4.323 -7.154 1.00 71.69 309 LEU A N 1
ATOM 2383 C CA . LEU A 1 309 ? -4.770 -3.893 -8.044 1.00 71.69 309 LEU A CA 1
ATOM 2384 C C . LEU A 1 309 ? -3.412 -3.830 -7.327 1.00 71.69 309 LEU A C 1
ATOM 2386 O O . LEU A 1 309 ? -2.363 -3.990 -7.951 1.00 71.69 309 LEU A O 1
ATOM 2390 N N . ARG A 1 310 ? -3.407 -3.597 -6.008 1.00 73.88 310 ARG A N 1
ATOM 2391 C CA . ARG A 1 310 ? -2.173 -3.572 -5.208 1.00 73.88 310 ARG A CA 1
ATOM 2392 C C . ARG A 1 310 ? -1.725 -4.963 -4.772 1.00 73.88 310 ARG A C 1
ATOM 2394 O O . ARG A 1 310 ? -0.536 -5.146 -4.532 1.00 73.88 310 ARG A O 1
ATOM 2401 N N . GLN A 1 311 ? -2.627 -5.944 -4.733 1.00 68.62 311 GLN A N 1
ATOM 2402 C CA . GLN A 1 311 ? -2.316 -7.314 -4.318 1.00 68.62 311 GLN A CA 1
ATOM 2403 C C . GLN A 1 311 ? -1.259 -7.960 -5.219 1.00 68.62 311 GLN A C 1
ATOM 2405 O O . GLN A 1 311 ? -0.286 -8.505 -4.708 1.00 68.62 311 GLN A O 1
ATOM 2410 N N . ALA A 1 312 ? -1.380 -7.803 -6.542 1.00 68.12 312 ALA A N 1
ATOM 2411 C CA . ALA A 1 312 ? -0.446 -8.385 -7.513 1.00 68.12 312 ALA A CA 1
ATOM 2412 C C . ALA A 1 312 ? 0.997 -7.853 -7.397 1.00 68.12 312 ALA A C 1
ATOM 2414 O O . ALA A 1 312 ? 1.940 -8.521 -7.810 1.00 68.12 312 ALA A O 1
ATOM 2415 N N . THR A 1 313 ? 1.183 -6.655 -6.836 1.00 74.50 313 THR A N 1
ATOM 2416 C CA . THR A 1 313 ? 2.498 -5.994 -6.725 1.00 74.50 313 THR A CA 1
ATOM 2417 C C . THR A 1 313 ? 3.064 -6.012 -5.305 1.00 74.50 313 THR A C 1
ATOM 2419 O O . THR A 1 313 ? 4.177 -5.540 -5.080 1.00 74.50 313 THR A O 1
ATOM 2422 N N . ARG A 1 314 ? 2.312 -6.542 -4.328 1.00 85.50 314 ARG A N 1
ATOM 2423 C CA . ARG A 1 314 ? 2.677 -6.540 -2.902 1.00 85.50 314 ARG A CA 1
ATOM 2424 C C . ARG A 1 314 ? 2.414 -7.879 -2.214 1.00 85.50 314 ARG A C 1
ATOM 2426 O O . ARG A 1 314 ? 2.047 -7.911 -1.045 1.00 85.50 314 ARG A O 1
ATOM 2433 N N . THR A 1 315 ? 2.599 -8.982 -2.931 1.00 86.75 315 THR A N 1
ATOM 2434 C CA . THR A 1 315 ? 2.313 -10.332 -2.434 1.00 86.75 315 THR A CA 1
ATOM 2435 C C . THR A 1 315 ? 3.190 -10.691 -1.222 1.00 86.75 315 THR A C 1
ATOM 2437 O O . THR A 1 315 ? 4.417 -10.733 -1.359 1.00 86.75 315 THR A O 1
ATOM 2440 N N . PRO A 1 316 ? 2.607 -10.999 -0.048 1.00 92.50 316 PRO A N 1
ATOM 2441 C CA . PRO A 1 316 ? 3.370 -11.439 1.118 1.00 92.50 316 PRO A CA 1
ATOM 2442 C C . PRO A 1 316 ? 3.850 -12.884 0.967 1.00 92.50 316 PRO A C 1
ATOM 2444 O O . PRO A 1 316 ? 3.542 -13.561 -0.017 1.00 92.50 316 PRO A O 1
ATOM 2447 N N . VAL A 1 317 ? 4.639 -13.360 1.924 1.00 92.00 317 VAL A N 1
ATOM 2448 C CA . VAL A 1 317 ? 5.051 -14.775 2.007 1.00 92.00 317 VAL A CA 1
ATOM 2449 C C . VAL A 1 317 ? 4.214 -15.561 2.995 1.00 92.00 317 VAL A C 1
ATOM 2451 O O . VAL A 1 317 ? 4.087 -16.773 2.860 1.00 92.00 317 VAL A O 1
ATOM 2454 N N . VAL A 1 318 ? 3.615 -14.870 3.961 1.00 94.81 318 VAL A N 1
ATOM 2455 C CA . VAL A 1 318 ? 2.744 -15.460 4.968 1.00 94.81 318 VAL A CA 1
ATOM 2456 C C . VAL A 1 318 ? 1.750 -14.419 5.468 1.00 94.81 318 VAL A C 1
ATOM 2458 O O . VAL A 1 318 ? 2.084 -13.238 5.606 1.00 94.81 318 VAL A O 1
ATOM 2461 N N . VAL A 1 319 ? 0.528 -14.867 5.732 1.00 96.88 319 VAL A N 1
ATOM 2462 C CA . VAL A 1 319 ? -0.493 -14.121 6.464 1.00 96.88 319 VAL A CA 1
ATOM 2463 C C . VAL A 1 319 ? -0.728 -14.839 7.789 1.00 96.88 319 VAL A C 1
ATOM 2465 O O . VAL A 1 319 ? -1.055 -16.026 7.814 1.00 96.88 319 VAL A O 1
ATOM 2468 N N . VAL A 1 320 ? -0.527 -14.120 8.886 1.00 97.88 320 VAL A N 1
ATOM 2469 C CA . VAL A 1 320 ? -0.656 -14.614 10.256 1.00 97.88 320 VAL A CA 1
ATOM 2470 C C . VAL A 1 320 ? -1.881 -13.979 10.883 1.00 97.88 320 VAL A C 1
ATOM 2472 O O . VAL A 1 320 ? -1.978 -12.760 10.924 1.00 97.88 320 VAL A O 1
ATOM 2475 N N . PHE A 1 321 ? -2.781 -14.798 11.404 1.00 97.62 321 PHE A N 1
ATOM 2476 C CA . PHE A 1 321 ? -3.937 -14.373 12.177 1.00 97.62 321 PHE A CA 1
ATOM 2477 C C . PHE A 1 321 ? -3.700 -14.772 13.641 1.00 97.62 321 PHE A C 1
ATOM 2479 O O . PHE A 1 321 ? -3.983 -15.922 13.990 1.00 97.62 321 PHE A O 1
ATOM 2486 N N . PRO A 1 322 ? -3.121 -13.888 14.474 1.00 96.56 322 PRO A N 1
ATOM 2487 C CA . PRO A 1 322 ? -2.876 -14.167 15.882 1.00 96.56 322 PRO A CA 1
ATOM 2488 C C . PRO A 1 322 ? -4.193 -14.231 16.664 1.00 96.56 322 PRO A C 1
ATOM 2490 O O . PRO A 1 322 ? -5.093 -13.418 16.438 1.00 96.56 322 PRO A O 1
ATOM 2493 N N . ALA A 1 323 ? -4.299 -15.174 17.599 1.00 94.31 323 ALA A N 1
ATOM 2494 C CA . ALA A 1 323 ? -5.477 -15.334 18.452 1.00 94.31 323 ALA A CA 1
ATOM 2495 C C . ALA A 1 323 ? -5.361 -14.583 19.791 1.00 94.31 323 ALA A C 1
ATOM 2497 O O . ALA A 1 323 ? -6.381 -14.257 20.400 1.00 94.31 323 ALA A O 1
ATOM 2498 N N . SER A 1 324 ? -4.140 -14.268 20.238 1.00 93.94 324 SER A N 1
ATOM 2499 C CA . SER A 1 324 ? -3.878 -13.559 21.497 1.00 93.94 324 SER A CA 1
ATOM 2500 C C . SER A 1 324 ? -2.769 -12.501 21.380 1.00 93.94 324 SER A C 1
ATOM 2502 O O . SER A 1 324 ? -2.139 -12.341 20.331 1.00 93.94 324 SER A O 1
ATOM 2504 N N . LYS A 1 325 ? -2.517 -11.765 22.472 1.00 94.56 325 LYS A N 1
ATOM 2505 C CA . LYS A 1 325 ? -1.399 -10.809 22.560 1.00 94.56 325 LYS A CA 1
ATOM 2506 C C . LYS A 1 325 ? -0.051 -11.530 22.486 1.00 94.56 325 LYS A C 1
ATOM 2508 O O . LYS A 1 325 ? 0.865 -11.064 21.814 1.00 94.56 325 LYS A O 1
ATOM 2513 N N . GLU A 1 326 ? 0.038 -12.692 23.125 1.00 94.81 326 GLU A N 1
ATOM 2514 C CA . GLU A 1 326 ? 1.202 -13.578 23.114 1.00 94.81 326 GLU A CA 1
ATOM 2515 C C . GLU A 1 326 ? 1.521 -14.024 21.689 1.00 94.81 326 GLU A C 1
ATOM 2517 O O . GLU A 1 326 ? 2.674 -13.944 21.276 1.00 94.81 326 GLU A O 1
ATOM 2522 N N . ASP A 1 327 ? 0.505 -14.367 20.894 1.00 95.88 327 ASP A N 1
ATOM 2523 C CA . ASP A 1 327 ? 0.696 -14.698 19.482 1.00 95.88 327 ASP A CA 1
ATOM 2524 C C . ASP A 1 327 ? 1.218 -13.508 18.664 1.00 95.88 327 ASP A C 1
ATOM 2526 O O . ASP A 1 327 ? 2.060 -13.678 17.781 1.00 95.88 327 ASP A O 1
ATOM 2530 N N . VAL A 1 328 ? 0.769 -12.283 18.962 1.00 96.12 328 VAL A N 1
ATOM 2531 C CA . VAL A 1 328 ? 1.303 -11.072 18.319 1.00 96.12 328 VAL A CA 1
ATOM 2532 C C . VAL A 1 328 ? 2.783 -10.881 18.657 1.00 96.12 328 VAL A C 1
ATOM 2534 O O . VAL A 1 328 ? 3.589 -10.667 17.748 1.00 96.12 328 VAL A O 1
ATOM 2537 N N . TRP A 1 329 ? 3.167 -10.974 19.933 1.00 95.12 329 TRP A N 1
ATOM 2538 C CA . TRP A 1 329 ? 4.570 -10.849 20.339 1.00 95.12 329 TRP A CA 1
ATOM 2539 C C . TRP A 1 329 ? 5.439 -11.966 19.762 1.00 95.12 329 TRP A C 1
ATOM 2541 O O . TRP A 1 329 ? 6.505 -11.669 19.223 1.00 95.12 329 TRP A O 1
ATOM 2551 N N . SER A 1 330 ? 4.971 -13.214 19.784 1.00 94.94 330 SER A N 1
ATOM 2552 C CA . SER A 1 330 ? 5.654 -14.351 19.162 1.00 94.94 330 SER A CA 1
ATOM 2553 C C . SER A 1 330 ? 5.835 -14.148 17.658 1.00 94.94 330 SER A C 1
ATOM 2555 O O . SER A 1 330 ? 6.935 -14.340 17.143 1.00 94.94 330 SER A O 1
ATOM 2557 N N . ALA A 1 331 ? 4.808 -13.681 16.942 1.00 95.69 331 ALA A N 1
ATOM 2558 C CA . ALA A 1 331 ? 4.918 -13.385 15.515 1.00 95.69 331 ALA A CA 1
ATOM 2559 C C . ALA A 1 331 ? 5.930 -12.260 15.238 1.00 95.69 331 ALA A C 1
ATOM 2561 O O . ALA A 1 331 ? 6.759 -12.387 14.336 1.00 95.69 331 ALA A O 1
ATOM 2562 N N . MET A 1 332 ? 5.919 -11.181 16.031 1.00 94.25 332 MET A N 1
ATOM 2563 C CA . MET A 1 332 ? 6.911 -10.102 15.923 1.00 94.25 332 MET A CA 1
ATOM 2564 C C . MET A 1 332 ? 8.332 -10.594 16.222 1.00 94.25 332 MET A C 1
ATOM 2566 O O . MET A 1 332 ? 9.264 -10.229 15.504 1.00 94.25 332 MET A O 1
ATOM 2570 N N . ALA A 1 333 ? 8.503 -11.448 17.232 1.00 92.12 333 ALA A N 1
ATOM 2571 C CA . ALA A 1 333 ? 9.788 -12.047 17.577 1.00 92.12 333 ALA A CA 1
ATOM 2572 C C . ALA A 1 333 ? 10.309 -12.948 16.448 1.00 92.12 333 ALA A C 1
ATOM 2574 O O . ALA A 1 333 ? 11.471 -12.830 16.057 1.00 92.12 333 ALA A O 1
ATOM 2575 N N . VAL A 1 334 ? 9.447 -13.780 15.852 1.00 93.12 334 VAL A N 1
ATOM 2576 C CA . VAL A 1 334 ? 9.797 -14.602 14.683 1.00 93.12 334 VAL A CA 1
ATOM 2577 C C . VAL A 1 334 ? 10.159 -13.724 13.486 1.00 93.12 334 VAL A C 1
ATOM 2579 O O . VAL A 1 334 ? 11.159 -13.985 12.815 1.00 93.12 334 VAL A O 1
ATOM 2582 N N . ALA A 1 335 ? 9.408 -12.653 13.223 1.00 92.19 335 ALA A N 1
ATOM 2583 C CA . ALA A 1 335 ? 9.726 -11.721 12.147 1.00 92.19 335 ALA A CA 1
ATOM 2584 C C . ALA A 1 335 ? 11.083 -11.036 12.366 1.00 92.19 335 ALA A C 1
ATOM 2586 O O . ALA A 1 335 ? 11.877 -10.952 11.432 1.00 92.19 335 ALA A O 1
ATOM 2587 N N . ALA A 1 336 ? 11.397 -10.626 13.597 1.00 89.25 336 ALA A N 1
ATOM 2588 C CA . ALA A 1 336 ? 12.698 -10.060 13.944 1.00 89.25 336 ALA A CA 1
ATOM 2589 C C . ALA A 1 336 ? 13.835 -11.083 13.769 1.00 89.25 336 ALA A C 1
ATOM 2591 O O . ALA A 1 336 ? 14.827 -10.791 13.099 1.00 89.25 336 ALA A O 1
ATOM 2592 N N . ALA A 1 337 ? 13.668 -12.298 14.301 1.00 87.38 337 ALA A N 1
ATOM 2593 C CA . ALA A 1 337 ? 14.662 -13.370 14.225 1.00 87.38 337 ALA A CA 1
ATOM 2594 C C . ALA A 1 337 ? 14.949 -13.806 12.780 1.00 87.38 337 ALA A C 1
ATOM 2596 O O . ALA A 1 337 ? 16.095 -14.048 12.409 1.00 87.38 337 ALA A O 1
ATOM 2597 N N . THR A 1 338 ? 13.912 -13.852 11.943 1.00 87.38 338 THR A N 1
ATOM 2598 C CA . THR A 1 338 ? 14.023 -14.220 10.522 1.00 87.38 338 THR A CA 1
ATOM 2599 C C . THR A 1 338 ? 14.302 -13.027 9.608 1.00 87.38 338 THR A C 1
ATOM 2601 O O . THR A 1 338 ? 14.438 -13.206 8.400 1.00 87.38 338 THR A O 1
ATOM 2604 N N . ARG A 1 339 ? 14.399 -11.808 10.162 1.00 87.38 339 ARG A N 1
ATOM 2605 C CA . ARG A 1 339 ? 14.536 -10.542 9.418 1.00 87.38 339 ARG A CA 1
ATOM 2606 C C . ARG A 1 339 ? 13.442 -10.351 8.357 1.00 87.38 339 ARG A C 1
ATOM 2608 O O . ARG A 1 339 ? 13.669 -9.753 7.305 1.00 87.38 339 ARG A O 1
ATOM 2615 N N . THR A 1 340 ? 12.243 -10.846 8.643 1.00 89.75 340 THR A N 1
ATOM 2616 C CA . THR A 1 340 ? 11.076 -10.740 7.770 1.00 89.75 340 THR A CA 1
ATOM 2617 C C . THR A 1 340 ? 10.401 -9.389 7.980 1.00 89.75 340 THR A C 1
ATOM 2619 O O . THR A 1 340 ? 9.982 -9.053 9.087 1.00 89.75 340 THR A O 1
ATOM 2622 N N . ARG A 1 341 ? 10.255 -8.599 6.908 1.00 91.19 341 ARG A N 1
ATOM 2623 C CA . ARG A 1 341 ? 9.495 -7.338 6.965 1.00 91.19 341 ARG A CA 1
ATOM 2624 C C . ARG A 1 341 ? 8.041 -7.622 7.319 1.00 91.19 341 ARG A C 1
ATOM 2626 O O . ARG A 1 341 ? 7.457 -8.555 6.774 1.00 91.19 341 ARG A O 1
ATOM 2633 N N . MET A 1 342 ? 7.447 -6.782 8.158 1.00 90.69 342 MET A N 1
ATOM 2634 C CA . MET A 1 342 ? 6.069 -6.953 8.609 1.00 90.69 342 MET A CA 1
ATOM 2635 C C . MET A 1 342 ? 5.171 -5.812 8.124 1.00 90.69 342 MET A C 1
ATOM 2637 O O . MET A 1 342 ? 5.596 -4.660 8.054 1.00 90.69 342 MET A O 1
ATOM 2641 N N . SER A 1 343 ? 3.917 -6.136 7.821 1.00 93.50 343 SER A N 1
ATOM 2642 C CA . SER A 1 343 ? 2.813 -5.179 7.746 1.00 93.50 343 SER A CA 1
ATOM 2643 C C . SER A 1 343 ? 1.683 -5.644 8.660 1.00 93.50 343 SER A C 1
ATOM 2645 O O . SER A 1 343 ? 1.429 -6.841 8.764 1.00 93.50 343 SER A O 1
ATOM 2647 N N . VAL A 1 344 ? 1.013 -4.704 9.323 1.00 93.38 344 VAL A N 1
ATOM 2648 C CA . VAL A 1 344 ? -0.166 -4.985 10.147 1.00 93.38 344 VAL A CA 1
ATOM 2649 C C . VAL A 1 344 ? -1.413 -4.720 9.315 1.00 93.38 344 VAL A C 1
ATOM 2651 O O . VAL A 1 344 ? -1.547 -3.665 8.688 1.00 93.38 344 VAL A O 1
ATOM 2654 N N . ARG A 1 345 ? -2.350 -5.665 9.326 1.00 94.19 345 ARG A N 1
ATOM 2655 C CA . ARG A 1 345 ? -3.622 -5.555 8.620 1.00 94.19 345 ARG A CA 1
ATOM 2656 C C . ARG A 1 345 ? -4.786 -5.678 9.593 1.00 94.19 345 ARG A C 1
ATOM 2658 O O . ARG A 1 345 ? -4.852 -6.606 10.379 1.00 94.19 345 ARG A O 1
ATOM 2665 N N . ASN A 1 346 ? -5.717 -4.736 9.477 1.00 92.75 346 ASN A N 1
ATOM 2666 C CA . ASN A 1 346 ? -7.064 -4.837 10.032 1.00 92.75 346 ASN A CA 1
ATOM 2667 C C . ASN A 1 346 ? -8.051 -5.043 8.862 1.00 92.75 346 ASN A C 1
ATOM 2669 O O . ASN A 1 346 ? -8.051 -6.110 8.267 1.00 92.75 346 ASN A O 1
ATOM 2673 N N . GLY A 1 347 ? -8.807 -4.031 8.418 1.00 90.81 347 GLY A N 1
ATOM 2674 C CA . GLY A 1 347 ? -9.771 -4.206 7.308 1.00 90.81 347 GLY A CA 1
ATOM 2675 C C . GLY A 1 347 ? -9.190 -4.224 5.881 1.00 90.81 347 GLY A C 1
ATOM 2676 O O . GLY A 1 347 ? -9.911 -4.483 4.927 1.00 90.81 347 GLY A O 1
ATOM 2677 N N . GLY A 1 348 ? -7.906 -3.897 5.679 1.00 90.06 348 GLY A N 1
ATOM 2678 C CA . GLY A 1 348 ? -7.277 -3.940 4.343 1.00 90.06 348 GLY A CA 1
ATOM 2679 C C . GLY A 1 348 ? -7.806 -2.922 3.312 1.00 90.06 348 GLY A C 1
ATOM 2680 O O . GLY A 1 348 ? -7.629 -3.116 2.112 1.00 90.06 348 GLY A O 1
ATOM 2681 N N . HIS A 1 349 ? -8.450 -1.838 3.760 1.00 89.44 349 HIS A N 1
ATOM 2682 C CA . HIS A 1 349 ? -9.078 -0.816 2.904 1.00 89.44 349 HIS A CA 1
ATOM 2683 C C . HIS A 1 349 ? -8.141 0.310 2.424 1.00 89.44 349 HIS A C 1
ATOM 2685 O O . HIS A 1 349 ? -8.573 1.206 1.700 1.00 89.44 349 HIS A O 1
ATOM 2691 N N . GLY A 1 350 ? -6.863 0.291 2.815 1.00 83.75 350 GLY A N 1
ATOM 2692 C CA . GLY A 1 350 ? -5.902 1.330 2.437 1.00 83.75 350 GLY A CA 1
ATOM 2693 C C . GLY A 1 350 ? -5.664 1.357 0.917 1.00 83.75 350 GLY A C 1
ATOM 2694 O O . GLY A 1 350 ? -5.166 0.369 0.374 1.00 83.75 350 GLY A O 1
ATOM 2695 N N . PRO A 1 351 ? -5.944 2.467 0.204 1.00 77.88 351 PRO A N 1
ATOM 2696 C CA . PRO A 1 351 ? -5.867 2.509 -1.264 1.00 77.88 351 PRO A CA 1
ATOM 2697 C C . PRO A 1 351 ? -4.435 2.357 -1.803 1.00 77.88 351 PRO A C 1
ATOM 2699 O O . PRO A 1 351 ? -4.229 1.982 -2.959 1.00 77.88 351 PRO A O 1
ATOM 2702 N N . ASN A 1 352 ? -3.437 2.615 -0.958 1.00 79.25 352 ASN A N 1
ATOM 2703 C CA . ASN A 1 352 ? -2.012 2.457 -1.239 1.00 79.25 352 ASN A CA 1
ATOM 2704 C C . ASN A 1 352 ? -1.490 1.022 -1.016 1.00 79.25 352 ASN A C 1
ATOM 2706 O O . ASN A 1 352 ? -0.340 0.742 -1.349 1.00 79.25 352 ASN A O 1
ATOM 2710 N N . GLY A 1 353 ? -2.311 0.105 -0.487 1.00 82.62 353 GLY A N 1
ATOM 2711 C CA . GLY A 1 353 ? -1.932 -1.293 -0.266 1.00 82.62 353 GLY A CA 1
ATOM 2712 C C . GLY A 1 353 ? -0.915 -1.504 0.860 1.00 82.62 353 GLY A C 1
ATOM 2713 O O . GLY A 1 353 ? -0.217 -2.517 0.861 1.00 82.62 353 GLY A O 1
ATOM 2714 N N . LEU A 1 354 ? -0.798 -0.567 1.811 1.00 86.38 354 LEU A N 1
ATOM 2715 C CA . LEU A 1 354 ? 0.152 -0.681 2.929 1.00 86.38 354 LEU A CA 1
ATOM 2716 C C . LEU A 1 354 ? -0.166 -1.818 3.902 1.00 86.38 354 LEU A C 1
ATOM 2718 O O . LEU A 1 354 ? 0.737 -2.276 4.591 1.00 86.38 354 LEU A O 1
ATOM 2722 N N . SER A 1 355 ? -1.401 -2.325 3.901 1.00 89.38 355 SER A N 1
ATOM 2723 C CA . SER A 1 355 ? -1.796 -3.550 4.611 1.00 89.38 355 SER A CA 1
ATOM 2724 C C . SER A 1 355 ? -1.198 -4.831 4.014 1.00 89.38 355 SER A C 1
ATOM 2726 O O . SER A 1 355 ? -1.507 -5.926 4.474 1.00 89.38 355 SER A O 1
ATOM 2728 N N . LEU A 1 356 ? -0.398 -4.703 2.953 1.00 90.81 356 LEU A N 1
ATOM 2729 C CA . LEU A 1 356 ? 0.391 -5.765 2.351 1.00 90.81 356 LEU A CA 1
ATOM 2730 C C . LEU A 1 356 ? 1.867 -5.364 2.308 1.00 90.81 356 LEU A C 1
ATOM 2732 O O . LEU A 1 356 ? 2.230 -4.192 2.128 1.00 90.81 356 LEU A O 1
ATOM 2736 N N . VAL A 1 357 ? 2.727 -6.371 2.398 1.00 90.62 357 VAL A N 1
ATOM 2737 C CA . VAL A 1 357 ? 4.179 -6.229 2.319 1.00 90.62 357 VAL A CA 1
ATOM 2738 C C . VAL A 1 357 ? 4.729 -7.223 1.291 1.00 90.62 357 VAL A C 1
ATOM 2740 O O . VAL A 1 357 ? 4.507 -8.422 1.444 1.00 90.62 357 VAL A O 1
ATOM 2743 N N . PRO A 1 358 ? 5.442 -6.761 0.244 1.00 88.44 358 PRO A N 1
ATOM 2744 C CA . PRO A 1 358 ? 6.091 -7.664 -0.700 1.00 88.44 358 PRO A CA 1
ATOM 2745 C C . PRO A 1 358 ? 7.106 -8.548 0.025 1.00 88.44 358 PRO A C 1
ATOM 2747 O O . PRO A 1 358 ? 7.960 -8.035 0.754 1.00 88.44 358 PRO A O 1
ATOM 2750 N N . ASP A 1 359 ? 7.005 -9.860 -0.170 1.00 88.12 359 ASP A N 1
ATOM 2751 C CA . ASP A 1 359 ? 7.937 -10.857 0.372 1.00 88.12 359 ASP A CA 1
ATOM 2752 C C . ASP A 1 359 ? 8.141 -10.778 1.897 1.00 88.12 359 ASP A C 1
ATOM 2754 O O . ASP A 1 359 ? 9.193 -11.126 2.427 1.00 88.12 3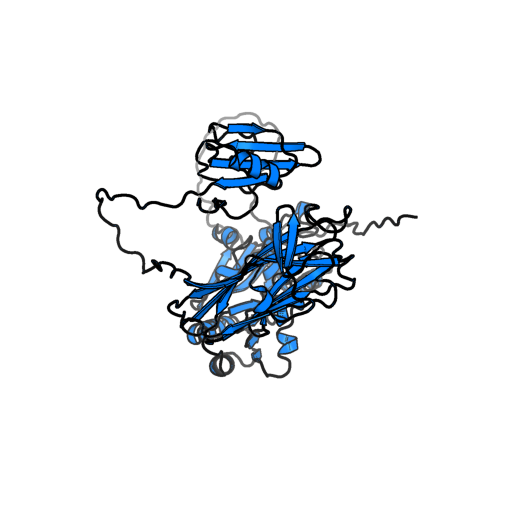59 ASP A O 1
ATOM 2758 N N . GLY A 1 360 ? 7.121 -10.291 2.608 1.00 91.75 360 GLY A N 1
ATOM 2759 C CA . GLY A 1 360 ? 7.110 -10.163 4.062 1.00 91.75 360 GLY A CA 1
ATOM 2760 C C . GLY A 1 360 ? 5.932 -10.882 4.718 1.00 91.75 360 GLY A C 1
ATOM 2761 O O . GLY A 1 360 ? 5.152 -11.578 4.067 1.00 91.75 360 GLY A O 1
ATOM 2762 N N . MET A 1 361 ? 5.793 -10.680 6.021 1.00 93.75 361 MET A N 1
ATOM 2763 C CA . MET A 1 361 ? 4.706 -11.200 6.841 1.00 93.75 361 MET A CA 1
ATOM 2764 C C . MET A 1 361 ? 3.598 -10.158 6.986 1.00 93.75 361 MET A C 1
ATOM 2766 O O . MET A 1 361 ? 3.850 -9.019 7.379 1.00 93.75 361 MET A O 1
ATOM 2770 N N . VAL A 1 362 ? 2.357 -10.557 6.727 1.00 96.44 362 VAL A N 1
ATOM 2771 C CA . VAL A 1 362 ? 1.182 -9.781 7.136 1.00 96.44 362 VAL A CA 1
ATOM 2772 C C . VAL A 1 362 ? 0.703 -10.311 8.482 1.00 96.44 362 VAL A C 1
ATOM 2774 O O . VAL A 1 362 ? 0.368 -11.486 8.584 1.00 96.44 362 VAL A O 1
ATOM 2777 N N . LEU A 1 363 ? 0.663 -9.452 9.496 1.00 96.81 363 LEU A N 1
ATOM 2778 C CA . LEU A 1 363 ? 0.025 -9.717 10.781 1.00 96.81 363 LEU A CA 1
ATOM 2779 C C . LEU A 1 363 ? -1.410 -9.180 10.725 1.00 96.81 363 LEU A C 1
ATOM 2781 O O . LEU A 1 363 ? -1.626 -7.970 10.783 1.00 96.81 363 LEU A O 1
ATOM 2785 N N . ASP A 1 364 ? -2.380 -10.069 10.558 1.00 96.81 364 ASP A N 1
ATOM 2786 C CA . ASP A 1 364 ? -3.792 -9.745 10.396 1.00 96.81 364 ASP A CA 1
ATOM 2787 C C . ASP A 1 364 ? -4.578 -9.907 11.700 1.00 96.81 364 ASP A C 1
ATOM 2789 O O . ASP A 1 364 ? -4.808 -11.011 12.182 1.00 96.81 364 ASP A O 1
ATOM 2793 N N . THR A 1 365 ? -5.073 -8.802 12.239 1.00 95.56 365 THR A N 1
ATOM 2794 C CA . THR A 1 365 ? -5.765 -8.751 13.528 1.00 95.56 365 THR A CA 1
ATOM 2795 C C . THR A 1 365 ? -7.212 -9.257 13.497 1.00 95.56 365 THR A C 1
ATOM 2797 O O . THR A 1 365 ? -7.890 -9.188 14.522 1.00 95.56 365 THR A O 1
ATOM 2800 N N . ALA A 1 366 ? -7.709 -9.781 12.370 1.00 94.19 366 ALA A N 1
ATOM 2801 C CA . ALA A 1 366 ? -9.114 -10.138 12.148 1.00 94.19 366 ALA A CA 1
ATOM 2802 C C . ALA A 1 366 ? -9.726 -11.150 13.135 1.00 94.19 366 ALA A C 1
ATOM 2804 O O . ALA A 1 366 ? -10.950 -11.262 13.168 1.00 94.19 366 ALA A O 1
ATOM 2805 N N . LEU A 1 367 ? -8.939 -11.880 13.933 1.00 93.62 367 LEU A N 1
ATOM 2806 C CA . LEU A 1 367 ? -9.491 -12.760 14.976 1.00 93.62 367 LEU A CA 1
ATOM 2807 C C . LEU A 1 367 ? -9.932 -11.995 16.233 1.00 93.62 367 LEU A C 1
ATOM 2809 O O . LEU A 1 367 ? -10.830 -12.454 16.937 1.00 93.62 367 LEU A O 1
ATOM 2813 N N . TYR A 1 368 ? -9.376 -10.811 16.508 1.00 93.31 368 TYR A N 1
ATOM 2814 C CA . TYR A 1 368 ? -9.692 -10.045 17.716 1.00 93.31 368 TYR A CA 1
ATOM 2815 C C . TYR A 1 368 ? -10.718 -8.931 17.451 1.00 93.31 368 TYR A C 1
ATOM 2817 O O . TYR A 1 368 ? -10.392 -7.744 17.378 1.00 93.31 368 TYR A O 1
ATOM 2825 N N . LYS A 1 369 ? -11.988 -9.327 17.310 1.00 91.38 369 LYS A N 1
ATOM 2826 C CA . LYS A 1 369 ? -13.128 -8.463 16.924 1.00 91.38 369 LYS A CA 1
ATOM 2827 C C . LYS A 1 369 ? -14.004 -7.979 18.084 1.00 91.38 369 LYS A C 1
ATOM 2829 O O . LYS A 1 369 ? -15.155 -7.596 17.884 1.00 91.38 369 LYS A O 1
ATOM 2834 N N . MET A 1 370 ? -13.479 -8.013 19.310 1.00 93.62 370 MET A N 1
ATOM 2835 C CA . MET A 1 370 ? -14.203 -7.566 20.505 1.00 93.62 370 MET A CA 1
ATOM 2836 C C . MET A 1 370 ? -14.841 -6.194 20.260 1.00 93.62 370 MET A C 1
ATOM 2838 O O . MET A 1 370 ? -14.154 -5.276 19.833 1.00 93.62 370 MET A O 1
ATOM 2842 N N . THR A 1 371 ? -16.147 -6.073 20.485 1.00 95.81 371 THR A N 1
ATOM 2843 C CA . THR A 1 371 ? -16.893 -4.825 20.296 1.00 95.81 371 THR A CA 1
ATOM 2844 C C . THR A 1 371 ? -18.020 -4.789 21.319 1.00 95.81 371 THR A C 1
ATOM 2846 O O . THR A 1 371 ? -18.970 -5.562 21.210 1.00 95.81 371 THR A O 1
ATOM 2849 N N . ARG A 1 372 ? -17.910 -3.941 22.345 1.00 95.25 372 ARG A N 1
ATOM 2850 C CA . ARG A 1 372 ? -18.938 -3.830 23.395 1.00 95.25 372 ARG A CA 1
ATOM 2851 C C . ARG A 1 372 ? -18.906 -2.484 24.103 1.00 95.25 372 ARG A C 1
ATOM 2853 O O . ARG A 1 372 ? -17.849 -1.869 24.226 1.00 95.25 372 ARG A O 1
ATOM 2860 N N . LEU A 1 373 ? -20.056 -2.069 24.625 1.00 94.94 373 LEU A N 1
ATOM 2861 C CA . LEU A 1 373 ? -20.131 -0.951 25.559 1.00 94.94 373 LEU A CA 1
ATOM 2862 C C . LEU A 1 373 ? -19.558 -1.363 26.920 1.00 94.94 373 LEU A C 1
ATOM 2864 O O . LEU A 1 373 ? -19.769 -2.486 27.384 1.00 94.94 373 LEU A O 1
ATOM 2868 N N . VAL A 1 374 ? -18.823 -0.455 27.549 1.00 94.06 374 VAL A N 1
ATOM 2869 C CA . VAL A 1 374 ? -18.260 -0.602 28.893 1.00 94.06 374 VAL A CA 1
ATOM 2870 C C . VAL A 1 37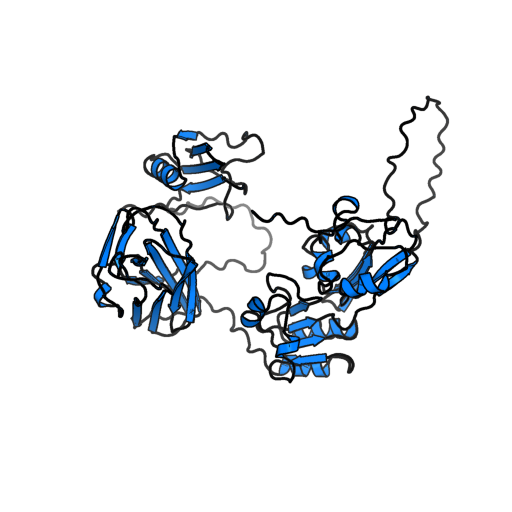4 ? -18.523 0.671 29.701 1.00 94.06 374 VAL A C 1
ATOM 2872 O O . VAL A 1 374 ? -18.628 1.745 29.104 1.00 94.06 374 VAL A O 1
ATOM 2875 N N . PRO A 1 375 ? -18.616 0.590 31.040 1.00 90.38 375 PRO A N 1
ATOM 2876 C CA . PRO A 1 375 ? -18.662 1.784 31.879 1.00 90.38 375 PRO A CA 1
ATOM 2877 C C . PRO A 1 375 ? -17.458 2.691 31.611 1.00 90.38 375 PRO A C 1
ATOM 2879 O O . PRO A 1 375 ? -16.356 2.199 31.347 1.00 90.38 375 PRO A O 1
ATOM 2882 N N . MET A 1 376 ? -17.658 4.008 31.683 1.00 82.38 376 MET A N 1
ATOM 2883 C CA . MET A 1 376 ? -16.540 4.949 31.624 1.00 82.38 376 MET A CA 1
ATOM 2884 C C . MET A 1 376 ? -15.535 4.666 32.756 1.00 82.38 376 MET A C 1
ATOM 2886 O O . MET A 1 376 ? -15.960 4.384 33.880 1.00 82.38 376 MET A O 1
ATOM 2890 N N . PRO A 1 377 ? -14.215 4.742 32.498 1.00 71.94 377 PRO A N 1
ATOM 2891 C CA . PRO A 1 377 ? -13.211 4.641 33.554 1.00 71.94 377 PRO A CA 1
ATOM 2892 C C . PRO A 1 377 ? -13.460 5.698 34.642 1.00 71.94 377 PRO A C 1
ATOM 2894 O O . PRO A 1 377 ? -13.778 6.845 34.322 1.00 71.94 377 PRO A O 1
ATOM 2897 N N . ALA A 1 378 ? -13.328 5.319 35.917 1.00 61.19 378 ALA A N 1
ATOM 2898 C CA . ALA A 1 378 ? -13.504 6.242 37.039 1.00 61.19 378 ALA A CA 1
ATOM 2899 C C . ALA A 1 378 ? -12.488 7.398 36.967 1.00 61.19 378 ALA A C 1
ATOM 2901 O O . ALA A 1 378 ? -11.338 7.201 36.572 1.00 61.19 378 ALA A O 1
ATOM 2902 N N . ARG A 1 379 ? -12.911 8.611 37.353 1.00 53.91 379 ARG A N 1
ATOM 2903 C CA . ARG A 1 379 ? -11.988 9.735 37.559 1.00 53.91 379 ARG A CA 1
ATOM 2904 C C . ARG A 1 379 ? -11.070 9.387 38.730 1.00 53.91 379 ARG A C 1
ATOM 2906 O O . ARG A 1 379 ? -11.571 9.104 39.812 1.00 53.91 379 ARG A O 1
ATOM 2913 N N . ASP A 1 380 ? -9.759 9.426 38.512 1.00 42.84 380 ASP A N 1
ATOM 2914 C CA . ASP A 1 380 ? -8.795 9.354 39.609 1.00 42.84 380 ASP A CA 1
ATOM 2915 C C . ASP A 1 380 ? -8.972 10.607 40.479 1.00 42.84 380 ASP A C 1
ATOM 2917 O O . ASP A 1 380 ? -8.899 11.730 39.977 1.00 42.84 380 ASP A O 1
ATOM 2921 N N . SER A 1 381 ? -9.318 10.422 41.751 1.00 36.12 381 SER A N 1
ATOM 2922 C CA . SER A 1 381 ? -9.722 11.485 42.679 1.00 36.12 381 SER A CA 1
ATOM 2923 C C . SER A 1 381 ? -8.548 12.067 43.476 1.00 36.12 381 SER A C 1
ATOM 2925 O O . SER A 1 381 ? -8.745 12.550 44.587 1.00 36.12 381 SER A O 1
ATOM 2927 N N . SER A 1 382 ? -7.319 11.989 42.958 1.00 36.88 382 SER A N 1
ATOM 2928 C CA . SER A 1 382 ? -6.106 12.354 43.705 1.00 36.88 382 SER A CA 1
ATOM 2929 C C . SER A 1 382 ? -5.656 13.815 43.566 1.00 36.88 382 SER A C 1
ATOM 2931 O O . SER A 1 382 ? -4.600 14.159 44.081 1.00 36.88 382 SER A O 1
ATOM 2933 N N . GLU A 1 383 ? -6.430 14.690 42.923 1.00 36.78 383 GLU A N 1
ATOM 2934 C CA . GLU A 1 383 ? -6.157 16.138 42.864 1.00 36.78 383 GLU A CA 1
ATOM 2935 C C . GLU A 1 383 ? -7.374 16.927 43.358 1.00 36.78 383 GLU A C 1
ATOM 2937 O O . GLU A 1 383 ? -8.126 17.518 42.590 1.00 36.78 383 GLU A O 1
ATOM 2942 N N . ALA A 1 384 ? -7.603 16.892 44.669 1.00 36.09 384 ALA A N 1
ATOM 2943 C CA . ALA A 1 384 ? -8.495 17.827 45.348 1.00 36.09 384 ALA A CA 1
ATOM 2944 C C . ALA A 1 384 ? -8.065 18.000 46.809 1.00 36.09 384 ALA A C 1
ATOM 2946 O O . ALA A 1 384 ? -8.802 17.662 47.728 1.00 36.09 384 ALA A O 1
ATOM 2947 N N . THR A 1 385 ? -6.862 18.530 47.023 1.00 33.22 385 THR A N 1
ATOM 2948 C CA . THR A 1 385 ? -6.515 19.227 48.267 1.00 33.22 385 THR A CA 1
ATOM 2949 C C . THR A 1 385 ? -5.540 20.348 47.940 1.00 33.22 385 THR A C 1
ATOM 2951 O O . THR A 1 385 ? -4.330 20.166 48.021 1.00 33.22 385 THR A O 1
ATOM 2954 N N . ASP A 1 386 ? -6.079 21.507 47.585 1.00 29.62 386 ASP A N 1
ATOM 2955 C CA . ASP A 1 386 ? -5.480 22.760 48.023 1.00 29.62 386 ASP A CA 1
ATOM 2956 C C . ASP A 1 386 ? -6.609 23.701 48.445 1.00 29.62 386 ASP A C 1
ATOM 2958 O O . ASP A 1 386 ? -7.273 24.348 47.637 1.00 29.62 386 ASP A O 1
ATOM 2962 N N . THR A 1 387 ? -6.917 23.673 49.740 1.00 36.53 387 THR A N 1
ATOM 2963 C CA . THR A 1 387 ? -7.747 24.686 50.384 1.00 36.53 387 THR A CA 1
ATOM 2964 C C . THR A 1 387 ? -6.869 25.905 50.641 1.00 36.53 387 THR A C 1
ATOM 2966 O O . THR A 1 387 ? -6.354 26.082 51.745 1.00 36.53 387 THR A O 1
ATOM 2969 N N . GLY A 1 388 ? -6.701 26.733 49.612 1.00 30.50 388 GLY A N 1
ATOM 2970 C CA . GLY A 1 388 ? -6.211 28.098 49.737 1.00 30.50 388 GLY A CA 1
ATOM 2971 C C . GLY A 1 388 ? -7.367 29.020 50.114 1.00 30.50 388 GLY A C 1
ATOM 2972 O O . GLY A 1 388 ? -8.265 29.275 49.320 1.00 30.50 388 GLY A O 1
ATOM 2973 N N . THR A 1 389 ? -7.366 29.480 51.358 1.00 30.48 389 THR A N 1
ATOM 2974 C CA . THR A 1 389 ? -8.202 30.569 51.871 1.00 30.48 389 THR A CA 1
ATOM 2975 C C . THR A 1 389 ? -8.004 31.851 51.061 1.00 30.48 389 THR A C 1
ATOM 2977 O O . THR A 1 389 ? -6.905 32.401 51.082 1.00 30.48 389 THR A O 1
ATOM 2980 N N . GLU A 1 390 ? -9.067 32.382 50.457 1.00 32.09 390 GLU A N 1
ATOM 2981 C CA . GLU A 1 390 ? -9.123 33.777 50.009 1.00 32.09 390 GLU A CA 1
ATOM 2982 C C . GLU A 1 390 ? -10.188 34.542 50.799 1.00 32.09 390 GLU A C 1
ATOM 2984 O O . GLU A 1 390 ? -11.367 34.186 50.846 1.00 32.09 390 GLU A O 1
ATOM 2989 N N . THR A 1 391 ? -9.732 35.598 51.466 1.00 31.62 391 THR A N 1
ATOM 2990 C CA . THR A 1 391 ? -10.561 36.669 52.005 1.00 31.62 391 THR A CA 1
ATOM 2991 C C . THR A 1 391 ? -11.000 37.593 50.875 1.00 31.62 391 THR A C 1
ATOM 2993 O O . THR A 1 391 ? -10.166 38.049 50.102 1.00 31.62 391 THR A O 1
ATOM 2996 N N . GLY A 1 392 ? -12.309 37.846 50.865 1.00 31.91 392 GLY A N 1
ATOM 2997 C CA . GLY A 1 392 ? -13.121 38.748 50.048 1.00 31.91 392 GLY A CA 1
ATOM 2998 C C . GLY A 1 392 ? -12.472 39.847 49.209 1.00 31.91 392 GLY A C 1
ATOM 2999 O O . GLY A 1 392 ? -11.671 40.628 49.702 1.00 31.91 392 GLY A O 1
ATOM 3000 N N . GLU A 1 393 ? -13.030 40.006 48.009 1.00 29.34 393 GLU A N 1
ATOM 3001 C CA . GLU A 1 393 ? -13.552 41.286 47.525 1.00 29.34 393 GLU A CA 1
ATOM 3002 C C . GLU A 1 393 ? -14.664 41.027 46.491 1.00 29.34 393 GLU A C 1
ATOM 3004 O O . GLU A 1 393 ? -14.516 40.245 45.552 1.00 29.34 393 GLU A O 1
ATOM 3009 N N . GLU A 1 394 ? -15.826 41.642 46.715 1.00 32.53 394 GLU A N 1
ATOM 3010 C CA . GLU A 1 394 ? -16.992 41.589 45.836 1.00 32.53 394 GLU A CA 1
ATOM 3011 C C . GLU A 1 394 ? -16.744 42.415 44.565 1.00 32.53 394 GLU A C 1
ATOM 3013 O O . GLU A 1 394 ? -16.483 43.615 44.642 1.00 32.53 394 GLU A O 1
ATOM 3018 N N . SER A 1 395 ? -16.934 41.827 43.380 1.00 30.16 395 SER A N 1
ATOM 3019 C CA . SER A 1 395 ? -17.362 42.603 42.210 1.00 30.16 395 SER A CA 1
ATOM 3020 C C . SER A 1 395 ? -18.249 41.786 41.259 1.00 30.16 395 SER A C 1
ATOM 3022 O O . SER A 1 395 ? -17.848 40.813 40.633 1.00 30.16 395 SER A O 1
ATOM 3024 N N . MET A 1 396 ? -19.515 42.202 41.258 1.00 28.33 396 MET A N 1
ATOM 3025 C CA . MET A 1 396 ? -20.542 42.191 40.212 1.00 28.33 396 MET A CA 1
ATOM 3026 C C . MET A 1 396 ? -20.351 41.276 38.984 1.00 28.33 396 MET A C 1
ATOM 3028 O O . MET A 1 396 ? -19.563 41.542 38.078 1.00 28.33 396 MET A O 1
ATOM 3032 N N . ALA A 1 397 ? -21.206 40.253 38.922 1.00 27.81 397 ALA A N 1
ATOM 3033 C CA . ALA A 1 397 ? -21.395 39.353 37.795 1.00 27.81 397 ALA A CA 1
ATOM 3034 C C . ALA A 1 397 ? -21.870 40.076 36.520 1.00 27.81 397 ALA A C 1
ATOM 3036 O O . ALA A 1 397 ? -22.807 40.875 36.552 1.00 27.81 397 ALA A O 1
ATOM 3037 N N . THR A 1 398 ? -21.279 39.705 35.383 1.00 29.09 398 THR A N 1
ATOM 3038 C CA . THR A 1 398 ? -21.941 39.760 34.075 1.00 29.09 398 THR A CA 1
ATOM 3039 C C . THR A 1 398 ? -22.169 38.324 33.613 1.00 29.09 398 THR A C 1
ATOM 3041 O O . THR A 1 398 ? -21.260 37.495 33.625 1.00 29.09 398 THR A O 1
ATOM 3044 N N . GLU A 1 399 ? -23.423 38.010 33.298 1.00 36.09 399 GLU A N 1
ATOM 3045 C CA . GLU A 1 399 ? -23.848 36.730 32.745 1.00 36.09 399 GLU A CA 1
ATOM 3046 C C . GLU A 1 399 ? -23.329 36.588 31.308 1.00 36.09 399 GLU A C 1
ATOM 3048 O O . GLU A 1 399 ? -23.961 37.032 30.356 1.00 36.09 399 GLU A O 1
ATOM 3053 N N . GLU A 1 400 ? -22.192 35.921 31.143 1.00 29.95 400 GLU A N 1
ATOM 3054 C CA . GLU A 1 400 ? -21.898 35.167 29.924 1.00 29.95 400 GLU A CA 1
ATOM 3055 C C . GLU A 1 400 ? -21.291 33.828 30.353 1.00 29.95 400 GLU A C 1
ATOM 3057 O O . GLU A 1 400 ? -20.091 33.640 30.547 1.00 29.95 400 GLU A O 1
ATOM 3062 N N . SER A 1 401 ? -22.201 32.913 30.680 1.00 28.22 401 SER A N 1
ATOM 3063 C CA . SER A 1 401 ? -21.918 31.640 31.319 1.00 28.22 401 SER A CA 1
ATOM 3064 C C . SER A 1 401 ? -21.309 30.621 30.352 1.00 28.22 401 SER A C 1
ATOM 3066 O O . SER A 1 401 ? -21.880 30.337 29.300 1.00 28.22 401 SER A O 1
ATOM 3068 N N . MET A 1 402 ? -20.261 29.953 30.840 1.00 30.78 402 MET A N 1
ATOM 3069 C CA . MET A 1 402 ? -19.848 28.584 30.501 1.00 30.78 402 MET A CA 1
ATOM 3070 C C . MET A 1 402 ? -19.135 28.354 29.162 1.00 30.78 402 MET A C 1
ATOM 3072 O O . MET A 1 402 ? -19.625 27.668 28.269 1.00 30.78 402 MET A O 1
ATOM 3076 N N . ALA A 1 403 ? -17.866 28.752 29.127 1.00 31.33 403 ALA A N 1
ATOM 3077 C CA . ALA A 1 403 ? -16.821 27.954 28.489 1.00 31.33 403 ALA A CA 1
ATOM 3078 C C . ALA A 1 403 ? -15.771 27.583 29.548 1.00 31.33 403 ALA A C 1
ATOM 3080 O O . ALA A 1 403 ? -14.677 28.138 29.582 1.00 31.33 403 ALA A O 1
ATOM 3081 N N . THR A 1 404 ? -16.132 26.681 30.462 1.00 31.58 404 THR A N 1
ATOM 3082 C CA . THR A 1 404 ? -15.175 26.055 31.380 1.00 31.58 404 THR A CA 1
ATOM 3083 C C . THR A 1 404 ? -14.716 24.706 30.833 1.00 31.58 404 THR A C 1
ATOM 3085 O O . THR A 1 404 ? -15.464 23.960 30.204 1.00 31.58 404 THR A O 1
ATOM 3088 N N . GLU A 1 405 ? -13.426 24.470 31.031 1.00 30.09 405 GLU A N 1
ATOM 3089 C CA . GLU A 1 405 ? -12.554 23.462 30.442 1.00 30.09 405 GLU A CA 1
ATOM 3090 C C . GLU A 1 405 ? -13.146 22.053 30.272 1.00 30.09 405 GLU A C 1
ATOM 3092 O O . GLU A 1 405 ? -13.747 21.455 31.168 1.00 30.09 405 GLU A O 1
ATOM 3097 N N . ALA A 1 406 ? -12.903 21.494 29.085 1.00 31.98 406 ALA A N 1
ATOM 3098 C CA . ALA A 1 406 ? -13.361 20.187 28.643 1.00 31.98 406 ALA A CA 1
ATOM 3099 C C . ALA A 1 406 ? -12.680 19.036 29.406 1.00 31.98 406 ALA A C 1
ATOM 3101 O O . ALA A 1 406 ? -11.725 18.414 28.938 1.00 31.98 406 ALA A O 1
ATOM 3102 N N . GLY A 1 407 ? -13.245 18.674 30.555 1.00 34.69 407 GLY A N 1
ATOM 3103 C CA . GLY A 1 407 ? -13.116 17.323 31.087 1.00 34.69 407 GLY A CA 1
ATOM 3104 C C . GLY A 1 407 ? -13.745 16.333 30.103 1.00 34.69 407 GLY A C 1
ATOM 3105 O O . GLY A 1 407 ? -14.924 16.437 29.781 1.00 34.69 407 GLY A O 1
ATOM 3106 N N . VAL A 1 408 ? -12.966 15.371 29.608 1.00 43.69 408 VAL A N 1
ATOM 3107 C CA . VAL A 1 408 ? -13.415 14.381 28.619 1.00 43.69 408 VAL A CA 1
ATOM 3108 C C . VAL A 1 408 ? -14.512 13.481 29.211 1.00 43.69 408 VAL A C 1
ATOM 3110 O O . VAL A 1 408 ? -14.225 12.481 29.865 1.00 43.69 408 VAL A O 1
ATOM 3113 N N . THR A 1 409 ? -15.780 13.823 28.986 1.00 48.31 409 THR A N 1
ATOM 3114 C CA . THR A 1 409 ? -16.942 12.981 29.296 1.00 48.31 409 THR A CA 1
ATOM 3115 C C . THR A 1 409 ? -17.618 12.539 27.999 1.00 48.31 409 THR A C 1
ATOM 3117 O O . THR A 1 409 ? -17.745 13.294 27.037 1.00 48.31 409 THR A O 1
ATOM 3120 N N . THR A 1 410 ? -18.026 11.273 27.933 1.00 59.75 410 THR A N 1
ATOM 3121 C CA . THR A 1 410 ? -19.006 10.824 26.938 1.00 59.75 410 THR A CA 1
ATOM 3122 C C . THR A 1 410 ? -20.388 11.216 27.442 1.00 59.75 410 THR A C 1
ATOM 3124 O O . THR A 1 410 ? -20.697 10.914 28.596 1.00 59.75 410 THR A O 1
ATOM 3127 N N . GLU A 1 411 ? -21.240 11.791 26.592 1.00 61.81 411 GLU A N 1
ATOM 3128 C CA . GLU A 1 411 ? -22.634 12.140 26.938 1.00 61.81 411 GLU A CA 1
ATOM 3129 C C . GLU A 1 411 ? -23.421 10.945 27.526 1.00 61.81 411 GLU A C 1
ATOM 3131 O O . GLU A 1 411 ? -24.371 11.137 28.273 1.00 61.81 411 GLU A O 1
ATOM 3136 N N . ALA A 1 412 ? -23.001 9.709 27.231 1.00 65.69 412 ALA A N 1
ATOM 3137 C CA . ALA A 1 412 ? -23.697 8.476 27.596 1.00 65.69 412 ALA A CA 1
ATOM 3138 C C . ALA A 1 412 ? -23.223 7.786 28.896 1.00 65.69 412 ALA A C 1
ATOM 3140 O O . ALA A 1 412 ? -23.768 6.745 29.253 1.00 65.69 412 ALA A O 1
ATOM 3141 N N . GLY A 1 413 ? -22.170 8.274 29.568 1.00 82.62 413 GLY A N 1
ATOM 3142 C CA . GLY A 1 413 ? -21.573 7.593 30.739 1.00 82.62 413 GLY A CA 1
ATOM 3143 C C . GLY A 1 413 ? -20.940 6.213 30.457 1.00 82.62 413 GLY A C 1
ATOM 3144 O O . GLY A 1 413 ? -20.468 5.537 31.373 1.00 82.62 413 GLY A O 1
ATOM 3145 N N . VAL A 1 414 ? -20.890 5.804 29.189 1.00 91.12 414 VAL A N 1
ATOM 3146 C CA . VAL A 1 414 ? -20.292 4.558 28.698 1.00 91.12 414 VAL A CA 1
ATOM 3147 C C . VAL A 1 414 ? -19.342 4.851 27.541 1.00 91.12 414 VAL A C 1
ATOM 3149 O O . VAL A 1 414 ? -19.503 5.832 26.818 1.00 91.12 414 VAL A O 1
ATOM 3152 N N . ALA A 1 415 ? -18.378 3.964 27.333 1.00 94.00 415 ALA A N 1
ATOM 3153 C CA . ALA A 1 415 ? -17.468 3.980 26.197 1.00 94.00 415 ALA A CA 1
ATOM 3154 C C . ALA A 1 415 ? -17.604 2.698 25.372 1.00 94.00 415 ALA A C 1
ATOM 3156 O O . ALA A 1 415 ? -18.069 1.669 25.860 1.00 94.00 415 ALA A O 1
ATOM 3157 N N . LEU A 1 416 ? -17.164 2.738 24.118 1.00 95.94 416 LEU A N 1
ATOM 3158 C CA . LEU A 1 416 ? -17.099 1.564 23.257 1.00 95.94 416 LEU A CA 1
ATOM 3159 C C . LEU A 1 416 ? -15.688 0.976 23.285 1.00 95.94 416 LEU A C 1
ATOM 3161 O O . LEU A 1 416 ? -14.741 1.586 22.790 1.00 95.94 416 LEU A O 1
ATOM 3165 N N . ALA A 1 417 ? -15.551 -0.227 23.832 1.00 96.38 417 ALA A N 1
ATOM 3166 C CA . ALA A 1 417 ? -14.329 -1.008 23.735 1.00 96.38 417 ALA A CA 1
ATOM 3167 C C . ALA A 1 417 ? -14.324 -1.767 22.401 1.00 96.38 417 ALA A C 1
ATOM 3169 O O . ALA A 1 417 ? -15.268 -2.504 22.105 1.00 96.38 417 ALA A O 1
ATOM 3170 N N . VAL A 1 418 ? -13.263 -1.589 21.610 1.00 97.12 418 VAL A N 1
ATOM 3171 C CA . VAL A 1 418 ? -13.078 -2.251 20.311 1.00 97.12 418 VAL A CA 1
ATOM 3172 C C . VAL A 1 418 ? -11.722 -2.944 20.227 1.00 97.12 418 VAL A C 1
ATOM 3174 O O . VAL A 1 418 ? -10.704 -2.427 20.689 1.00 97.12 418 VAL A O 1
ATOM 3177 N N . GLY A 1 419 ? -11.703 -4.133 19.639 1.00 96.00 419 GLY A N 1
ATOM 3178 C CA . GLY A 1 419 ? -10.505 -4.907 19.357 1.00 96.00 419 GLY A CA 1
ATOM 3179 C C . GLY A 1 419 ? -9.851 -4.504 18.039 1.00 96.00 419 GLY A C 1
ATOM 3180 O O . GLY A 1 419 ? -10.483 -3.943 17.144 1.00 96.00 419 GLY A O 1
ATOM 3181 N N . ALA A 1 420 ? -8.569 -4.825 17.907 1.00 91.81 420 ALA A N 1
ATOM 3182 C CA . ALA A 1 420 ? -7.738 -4.539 16.743 1.00 91.81 420 ALA A CA 1
ATOM 3183 C C . ALA A 1 420 ? -8.280 -5.065 15.412 1.00 91.81 420 ALA A C 1
ATOM 3185 O O . ALA A 1 420 ? -7.905 -4.548 14.361 1.00 91.81 420 ALA A O 1
ATOM 3186 N N . GLY A 1 421 ? -9.092 -6.121 15.448 1.00 94.94 421 GLY A N 1
ATOM 3187 C CA . GLY A 1 421 ? -9.710 -6.765 14.294 1.00 94.94 421 GLY A CA 1
ATOM 3188 C C . GLY A 1 421 ? -11.072 -6.201 13.911 1.00 94.94 421 GLY A C 1
ATOM 3189 O O . GLY A 1 421 ? -11.576 -6.560 12.848 1.00 94.94 421 GLY A O 1
ATOM 3190 N N . ALA A 1 422 ? -11.660 -5.333 14.740 1.00 97.25 422 ALA A N 1
ATOM 3191 C CA . ALA A 1 422 ? -13.019 -4.848 14.544 1.00 97.25 422 ALA A CA 1
ATOM 3192 C C . ALA A 1 422 ? -13.164 -4.062 13.232 1.00 97.25 422 ALA A C 1
ATOM 3194 O O . ALA A 1 422 ? -12.284 -3.283 12.837 1.00 97.25 422 ALA A O 1
ATOM 3195 N N . LEU A 1 423 ? -14.301 -4.261 12.569 1.00 96.75 423 LEU A N 1
ATOM 3196 C CA . LEU A 1 423 ? -14.720 -3.514 11.384 1.00 96.75 423 LEU A CA 1
ATOM 3197 C C . LEU A 1 423 ? -15.869 -2.559 11.733 1.00 96.75 423 LEU A C 1
ATOM 3199 O O . LEU A 1 423 ? -16.652 -2.822 12.646 1.00 96.75 423 LEU A O 1
ATOM 3203 N N . TRP A 1 424 ? -16.020 -1.457 10.995 1.00 96.19 424 TRP A N 1
ATOM 3204 C CA . TRP A 1 424 ? -17.073 -0.472 11.286 1.00 96.19 424 TRP A CA 1
ATOM 3205 C C . TRP A 1 424 ? -18.490 -1.051 11.201 1.00 96.19 424 TRP A C 1
ATOM 3207 O O . TRP A 1 424 ? -19.350 -0.672 11.993 1.00 96.19 424 TRP A O 1
ATOM 3217 N N . GLY A 1 425 ? -18.730 -2.025 10.318 1.00 94.69 425 GLY A N 1
ATOM 3218 C CA . GLY A 1 425 ? -20.007 -2.742 10.270 1.00 94.69 425 GLY A CA 1
ATOM 3219 C C . GLY A 1 425 ? -20.348 -3.464 11.579 1.00 94.69 425 GLY A C 1
ATOM 3220 O O . GLY A 1 425 ? -21.502 -3.455 12.002 1.00 94.69 425 GLY A O 1
ATOM 3221 N N . GLU A 1 426 ? -19.346 -4.036 12.251 1.00 94.75 426 GLU A N 1
ATOM 3222 C CA . GLU A 1 426 ? -19.505 -4.740 13.531 1.00 94.75 426 GLU A CA 1
ATOM 3223 C C . GLU A 1 426 ? -19.787 -3.750 14.665 1.00 94.75 426 GLU A C 1
ATOM 3225 O O . GLU A 1 426 ? -20.688 -3.978 15.470 1.00 94.75 426 GLU A O 1
ATOM 3230 N N . VAL A 1 427 ? -19.101 -2.601 14.663 1.00 95.94 427 VAL A N 1
ATOM 3231 C CA . VAL A 1 427 ? -19.376 -1.482 15.580 1.00 95.94 427 VAL A CA 1
ATOM 3232 C C . VAL A 1 427 ? -20.822 -1.011 15.466 1.00 95.94 427 VAL A C 1
ATOM 3234 O O . VAL A 1 427 ? -21.524 -0.918 16.472 1.00 95.94 427 VAL A O 1
ATOM 3237 N N . TYR A 1 428 ? -21.302 -0.757 14.250 1.00 93.69 428 TYR A N 1
ATOM 3238 C CA . TYR A 1 428 ? -22.679 -0.305 14.047 1.00 93.69 428 TYR A CA 1
ATOM 3239 C C . TYR A 1 428 ? -23.709 -1.381 14.383 1.00 93.69 428 TYR A C 1
ATOM 3241 O O . TYR A 1 428 ? -24.788 -1.060 14.879 1.00 93.69 428 TYR A O 1
ATOM 3249 N N . SER A 1 429 ? -23.384 -2.656 14.161 1.00 94.31 429 SER A N 1
ATOM 3250 C CA . SER A 1 429 ? -24.238 -3.760 14.599 1.00 94.31 429 SER A CA 1
ATOM 3251 C C . SER A 1 429 ? -24.337 -3.826 16.124 1.00 94.31 429 SER A C 1
ATOM 3253 O O . SER A 1 429 ? -25.434 -4.007 16.642 1.00 94.31 429 SER A O 1
ATOM 3255 N N . ALA A 1 430 ? -23.224 -3.643 16.839 1.00 93.75 430 ALA A N 1
ATOM 3256 C CA . ALA A 1 430 ? -23.184 -3.689 18.301 1.00 93.75 430 ALA A CA 1
ATOM 3257 C C . ALA A 1 430 ? -23.899 -2.501 18.969 1.00 93.75 430 ALA A C 1
ATOM 3259 O O . ALA A 1 430 ? -24.418 -2.641 20.072 1.00 93.75 430 ALA A O 1
ATOM 3260 N N . LEU A 1 431 ? -23.938 -1.338 18.311 1.00 93.06 431 LEU A N 1
ATOM 3261 C CA . LEU A 1 431 ? -24.626 -0.142 18.812 1.00 93.06 431 LEU A CA 1
ATOM 3262 C C . LEU A 1 431 ? -26.103 -0.064 18.397 1.00 93.06 431 LEU A C 1
ATOM 3264 O O . LEU A 1 431 ? -26.842 0.795 18.887 1.00 93.06 431 LEU A O 1
ATOM 3268 N N . ARG A 1 432 ? -26.568 -0.944 17.506 1.00 91.62 432 ARG A N 1
ATOM 3269 C CA . ARG A 1 432 ? -27.948 -0.924 17.012 1.00 91.62 432 ARG A CA 1
ATOM 3270 C C . ARG A 1 432 ? -28.942 -1.064 18.168 1.00 91.62 432 ARG A C 1
ATOM 3272 O O . ARG A 1 432 ? -28.835 -1.971 18.982 1.00 91.62 432 ARG A O 1
ATOM 3279 N N . GLY A 1 433 ? -29.929 -0.169 18.216 1.00 89.50 433 GLY A N 1
ATOM 3280 C CA . GLY A 1 433 ? -30.985 -0.186 19.236 1.00 89.50 433 GLY A CA 1
ATOM 3281 C C . GLY A 1 433 ? -30.577 0.382 20.599 1.00 89.50 433 GLY A C 1
ATOM 3282 O O . GLY A 1 433 ? -31.435 0.540 21.456 1.00 89.50 433 GLY A O 1
ATOM 3283 N N . THR A 1 434 ? -29.307 0.750 20.796 1.00 91.38 434 THR A N 1
ATOM 3284 C CA . THR A 1 434 ? -28.833 1.342 22.063 1.00 91.38 434 THR A CA 1
ATOM 3285 C C . THR A 1 434 ? -29.153 2.831 22.194 1.00 91.38 434 THR A C 1
ATOM 3287 O O . THR A 1 434 ? -28.996 3.404 23.266 1.00 91.38 434 THR A O 1
ATOM 3290 N N . GLY A 1 435 ? -29.554 3.478 21.094 1.00 90.50 435 GLY A N 1
ATOM 3291 C CA . GLY A 1 435 ? -29.670 4.934 21.030 1.00 90.50 435 GLY A CA 1
ATOM 3292 C C . GLY A 1 435 ? -28.316 5.647 21.039 1.00 90.50 435 GLY A C 1
ATOM 3293 O O . GLY A 1 435 ? -28.277 6.843 21.297 1.00 90.50 435 GLY A O 1
ATOM 3294 N N . LEU A 1 436 ? -27.211 4.943 20.763 1.00 92.06 436 LEU A N 1
ATOM 3295 C CA . LEU A 1 436 ? -25.858 5.498 20.713 1.00 92.06 436 LEU A CA 1
ATOM 3296 C C . LEU A 1 436 ? -25.218 5.307 19.335 1.00 92.06 436 LEU A C 1
ATOM 3298 O O . LEU A 1 436 ? -25.551 4.379 18.596 1.00 92.06 436 LEU A O 1
ATOM 3302 N N . TYR A 1 437 ? -24.250 6.160 19.004 1.00 90.81 437 TYR A N 1
ATOM 3303 C CA . TYR A 1 437 ? -23.404 6.011 17.822 1.00 90.81 437 TYR A CA 1
ATOM 3304 C C . TYR A 1 437 ? -21.934 6.341 18.115 1.00 90.81 437 TYR A C 1
ATOM 3306 O O . TYR A 1 437 ? -21.611 7.063 19.059 1.00 90.81 437 TYR A O 1
ATOM 3314 N N . ALA A 1 438 ? -21.038 5.816 17.277 1.00 92.81 438 ALA A N 1
ATOM 3315 C CA . ALA A 1 438 ? -19.608 6.115 17.289 1.00 92.81 438 ALA A CA 1
ATOM 3316 C C . ALA A 1 438 ? -19.208 6.893 16.024 1.00 92.81 438 ALA A C 1
ATOM 3318 O O . ALA A 1 438 ? -19.742 6.652 14.938 1.00 92.81 438 ALA A O 1
ATOM 3319 N N . VAL A 1 439 ? -18.244 7.809 16.149 1.00 93.44 439 VAL A N 1
ATOM 3320 C CA . VAL A 1 439 ? -17.692 8.570 15.016 1.00 93.44 439 VAL A CA 1
ATOM 3321 C C . VAL A 1 439 ? -16.744 7.659 14.233 1.00 93.44 439 VAL A C 1
ATOM 3323 O O . VAL A 1 439 ? -15.692 7.284 14.740 1.00 93.44 439 VAL A O 1
ATOM 3326 N N . GLY A 1 440 ? -17.118 7.282 13.006 1.00 92.56 440 GLY A N 1
ATOM 3327 C CA . GLY A 1 440 ? -16.410 6.242 12.259 1.00 92.56 440 GLY A CA 1
ATOM 3328 C C . GLY A 1 440 ? -16.611 6.245 10.748 1.00 92.56 440 GLY A C 1
ATOM 3329 O O . GLY A 1 440 ? -17.211 7.156 10.185 1.00 92.56 440 GLY A O 1
ATOM 3330 N N . GLY A 1 441 ? -16.082 5.216 10.083 1.00 91.50 441 GLY A N 1
ATOM 3331 C CA . GLY A 1 441 ? -16.111 5.093 8.626 1.00 91.50 441 GLY A CA 1
ATOM 3332 C C . GLY A 1 441 ? -17.460 4.632 8.074 1.00 91.50 441 GLY A C 1
ATOM 3333 O O . GLY A 1 441 ? -18.045 3.673 8.562 1.00 91.50 441 GLY A O 1
ATOM 3334 N N . GLY A 1 442 ? -17.913 5.249 6.979 1.00 89.56 442 GLY A N 1
ATOM 3335 C CA . GLY A 1 442 ? -19.192 4.901 6.342 1.00 89.56 442 GLY A CA 1
ATOM 3336 C C . GLY A 1 442 ? -19.224 3.551 5.608 1.00 89.56 442 GLY A C 1
ATOM 3337 O O . GLY A 1 442 ? -20.301 3.025 5.353 1.00 89.56 442 GLY A O 1
ATOM 3338 N N . CYS A 1 443 ? -18.067 2.978 5.258 1.00 90.44 443 CYS A N 1
ATOM 3339 C CA . CYS A 1 443 ? -17.980 1.670 4.600 1.00 90.44 443 CYS A CA 1
ATOM 3340 C C . CYS A 1 443 ? -17.842 0.547 5.649 1.00 90.44 443 CYS A C 1
ATOM 3342 O O . CYS A 1 443 ? -16.832 0.531 6.357 1.00 90.44 443 CYS A O 1
ATOM 3344 N N . PRO A 1 444 ? -18.766 -0.435 5.718 1.00 90.94 444 PRO A N 1
ATOM 3345 C CA . PRO A 1 444 ? -18.767 -1.462 6.768 1.00 90.94 444 PRO A CA 1
ATOM 3346 C C . PRO A 1 444 ? -17.489 -2.307 6.868 1.00 90.94 444 PRO A C 1
ATOM 3348 O O . PRO A 1 444 ? -17.127 -2.727 7.963 1.00 90.94 444 PRO A O 1
ATOM 3351 N N . GLY A 1 445 ? -16.805 -2.547 5.742 1.00 89.94 445 GLY A N 1
ATOM 3352 C CA . GLY A 1 445 ? -15.569 -3.338 5.684 1.00 89.94 445 GLY A CA 1
ATOM 3353 C C . GLY A 1 445 ? -14.309 -2.598 6.143 1.00 89.94 445 GLY A C 1
ATOM 3354 O O . GLY A 1 445 ? -13.256 -3.214 6.308 1.00 89.94 445 GLY A O 1
ATOM 3355 N N . VAL A 1 446 ? -14.382 -1.281 6.368 1.00 94.75 446 VAL A N 1
ATOM 3356 C CA . VAL A 1 446 ? -13.227 -0.510 6.834 1.00 94.75 446 VAL A CA 1
ATOM 3357 C C . VAL A 1 446 ? -12.893 -0.917 8.265 1.00 94.75 446 VAL A C 1
ATOM 3359 O O . VAL A 1 446 ? -13.753 -0.963 9.143 1.00 94.75 446 VAL A O 1
ATOM 3362 N N . GLY A 1 447 ? -11.612 -1.185 8.495 1.00 95.38 447 GLY A N 1
ATOM 3363 C CA . GLY A 1 447 ? -11.097 -1.518 9.811 1.00 95.38 447 GLY A CA 1
ATOM 3364 C C . GLY A 1 447 ? -11.078 -0.317 10.757 1.00 95.38 447 GLY A C 1
ATOM 3365 O O . GLY A 1 447 ? -10.626 0.764 10.367 1.00 95.38 447 GLY A O 1
ATOM 3366 N N . VAL A 1 448 ? -11.540 -0.509 11.995 1.00 95.50 448 VAL A N 1
ATOM 3367 C CA . VAL A 1 448 ? -11.654 0.560 12.999 1.00 95.50 448 VAL A CA 1
ATOM 3368 C C . VAL A 1 448 ? -10.284 1.150 13.323 1.00 95.50 448 VAL A C 1
ATOM 3370 O O . VAL A 1 448 ? -10.079 2.351 13.146 1.00 95.50 448 VAL A O 1
ATOM 3373 N N . ALA A 1 449 ? -9.320 0.310 13.713 1.00 92.12 449 ALA A N 1
ATOM 3374 C CA . ALA A 1 449 ? -7.983 0.765 14.091 1.00 92.12 449 ALA A CA 1
ATOM 3375 C C . ALA A 1 449 ? -7.270 1.462 12.923 1.00 92.12 449 ALA A C 1
ATOM 3377 O O . ALA A 1 449 ? -6.687 2.529 13.093 1.00 92.12 449 ALA A O 1
ATOM 3378 N N . GLY A 1 450 ? -7.380 0.905 11.713 1.00 90.50 450 GLY A N 1
ATOM 3379 C CA . GLY A 1 450 ? -6.764 1.493 10.522 1.00 90.50 450 GLY A CA 1
ATOM 3380 C C . GLY A 1 450 ? -7.278 2.902 10.205 1.00 90.50 450 GLY A C 1
ATOM 3381 O O . GLY A 1 450 ? -6.487 3.768 9.838 1.00 90.50 450 GLY A O 1
ATOM 3382 N N . LEU A 1 451 ? -8.581 3.150 10.369 1.00 92.12 451 LEU A N 1
ATOM 3383 C CA . LEU A 1 451 ? -9.178 4.467 10.134 1.00 92.12 451 LEU A CA 1
ATOM 3384 C C . LEU A 1 451 ? -8.827 5.460 11.250 1.00 92.12 451 LEU A C 1
ATOM 3386 O O . LEU A 1 451 ? -8.372 6.564 10.961 1.00 92.12 451 LEU A O 1
ATOM 3390 N N . VAL A 1 452 ? -8.992 5.049 12.509 1.00 91.56 452 VAL A N 1
ATOM 3391 C CA . VAL A 1 452 ? -8.780 5.891 13.698 1.00 91.56 452 VAL A CA 1
ATOM 3392 C C . VAL A 1 452 ? -7.328 6.365 13.809 1.00 91.56 452 VAL A C 1
ATOM 3394 O O . VAL A 1 452 ? -7.077 7.539 14.068 1.00 91.56 452 VAL A O 1
ATOM 3397 N N . LEU A 1 453 ? -6.352 5.491 13.546 1.00 88.50 453 LEU A N 1
ATOM 3398 C CA . LEU A 1 453 ? -4.931 5.859 13.608 1.00 88.50 453 LEU A CA 1
ATOM 3399 C C . LEU A 1 453 ? -4.526 6.917 12.569 1.00 88.50 453 LEU A C 1
ATOM 3401 O O . LEU A 1 453 ? -3.507 7.581 12.742 1.00 88.50 453 LEU A O 1
ATOM 3405 N N . ASN A 1 454 ? -5.311 7.085 11.503 1.00 87.38 454 ASN A N 1
ATOM 3406 C CA . ASN A 1 454 ? -5.040 8.006 10.397 1.00 87.38 454 ASN A CA 1
ATOM 3407 C C . ASN A 1 454 ? -5.999 9.213 10.389 1.00 87.38 454 ASN A C 1
ATOM 3409 O O . ASN A 1 454 ? -6.195 9.846 9.353 1.00 87.38 454 ASN A O 1
ATOM 3413 N N . GLY A 1 455 ? -6.624 9.521 11.529 1.00 89.62 455 GLY A N 1
ATOM 3414 C CA . GLY A 1 455 ? -7.630 10.576 11.652 1.00 89.62 455 GLY A CA 1
ATOM 3415 C C . GLY A 1 455 ? -9.034 10.008 11.482 1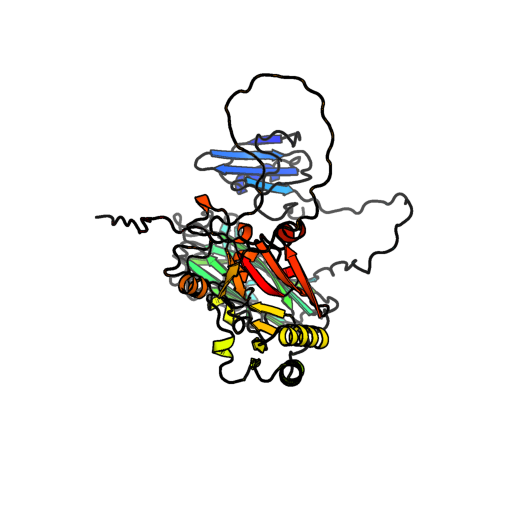.00 89.62 455 GLY A C 1
ATOM 3416 O O . GLY A 1 455 ? -9.714 9.695 12.455 1.00 89.62 455 GLY A O 1
ATOM 3417 N N . GLY A 1 456 ? -9.446 9.826 10.228 1.00 90.19 456 GLY A N 1
ATOM 3418 C CA . GLY A 1 456 ? -10.707 9.170 9.890 1.00 90.19 456 GLY A CA 1
ATOM 3419 C C . GLY A 1 456 ? -11.906 10.116 9.857 1.00 90.19 456 GLY A C 1
ATOM 3420 O O . GLY A 1 456 ? -12.465 10.485 10.888 1.00 90.19 456 GLY A O 1
ATOM 3421 N N . ILE A 1 457 ? -12.325 10.471 8.642 1.00 91.12 457 ILE A N 1
ATOM 3422 C CA . ILE A 1 457 ? -13.514 11.293 8.400 1.00 91.12 457 ILE A CA 1
ATOM 3423 C C . ILE A 1 457 ? -14.774 10.427 8.517 1.00 91.12 457 ILE A C 1
ATOM 3425 O O . ILE A 1 457 ? -14.842 9.323 7.973 1.00 91.12 457 ILE A O 1
ATOM 3429 N N . SER A 1 458 ? -15.771 10.969 9.206 1.00 90.44 458 SER A N 1
ATOM 3430 C CA . SER A 1 458 ? -17.090 10.394 9.459 1.00 90.44 458 SER A CA 1
ATOM 3431 C C . SER A 1 458 ? -18.188 11.325 8.944 1.00 90.44 458 SER A C 1
ATOM 3433 O O . SER A 1 458 ? -17.994 12.537 8.829 1.00 90.44 458 SER A O 1
ATOM 3435 N N . TRP A 1 459 ? -19.388 10.783 8.727 1.00 87.69 459 TRP A N 1
ATOM 3436 C CA . TRP A 1 459 ? -20.604 11.575 8.501 1.00 87.69 459 TRP A CA 1
ATOM 3437 C C . TRP A 1 459 ? -20.863 12.587 9.624 1.00 87.69 459 TRP A C 1
ATOM 3439 O O . TRP A 1 459 ? -21.368 13.679 9.379 1.00 87.69 459 TRP A O 1
ATOM 3449 N N . SER A 1 460 ? -20.461 12.253 10.851 1.00 87.38 460 SER A N 1
ATOM 3450 C CA . SER A 1 460 ? -20.613 13.120 12.021 1.00 87.38 460 SER A CA 1
ATOM 3451 C C . SER A 1 460 ? -19.422 14.051 12.252 1.00 87.38 460 SER A C 1
ATOM 3453 O O . SER A 1 460 ? -19.431 14.791 13.235 1.00 87.38 460 SER A O 1
ATOM 3455 N N . SER A 1 461 ? -18.402 14.051 11.382 1.00 90.25 461 SER A N 1
ATOM 3456 C CA . SER A 1 461 ? -17.172 14.808 11.647 1.00 90.25 461 SER A CA 1
ATOM 3457 C C . SER A 1 461 ? -17.358 16.316 11.694 1.00 90.25 461 SER A C 1
ATOM 3459 O O . SER A 1 461 ? -16.614 16.992 12.392 1.00 90.25 461 SER A O 1
ATOM 3461 N N . ARG A 1 462 ? -18.394 16.846 11.035 1.00 89.31 462 ARG A N 1
ATOM 3462 C CA . ARG A 1 462 ? -18.746 18.271 11.128 1.00 89.31 462 ARG A CA 1
ATOM 3463 C C . ARG A 1 462 ? -19.170 18.706 12.532 1.00 89.31 462 ARG A C 1
ATOM 3465 O O . ARG A 1 462 ? -19.048 19.881 12.841 1.00 89.31 462 ARG A O 1
ATOM 3472 N N . HIS A 1 463 ? -19.696 17.784 13.339 1.00 85.44 463 HIS A N 1
ATOM 3473 C CA . HIS A 1 463 ? -20.217 18.073 14.681 1.00 85.44 463 HIS A CA 1
ATOM 3474 C C . HIS A 1 463 ? -19.349 17.484 15.798 1.00 85.44 463 HIS A C 1
ATOM 3476 O O . HIS A 1 463 ? -19.304 18.018 16.898 1.00 85.44 463 HIS A O 1
ATOM 3482 N N . ARG A 1 464 ? -18.669 16.361 15.538 1.00 88.44 464 ARG A N 1
ATOM 3483 C CA . ARG A 1 464 ? -17.926 15.599 16.557 1.00 88.44 464 ARG A CA 1
ATOM 3484 C C . ARG A 1 464 ? -16.438 15.411 16.247 1.00 88.44 464 ARG A C 1
ATOM 3486 O O . ARG A 1 464 ? -15.772 14.698 16.988 1.00 88.44 464 ARG A O 1
ATOM 3493 N N . GLY A 1 465 ? -15.935 16.013 15.170 1.00 90.50 465 GLY A N 1
ATOM 3494 C CA . GLY A 1 465 ? -14.530 15.904 14.787 1.00 90.50 465 GLY A CA 1
ATOM 3495 C C . GLY A 1 465 ? -14.154 14.576 14.119 1.00 90.50 465 GLY A C 1
ATOM 3496 O O . GLY A 1 465 ? -14.998 13.817 13.630 1.00 90.50 465 GLY A O 1
ATOM 3497 N N . LEU A 1 466 ? -12.861 14.294 14.025 1.00 91.94 466 LEU A N 1
ATOM 3498 C CA . LEU A 1 466 ? -12.352 13.061 13.423 1.00 91.94 466 LEU A CA 1
ATOM 3499 C C . LEU A 1 466 ? -12.589 11.854 14.342 1.00 91.94 466 LEU A C 1
ATOM 3501 O O . LEU A 1 466 ? -12.658 11.973 15.564 1.00 91.94 466 LEU A O 1
ATOM 3505 N N . ALA A 1 467 ? -12.654 10.654 13.764 1.00 92.44 467 ALA A N 1
ATOM 3506 C CA . ALA A 1 467 ? -12.764 9.416 14.536 1.00 92.44 467 ALA A CA 1
ATOM 3507 C C . ALA A 1 467 ? -11.600 9.250 15.538 1.00 92.44 467 ALA A C 1
ATOM 3509 O O . ALA A 1 467 ? -11.793 8.734 16.637 1.00 92.44 467 ALA A O 1
ATOM 3510 N N . SER A 1 468 ? -10.405 9.744 15.198 1.00 90.94 468 SER A N 1
ATOM 3511 C CA . SER A 1 468 ? -9.242 9.809 16.090 1.00 90.94 468 SER A CA 1
ATOM 3512 C C . SER A 1 468 ? -9.489 10.615 17.363 1.00 90.94 468 SER A C 1
ATOM 3514 O O . SER A 1 468 ? -8.997 10.252 18.422 1.00 90.94 468 SER A O 1
ATOM 3516 N N . GLU A 1 469 ? -10.280 11.684 17.295 1.00 88.50 469 GLU A N 1
ATOM 3517 C CA . GLU A 1 469 ? -10.568 12.561 18.443 1.00 88.50 469 GLU A CA 1
ATOM 3518 C C . GLU A 1 469 ? -11.581 11.930 19.416 1.00 88.50 469 GLU A C 1
ATOM 3520 O O . GLU A 1 469 ? -11.785 12.393 20.546 1.00 88.50 469 GLU A O 1
ATOM 3525 N N . SER A 1 470 ? -12.195 10.822 18.991 1.00 90.56 470 SER A N 1
ATOM 3526 C CA . SER A 1 470 ? -13.043 9.985 19.832 1.00 90.56 470 SER A CA 1
ATOM 3527 C C . SER A 1 470 ? -12.252 8.955 20.641 1.00 90.56 470 SER A C 1
ATOM 3529 O O . SER A 1 470 ? -12.854 8.258 21.450 1.00 90.56 470 SER A O 1
ATOM 3531 N N . VAL A 1 471 ? -10.933 8.825 20.474 1.00 91.88 471 VAL A N 1
ATOM 3532 C CA . VAL A 1 471 ? -10.148 7.854 21.250 1.00 91.88 471 VAL A CA 1
ATOM 3533 C C . VAL A 1 471 ? -9.965 8.354 22.680 1.00 91.88 471 VAL A C 1
ATOM 3535 O O . VAL A 1 471 ? -9.350 9.387 22.920 1.00 91.88 471 VAL A O 1
ATOM 3538 N N . LEU A 1 472 ? -10.495 7.592 23.632 1.00 91.56 472 LEU A N 1
ATOM 3539 C CA . LEU A 1 472 ? -10.253 7.772 25.062 1.00 91.56 472 LEU A CA 1
ATOM 3540 C C . LEU A 1 472 ? -8.966 7.080 25.485 1.00 91.56 472 LEU A C 1
ATOM 3542 O O . LEU A 1 472 ? -8.258 7.563 26.355 1.00 91.56 472 LEU A O 1
ATOM 3546 N N . GLN A 1 473 ? -8.671 5.937 24.871 1.00 91.94 473 GLN A N 1
ATOM 3547 C CA . GLN A 1 473 ? -7.508 5.151 25.230 1.00 91.94 473 GLN A CA 1
ATOM 3548 C C . GLN A 1 473 ? -7.109 4.198 24.108 1.00 91.94 473 GLN A C 1
ATOM 3550 O O . GLN A 1 473 ? -7.961 3.651 23.403 1.00 91.94 473 GLN A O 1
ATOM 3555 N N . LEU A 1 474 ? -5.814 3.932 24.003 1.00 90.94 474 LEU A N 1
ATOM 3556 C CA . LEU A 1 474 ? -5.226 2.982 23.074 1.00 90.94 474 LEU A CA 1
ATOM 3557 C C . LEU A 1 474 ? -4.331 1.994 23.825 1.00 90.94 474 LEU A C 1
ATOM 3559 O O . LEU A 1 474 ? -3.521 2.381 24.662 1.00 90.94 474 LEU A O 1
ATOM 3563 N N . THR A 1 475 ? -4.462 0.711 23.501 1.00 91.62 475 THR A N 1
ATOM 3564 C CA . THR A 1 475 ? -3.541 -0.341 23.937 1.00 91.62 475 THR A CA 1
ATOM 3565 C C . THR A 1 475 ? -2.664 -0.751 22.763 1.00 91.62 475 THR A C 1
ATOM 3567 O O . THR A 1 475 ? -3.173 -1.200 21.734 1.00 91.62 475 THR A O 1
ATOM 3570 N N . LEU A 1 476 ? -1.352 -0.628 22.933 1.00 90.06 476 LEU A N 1
ATOM 3571 C CA . LEU A 1 476 ? -0.329 -0.942 21.946 1.00 90.06 476 LEU A CA 1
ATOM 3572 C C . LEU A 1 476 ? 0.524 -2.119 22.425 1.00 90.06 476 LEU A C 1
ATOM 3574 O O . LEU A 1 476 ? 1.004 -2.125 23.556 1.00 90.06 476 LEU A O 1
ATOM 3578 N N . LEU A 1 477 ? 0.765 -3.088 21.550 1.00 91.31 477 LEU A N 1
ATOM 3579 C CA . LEU A 1 477 ? 1.745 -4.147 21.759 1.00 91.31 477 LEU A CA 1
ATOM 3580 C C . LEU A 1 477 ? 3.055 -3.711 21.113 1.00 91.31 477 LEU A C 1
ATOM 3582 O O . LEU A 1 477 ? 3.132 -3.477 19.902 1.00 91.31 477 LEU A O 1
ATOM 3586 N N . THR A 1 478 ? 4.081 -3.561 21.940 1.00 86.75 478 THR A N 1
ATOM 3587 C CA . THR A 1 478 ? 5.395 -3.088 21.508 1.00 86.75 478 THR A CA 1
ATOM 3588 C C . THR A 1 478 ? 6.249 -4.248 20.986 1.00 86.75 478 THR A C 1
ATOM 3590 O O . THR A 1 478 ? 6.122 -5.377 21.473 1.00 86.75 478 THR A O 1
ATOM 3593 N N . PRO A 1 479 ? 7.198 -3.991 20.067 1.00 79.25 479 PRO A N 1
ATOM 3594 C CA . PRO A 1 479 ? 8.132 -5.016 19.592 1.00 79.25 479 PRO A CA 1
ATOM 3595 C C . PRO A 1 479 ? 9.029 -5.618 20.686 1.00 79.25 479 PRO A C 1
ATOM 3597 O O . PRO A 1 479 ? 9.621 -6.669 20.476 1.00 79.25 479 PRO A O 1
ATOM 3600 N N . ARG A 1 480 ? 9.147 -4.961 21.850 1.00 77.25 480 ARG A N 1
ATOM 3601 C CA . ARG A 1 480 ? 9.964 -5.417 22.988 1.00 77.25 480 ARG A CA 1
ATOM 3602 C C . ARG A 1 480 ? 9.232 -6.392 23.923 1.00 77.25 480 ARG A C 1
ATOM 3604 O O . ARG A 1 480 ? 9.765 -6.708 24.979 1.00 77.25 480 ARG A O 1
ATOM 3611 N N . GLY A 1 481 ? 8.027 -6.845 23.566 1.00 76.38 481 GLY A N 1
ATOM 3612 C CA . GLY A 1 481 ? 7.255 -7.793 24.383 1.00 76.38 481 GLY A CA 1
ATOM 3613 C C . GLY A 1 481 ? 6.391 -7.147 25.471 1.00 76.38 481 GLY A C 1
ATOM 3614 O O . GLY A 1 481 ? 5.888 -7.851 26.335 1.00 76.38 481 GLY A O 1
ATOM 3615 N N . GLY A 1 482 ? 6.236 -5.818 25.458 1.00 84.31 482 GLY A N 1
ATOM 3616 C CA . GLY A 1 482 ? 5.447 -5.081 26.450 1.00 84.31 482 GLY A CA 1
ATOM 3617 C C . GLY A 1 482 ? 4.133 -4.537 25.896 1.00 84.31 482 GLY A C 1
ATOM 3618 O O . GLY A 1 482 ? 4.022 -4.261 24.696 1.00 84.31 482 GLY A O 1
ATOM 3619 N N . GLU A 1 483 ? 3.163 -4.338 26.785 1.00 90.56 483 GLU A N 1
ATOM 3620 C CA . GLU A 1 483 ? 1.908 -3.632 26.525 1.00 90.56 483 GLU A CA 1
ATOM 3621 C C . GLU A 1 483 ? 2.009 -2.191 27.027 1.00 90.56 483 GLU A C 1
ATOM 3623 O O . GLU A 1 483 ? 2.390 -1.946 28.169 1.00 90.56 483 GLU A O 1
ATOM 3628 N N . MET A 1 484 ? 1.651 -1.236 26.174 1.00 87.56 484 MET A N 1
ATOM 3629 C CA . MET A 1 484 ? 1.558 0.173 26.530 1.00 87.56 484 MET A CA 1
ATOM 3630 C C . MET A 1 484 ? 0.102 0.610 26.425 1.00 87.56 484 MET A C 1
ATOM 3632 O O . MET A 1 484 ? -0.518 0.493 25.367 1.00 87.56 484 MET A O 1
ATOM 3636 N N . ARG A 1 485 ? -0.445 1.117 27.528 1.00 89.12 485 ARG A N 1
ATOM 3637 C CA . ARG A 1 485 ? -1.790 1.687 27.592 1.00 89.12 485 ARG A CA 1
ATOM 3638 C C . ARG A 1 485 ? -1.652 3.200 27.665 1.00 89.12 485 ARG A C 1
ATOM 3640 O O . ARG A 1 485 ? -1.054 3.707 28.604 1.00 89.12 485 ARG A O 1
ATOM 3647 N N . VAL A 1 486 ? -2.173 3.890 26.660 1.00 86.31 486 VAL A N 1
ATOM 3648 C CA . VAL A 1 486 ? -2.063 5.344 26.520 1.00 86.31 486 VAL A CA 1
ATOM 3649 C C . VAL A 1 486 ? -3.458 5.927 26.614 1.00 86.31 486 VAL A C 1
ATOM 3651 O O . VAL A 1 486 ? -4.313 5.617 25.782 1.00 86.31 486 VAL A O 1
ATOM 3654 N N . ASP A 1 487 ? -3.697 6.714 27.654 1.00 87.06 487 ASP A N 1
ATOM 3655 C CA . ASP A 1 487 ? -4.964 7.405 27.869 1.00 87.06 487 ASP A CA 1
ATOM 3656 C C . ASP A 1 487 ? -4.974 8.768 27.165 1.00 87.06 487 ASP A C 1
ATOM 3658 O O . ASP A 1 487 ? -3.928 9.342 26.880 1.00 87.06 487 ASP A O 1
ATOM 3662 N N . SER A 1 488 ? -6.162 9.301 26.901 1.00 79.81 488 SER A N 1
ATOM 3663 C CA . SER A 1 488 ? -6.377 10.630 26.323 1.00 79.81 488 SER A CA 1
ATOM 3664 C C . SER A 1 488 ? -5.759 11.784 27.108 1.00 79.81 488 SER A C 1
ATOM 3666 O O . SER A 1 488 ? -5.485 12.826 26.515 1.00 79.81 488 SER A O 1
ATOM 3668 N N . LYS A 1 489 ? -5.501 11.601 28.407 1.00 76.94 489 LYS A N 1
ATOM 3669 C CA . LYS A 1 489 ? -4.768 12.570 29.232 1.00 76.94 489 LYS A CA 1
ATOM 3670 C C . LYS A 1 489 ? -3.261 12.575 28.965 1.00 76.94 489 LYS A C 1
ATOM 3672 O O . LYS A 1 489 ? -2.592 13.557 29.270 1.00 76.94 489 LYS A O 1
ATOM 3677 N N . ASP A 1 490 ? -2.719 11.495 28.407 1.00 74.44 490 ASP A N 1
ATOM 3678 C CA . ASP A 1 490 ? -1.313 11.423 28.034 1.00 74.44 490 ASP A CA 1
ATOM 3679 C C . ASP A 1 490 ? -1.110 12.124 26.685 1.00 74.44 490 ASP A C 1
ATOM 3681 O O . ASP A 1 490 ? -1.635 11.706 25.647 1.00 74.44 490 ASP A O 1
ATOM 3685 N N . GLY A 1 491 ? -0.293 13.181 26.677 1.00 72.88 491 GLY A N 1
ATOM 3686 C CA . GLY A 1 491 ? 0.077 13.900 25.457 1.00 72.88 491 GLY A CA 1
ATOM 3687 C C . GLY A 1 491 ? 0.688 12.998 24.372 1.00 72.88 491 GLY A C 1
ATOM 3688 O O . GLY A 1 491 ? 0.653 13.355 23.191 1.00 72.88 491 GLY A O 1
ATOM 3689 N N . ALA A 1 492 ? 1.196 11.811 24.728 1.00 73.69 492 ALA A N 1
ATOM 3690 C CA . ALA A 1 492 ? 1.661 10.795 23.791 1.00 73.69 492 ALA A CA 1
ATOM 3691 C C . ALA A 1 492 ? 0.547 10.237 22.889 1.00 73.69 492 ALA A C 1
ATOM 3693 O O . ALA A 1 492 ? 0.845 9.842 21.759 1.00 73.69 492 ALA A O 1
ATOM 3694 N N . LEU A 1 493 ? -0.724 10.241 23.319 1.00 77.62 493 LEU A N 1
ATOM 3695 C CA . LEU A 1 493 ? -1.824 9.710 22.507 1.00 77.62 493 LEU A CA 1
ATOM 3696 C C . LEU A 1 493 ? -1.979 10.491 21.199 1.00 77.62 493 LEU A C 1
ATOM 3698 O O . LEU A 1 493 ? -2.119 9.890 20.136 1.00 77.62 493 LEU A O 1
ATOM 3702 N N . SER A 1 494 ? -1.873 11.821 21.254 1.00 71.50 494 SER A N 1
ATOM 3703 C CA . SER A 1 494 ? -1.963 12.673 20.060 1.00 71.50 494 SER A CA 1
ATOM 3704 C C . SER A 1 494 ? -0.859 12.381 19.035 1.00 71.50 494 SER A C 1
ATOM 3706 O O . SER A 1 494 ? -1.092 12.512 17.839 1.00 71.50 494 SER A O 1
ATOM 3708 N N . ARG A 1 495 ? 0.315 11.911 19.486 1.00 72.12 495 ARG A N 1
ATOM 3709 C CA . ARG A 1 495 ? 1.448 11.518 18.626 1.00 72.12 495 ARG A CA 1
ATOM 3710 C C . ARG A 1 495 ? 1.255 10.143 17.983 1.00 72.12 495 ARG A C 1
ATOM 3712 O O . ARG A 1 495 ? 1.809 9.878 16.919 1.00 72.12 495 ARG A O 1
ATOM 3719 N N . LEU A 1 496 ? 0.498 9.263 18.638 1.00 75.19 496 LEU A N 1
ATOM 3720 C CA . LEU A 1 496 ? 0.144 7.937 18.126 1.00 75.19 496 LEU A CA 1
ATOM 3721 C C . LEU A 1 496 ? -1.073 7.984 17.190 1.00 75.19 496 LEU A C 1
ATOM 3723 O O . LEU A 1 496 ? -1.276 7.070 16.397 1.00 75.19 496 LEU A O 1
ATOM 3727 N N . LEU A 1 497 ? -1.885 9.033 17.250 1.00 73.62 497 LEU A N 1
ATOM 3728 C CA . LEU A 1 497 ? -3.025 9.247 16.360 1.00 73.62 497 LEU A CA 1
ATOM 3729 C C . LEU A 1 497 ? -2.654 10.222 15.225 1.00 73.62 497 LEU A C 1
ATOM 3731 O O . LEU A 1 497 ? -1.578 10.810 15.220 1.00 73.62 497 LEU A O 1
ATOM 3735 N N . GLY A 1 498 ? -3.511 10.363 14.209 1.00 60.09 498 GLY A N 1
ATOM 3736 C CA . GLY A 1 498 ? -3.318 11.375 13.156 1.00 60.09 498 GLY A CA 1
ATOM 3737 C C . GLY A 1 498 ? -2.242 11.067 12.100 1.00 60.09 498 GLY A C 1
ATOM 3738 O O . GLY A 1 498 ? -1.749 11.986 11.454 1.00 60.09 498 GLY A O 1
ATOM 3739 N N . GLY A 1 499 ? -1.897 9.792 11.887 1.00 58.97 499 GLY A N 1
ATOM 3740 C CA . GLY A 1 499 ? -1.035 9.339 10.781 1.00 58.97 499 GLY A CA 1
ATOM 3741 C C . GLY A 1 499 ? 0.263 8.634 11.195 1.00 58.97 499 GLY A C 1
ATOM 3742 O O . GLY A 1 499 ? 0.944 8.080 10.334 1.00 58.97 499 GLY A O 1
ATOM 3743 N N . GLY A 1 500 ? 0.597 8.610 12.492 1.00 55.28 500 GLY A N 1
ATOM 3744 C CA . GLY A 1 500 ? 1.820 7.981 13.020 1.00 55.28 500 GLY A CA 1
ATOM 3745 C C . GLY A 1 500 ? 1.645 6.598 13.667 1.00 55.28 500 GLY A C 1
ATOM 3746 O O . GLY A 1 500 ? 2.620 5.864 13.808 1.00 55.28 500 GLY A O 1
ATOM 3747 N N . GLY A 1 501 ? 0.426 6.200 14.047 1.00 53.56 501 GLY A N 1
ATOM 3748 C CA . GLY A 1 501 ? 0.210 5.105 15.010 1.00 53.56 501 GLY A CA 1
ATOM 3749 C C . GLY A 1 501 ? 0.690 3.714 14.621 1.00 53.56 501 GLY A C 1
ATOM 3750 O O . GLY A 1 501 ? 1.036 2.920 15.491 1.00 53.56 501 GLY A O 1
ATOM 3751 N N . GLY A 1 502 ? 0.771 3.417 13.323 1.00 60.28 502 GLY A N 1
ATOM 3752 C CA . GLY A 1 502 ? 1.322 2.145 12.843 1.00 60.28 502 GLY A CA 1
ATOM 3753 C C . GLY A 1 502 ? 2.844 2.021 12.994 1.00 60.28 502 GLY A C 1
ATOM 3754 O O . GLY A 1 502 ? 3.380 0.940 12.773 1.00 60.28 502 GLY A O 1
ATOM 3755 N N . LEU A 1 503 ? 3.552 3.104 13.340 1.00 64.12 503 LEU A N 1
ATOM 3756 C CA . LEU A 1 503 ? 5.017 3.141 13.409 1.00 64.12 503 LEU A CA 1
ATOM 3757 C C . LEU A 1 503 ? 5.577 2.702 14.770 1.00 64.12 503 LEU A C 1
ATOM 3759 O O . LEU A 1 503 ? 6.757 2.370 14.859 1.00 64.12 503 LEU A O 1
ATOM 3763 N N . SER A 1 504 ? 4.757 2.695 15.826 1.00 72.31 504 SER A N 1
ATOM 3764 C CA . SER A 1 504 ? 5.217 2.470 17.207 1.00 72.31 504 SER A CA 1
ATOM 3765 C C . SER A 1 504 ? 4.894 1.076 17.762 1.00 72.31 504 SER A C 1
ATOM 3767 O O . SER A 1 504 ? 5.441 0.693 18.796 1.00 72.31 504 SER A O 1
ATOM 3769 N N . GLY A 1 505 ? 4.029 0.302 17.096 1.00 85.44 505 GLY A N 1
ATOM 3770 C CA . GLY A 1 505 ? 3.643 -1.047 17.520 1.00 85.44 505 GLY A CA 1
ATOM 3771 C C . GLY A 1 505 ? 2.342 -1.536 16.879 1.00 85.44 505 GLY A C 1
ATOM 3772 O O . GLY A 1 505 ? 1.844 -0.945 15.921 1.00 85.44 505 GLY A O 1
ATOM 3773 N N . VAL A 1 506 ? 1.777 -2.616 17.425 1.00 91.62 506 VAL A N 1
ATOM 3774 C CA . VAL A 1 506 ? 0.498 -3.193 16.980 1.00 91.62 506 VAL A CA 1
ATOM 3775 C C . VAL A 1 506 ? -0.609 -2.747 17.929 1.00 91.62 506 VAL A C 1
ATOM 3777 O O . VAL A 1 506 ? -0.586 -3.091 19.108 1.00 91.62 506 VAL A O 1
ATOM 3780 N N . VAL A 1 507 ? -1.593 -1.986 17.445 1.00 92.25 507 VAL A N 1
ATOM 3781 C CA . VAL A 1 507 ? -2.770 -1.650 18.263 1.00 92.25 507 VAL A CA 1
ATOM 3782 C C . VAL A 1 507 ? -3.545 -2.926 18.552 1.00 92.25 507 VAL A C 1
ATOM 3784 O O . VAL A 1 507 ? -3.904 -3.637 17.620 1.00 92.25 507 VAL A O 1
ATOM 3787 N N . TRP A 1 508 ? -3.812 -3.196 19.829 1.00 93.50 508 TRP A N 1
ATOM 3788 C CA . TRP A 1 508 ? -4.595 -4.347 20.275 1.00 93.50 508 TRP A CA 1
ATOM 3789 C C . TRP A 1 508 ? -6.046 -3.989 20.585 1.00 93.50 508 TRP A C 1
ATOM 3791 O O . TRP A 1 508 ? -6.964 -4.721 20.225 1.00 93.50 508 TRP A O 1
ATOM 3801 N N . SER A 1 509 ? -6.274 -2.854 21.240 1.00 94.44 509 SER A N 1
ATOM 3802 C CA . SER A 1 509 ? -7.622 -2.384 21.551 1.00 94.44 509 SER A CA 1
ATOM 3803 C C . SER A 1 509 ? -7.685 -0.872 21.649 1.00 94.44 509 SER A C 1
ATOM 3805 O O . SER A 1 509 ? -6.701 -0.220 22.000 1.00 94.44 509 SER A O 1
ATOM 3807 N N . LEU A 1 510 ? -8.866 -0.330 21.378 1.00 94.31 510 LEU A N 1
ATOM 3808 C CA . LEU A 1 510 ? -9.191 1.077 21.559 1.00 94.31 510 LEU A CA 1
ATOM 3809 C C . LEU A 1 510 ? -10.405 1.190 22.479 1.00 94.31 510 LEU A C 1
ATOM 3811 O O . LEU A 1 510 ? -11.295 0.338 22.467 1.00 94.31 510 LEU A O 1
ATOM 3815 N N . LEU A 1 511 ? -10.439 2.266 23.250 1.00 94.94 511 LEU A N 1
ATOM 3816 C CA . LEU A 1 511 ? -11.625 2.728 23.948 1.00 94.94 511 LEU A CA 1
ATOM 3817 C C . LEU A 1 511 ? -12.084 4.013 23.262 1.00 94.94 511 LEU A C 1
ATOM 3819 O O . LEU A 1 511 ? -11.309 4.964 23.166 1.00 94.94 511 LEU A O 1
ATOM 3823 N N . LEU A 1 512 ? -13.310 4.025 22.749 1.00 94.56 512 LEU A N 1
ATOM 3824 C CA . LEU A 1 512 ? -13.855 5.122 21.955 1.00 94.56 512 LEU A CA 1
ATOM 3825 C C . LEU A 1 512 ? -15.019 5.800 22.678 1.00 94.56 512 LEU A C 1
ATOM 3827 O O . LEU A 1 512 ? -15.834 5.141 23.327 1.00 94.56 512 LEU A O 1
ATOM 3831 N N . LYS A 1 513 ? -15.131 7.115 22.502 1.00 93.12 513 LYS A N 1
ATOM 3832 C CA . LYS A 1 513 ? -16.323 7.884 22.846 1.00 93.12 513 LYS A CA 1
ATOM 3833 C C . LYS A 1 513 ? -17.504 7.396 22.014 1.00 93.12 513 LYS A C 1
ATOM 3835 O O . LYS A 1 513 ? -17.375 7.131 20.816 1.00 93.12 513 LYS A O 1
ATOM 3840 N N . VAL A 1 514 ? -18.660 7.339 22.658 1.00 93.31 514 VAL A N 1
ATOM 3841 C CA . VAL A 1 514 ? -19.960 7.184 22.005 1.00 93.31 514 VAL A CA 1
ATOM 3842 C C . VAL A 1 514 ? -20.847 8.363 22.367 1.00 93.31 514 VAL A C 1
ATOM 3844 O O . VAL A 1 514 ? -20.677 8.995 23.411 1.00 93.31 514 VAL A O 1
ATOM 3847 N N . TYR A 1 515 ? -21.776 8.663 21.472 1.00 90.44 515 TYR A N 1
ATOM 3848 C CA . TYR A 1 515 ? -22.630 9.840 21.528 1.00 90.44 515 TYR A CA 1
ATOM 3849 C C . TYR A 1 515 ? -24.088 9.419 21.416 1.00 90.44 515 TYR A C 1
ATOM 3851 O O . TYR A 1 515 ? -24.387 8.404 20.781 1.00 90.44 515 TYR A O 1
ATOM 3859 N N . ALA A 1 516 ? -24.989 10.208 21.998 1.00 89.38 516 ALA A N 1
ATOM 3860 C CA . ALA A 1 516 ? -26.419 9.985 21.845 1.00 89.38 516 ALA A CA 1
ATOM 3861 C C . ALA A 1 516 ? -26.809 10.084 20.367 1.00 89.38 516 ALA A C 1
ATOM 3863 O O . ALA A 1 516 ? -26.459 11.045 19.677 1.00 89.38 516 ALA A O 1
ATOM 3864 N N . ALA A 1 517 ? -27.516 9.071 19.875 1.00 83.94 517 ALA A N 1
ATOM 3865 C CA . ALA A 1 517 ? -28.045 9.071 18.531 1.00 83.94 517 ALA A CA 1
ATOM 3866 C C . ALA A 1 517 ? -29.109 10.177 18.412 1.00 83.94 517 ALA A C 1
ATOM 3868 O O . ALA A 1 517 ? -30.015 10.269 19.242 1.00 83.94 517 ALA A O 1
ATOM 3869 N N . PRO A 1 518 ? -29.010 11.029 17.391 1.00 79.38 518 PRO A N 1
ATOM 3870 C CA . PRO A 1 518 ? -29.986 12.080 17.140 1.00 79.38 518 PRO A CA 1
ATOM 3871 C C . PRO A 1 518 ? -31.359 11.489 16.795 1.00 79.38 518 PRO A C 1
ATOM 3873 O O . PRO A 1 518 ? -31.447 10.458 16.130 1.00 79.38 518 PRO A O 1
ATOM 3876 N N . ALA A 1 519 ? -32.431 12.176 17.205 1.00 76.31 519 ALA A N 1
ATOM 3877 C CA . ALA A 1 519 ? -33.812 11.696 17.073 1.00 76.31 519 ALA A CA 1
ATOM 3878 C C . ALA A 1 519 ? -34.261 11.441 15.617 1.00 76.31 519 ALA A C 1
ATOM 3880 O O . ALA A 1 519 ? -35.175 10.656 15.379 1.00 76.31 519 ALA A O 1
ATOM 3881 N N . GLY A 1 520 ? -33.613 12.076 14.636 1.00 75.56 520 GLY A N 1
ATOM 3882 C CA . GLY A 1 520 ? -33.842 11.831 13.214 1.00 75.56 520 GLY A CA 1
ATOM 3883 C C . GLY A 1 520 ? -32.724 12.412 12.355 1.00 75.56 520 GLY A C 1
ATOM 3884 O O . GLY A 1 520 ? -32.160 13.452 12.695 1.00 75.56 520 GLY A O 1
ATOM 3885 N N . HIS A 1 521 ? -32.377 11.732 11.259 1.00 75.62 521 HIS A N 1
ATOM 3886 C CA . HIS A 1 521 ? -31.350 12.139 10.294 1.00 75.62 521 HIS A CA 1
ATOM 3887 C C . HIS A 1 521 ? -31.872 11.981 8.869 1.00 75.62 521 HIS A C 1
ATOM 3889 O O . HIS A 1 521 ? -32.321 10.900 8.494 1.00 75.62 521 HIS A O 1
ATOM 3895 N N . LEU A 1 522 ? -31.768 13.042 8.065 1.00 80.62 522 LEU A N 1
ATOM 3896 C CA . LEU A 1 522 ? -31.996 12.958 6.626 1.00 80.62 522 LEU A CA 1
ATOM 3897 C C . LEU A 1 522 ? -30.677 12.593 5.942 1.00 80.62 522 LEU A C 1
ATOM 3899 O O . LEU A 1 522 ? -29.729 13.377 5.946 1.00 80.62 522 LEU A O 1
ATOM 3903 N N . MET A 1 523 ? -30.622 11.402 5.354 1.00 81.62 523 MET A N 1
ATOM 3904 C CA . MET A 1 523 ? -29.506 10.950 4.528 1.00 81.62 523 MET A CA 1
ATOM 3905 C C . MET A 1 523 ? -30.046 10.574 3.152 1.00 81.62 523 MET A C 1
ATOM 3907 O O . MET A 1 523 ? -31.048 9.872 3.046 1.00 81.62 523 MET A O 1
ATOM 3911 N N . GLY A 1 524 ? -29.390 11.041 2.095 1.00 84.19 524 GLY A N 1
ATOM 3912 C CA . GLY A 1 524 ? -29.818 10.771 0.731 1.00 84.19 524 GLY A CA 1
ATOM 3913 C C . GLY A 1 524 ? -28.799 11.241 -0.292 1.00 84.19 524 GLY A C 1
ATOM 3914 O O . GLY A 1 524 ? -27.810 11.896 0.040 1.00 84.19 524 GLY A O 1
ATOM 3915 N N . ARG A 1 525 ? -29.057 10.890 -1.549 1.00 87.69 525 ARG A N 1
ATOM 3916 C CA . ARG A 1 525 ? -28.312 11.361 -2.712 1.00 87.69 525 ARG A CA 1
ATOM 3917 C C . ARG A 1 525 ? -29.271 12.166 -3.577 1.00 87.69 525 ARG A C 1
ATOM 3919 O O . ARG A 1 525 ? -30.361 11.691 -3.875 1.00 87.69 525 ARG A O 1
ATOM 3926 N N . LEU A 1 526 ? -28.865 13.373 -3.952 1.00 89.81 526 LEU A N 1
ATOM 3927 C CA . LEU A 1 526 ? -29.554 14.150 -4.975 1.00 89.81 526 LEU A CA 1
ATOM 3928 C C . LEU A 1 526 ? -28.840 13.901 -6.302 1.00 89.81 526 LEU A C 1
ATOM 3930 O O . LEU A 1 526 ? -27.618 14.043 -6.384 1.00 89.81 526 LEU A O 1
ATOM 3934 N N . GLU A 1 527 ? -29.597 13.482 -7.308 1.00 89.75 527 GLU A N 1
ATOM 3935 C CA . GLU A 1 527 ? -29.108 13.244 -8.663 1.00 89.75 527 GLU A CA 1
ATOM 3936 C C . GLU A 1 527 ? -29.895 14.138 -9.618 1.00 89.75 527 GLU A C 1
ATOM 3938 O O . GLU A 1 527 ? -31.124 14.153 -9.594 1.00 89.75 527 GLU A O 1
ATOM 3943 N N . TRP A 1 528 ? -29.176 14.885 -10.450 1.00 89.81 528 TRP A N 1
ATOM 3944 C CA . TRP A 1 528 ? -29.750 15.609 -11.575 1.00 89.81 528 TRP A CA 1
ATOM 3945 C C . TRP A 1 528 ? -29.393 14.830 -12.833 1.00 89.81 528 TRP A C 1
ATOM 3947 O O . TRP A 1 528 ? -28.240 14.435 -13.010 1.00 89.81 528 TRP A O 1
ATOM 3957 N N . THR A 1 529 ? -30.389 14.583 -13.676 1.00 84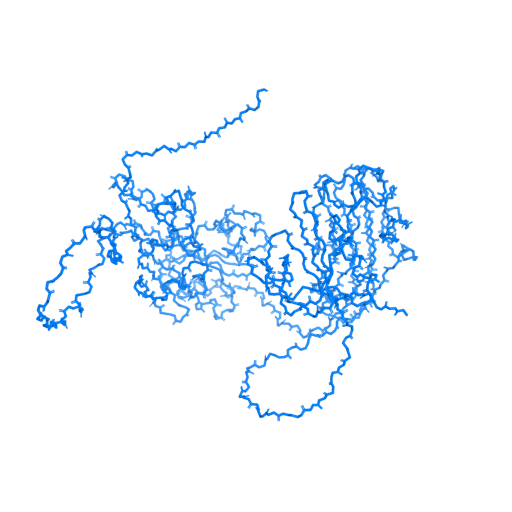.12 529 THR A N 1
ATOM 3958 C CA . THR A 1 529 ? -30.176 14.054 -15.024 1.00 84.12 529 THR A CA 1
ATOM 3959 C C . THR A 1 529 ? -30.439 15.198 -15.984 1.00 84.12 529 THR A C 1
ATOM 3961 O O . THR A 1 529 ? -31.443 15.896 -15.828 1.00 84.12 529 THR A O 1
ATOM 3964 N N . ASP A 1 530 ? -29.506 15.439 -16.902 1.00 75.56 530 ASP A N 1
ATOM 3965 C CA . ASP A 1 530 ? -29.737 16.375 -17.997 1.00 75.56 530 ASP A CA 1
ATOM 3966 C C . ASP A 1 530 ? -30.864 15.772 -18.845 1.00 75.56 530 ASP A C 1
ATOM 3968 O O . ASP A 1 530 ? -30.725 14.654 -19.349 1.00 75.56 530 ASP A O 1
ATOM 3972 N N . GLY A 1 531 ? -32.012 16.453 -18.879 1.00 59.06 531 GLY A N 1
ATOM 3973 C CA . GLY A 1 531 ? -33.151 16.080 -19.718 1.00 59.06 531 GLY A CA 1
ATOM 3974 C C . GLY A 1 531 ? -32.834 16.214 -21.197 1.00 59.06 531 GLY A C 1
ATOM 3975 O O . GLY A 1 531 ? -32.149 17.201 -21.555 1.00 59.06 531 GLY A O 1
#

pLDDT: mean 79.16, std 19.17, range [27.81, 98.0]